Protein AF-A0A7Y0Q4L1-F1 (afdb_monomer)

Structure (mmCIF, N/CA/C/O backbone):
data_AF-A0A7Y0Q4L1-F1
#
_entry.id   AF-A0A7Y0Q4L1-F1
#
loop_
_atom_site.group_PDB
_atom_site.id
_atom_site.type_symbol
_atom_site.label_atom_id
_atom_site.label_alt_id
_atom_site.label_comp_id
_atom_site.label_asym_id
_atom_site.label_entity_id
_atom_site.label_seq_id
_atom_site.pdbx_PDB_ins_code
_atom_site.Cartn_x
_atom_site.Cartn_y
_atom_site.Cartn_z
_atom_site.occupancy
_atom_site.B_iso_or_equiv
_atom_site.auth_seq_id
_atom_site.auth_comp_id
_atom_site.auth_asym_id
_atom_site.auth_atom_id
_atom_site.pdbx_PDB_model_num
ATOM 1 N N . MET A 1 1 ? 44.705 92.641 -14.806 1.00 36.97 1 MET A N 1
ATOM 2 C CA . MET A 1 1 ? 43.789 92.708 -13.647 1.00 36.97 1 MET A CA 1
ATOM 3 C C . MET A 1 1 ? 42.376 92.414 -14.126 1.00 36.97 1 MET A C 1
ATOM 5 O O . MET A 1 1 ? 41.941 93.055 -15.068 1.00 36.97 1 MET A O 1
ATOM 9 N N . ASN A 1 2 ? 41.707 91.461 -13.468 1.00 37.91 2 ASN A N 1
ATOM 10 C CA . ASN A 1 2 ? 40.254 91.237 -13.441 1.00 37.91 2 ASN A CA 1
ATOM 11 C C . ASN A 1 2 ? 39.523 90.941 -14.769 1.00 37.91 2 ASN A C 1
ATOM 13 O O . ASN A 1 2 ? 39.005 91.848 -15.406 1.00 37.91 2 ASN A O 1
ATOM 17 N N . LYS A 1 3 ? 39.298 89.658 -15.089 1.00 40.25 3 LYS A N 1
ATOM 18 C CA . LYS A 1 3 ? 38.131 88.863 -14.632 1.00 40.25 3 LYS A CA 1
ATOM 19 C C . LYS A 1 3 ? 38.109 87.495 -15.327 1.00 40.25 3 LYS A C 1
ATOM 21 O O . LYS A 1 3 ? 38.200 87.410 -16.546 1.00 40.25 3 LYS A O 1
ATOM 26 N N . SER A 1 4 ? 37.962 86.444 -14.523 1.00 43.78 4 SER A N 1
ATOM 27 C CA . SER A 1 4 ? 37.653 85.080 -14.951 1.00 43.78 4 SER A CA 1
ATOM 28 C C . SER A 1 4 ? 36.287 85.019 -15.629 1.00 43.78 4 SER A C 1
ATOM 30 O O . SER A 1 4 ? 35.307 85.519 -15.075 1.00 43.78 4 SER A O 1
ATOM 32 N N . LEU A 1 5 ? 36.212 84.345 -16.776 1.00 43.16 5 LEU A N 1
ATOM 33 C CA . LEU A 1 5 ? 34.961 83.858 -17.341 1.00 43.16 5 LEU A CA 1
ATOM 34 C C . LEU A 1 5 ? 35.151 82.391 -17.737 1.00 43.16 5 LEU A C 1
ATOM 36 O O . LEU A 1 5 ? 35.826 82.060 -18.708 1.00 43.16 5 LEU A O 1
ATOM 40 N N . THR A 1 6 ? 34.582 81.521 -16.914 1.00 47.09 6 THR A N 1
ATOM 41 C CA . THR A 1 6 ? 34.448 80.085 -17.134 1.00 47.09 6 THR A CA 1
ATOM 42 C C . THR A 1 6 ? 33.418 79.871 -18.240 1.00 47.09 6 THR A C 1
ATOM 44 O O . THR A 1 6 ? 32.244 80.178 -18.046 1.00 47.09 6 THR A O 1
ATOM 47 N N . VAL A 1 7 ? 33.843 79.369 -19.401 1.00 44.06 7 VAL A N 1
ATOM 48 C CA . VAL A 1 7 ? 32.931 78.967 -20.480 1.00 44.06 7 VAL A CA 1
ATOM 49 C C . VAL A 1 7 ? 32.775 77.453 -20.460 1.00 44.06 7 VAL A C 1
ATOM 51 O O . VAL A 1 7 ? 33.710 76.690 -20.690 1.00 44.06 7 VAL A O 1
ATOM 54 N N . LEU A 1 8 ? 31.544 77.069 -20.142 1.00 41.62 8 LEU A N 1
ATOM 55 C CA . LEU A 1 8 ? 30.945 75.751 -20.226 1.00 41.62 8 LEU A CA 1
ATOM 56 C C . LEU A 1 8 ? 30.846 75.353 -21.712 1.00 41.62 8 LEU A C 1
ATOM 58 O O . LEU A 1 8 ? 30.069 75.951 -22.454 1.00 41.62 8 LEU A O 1
ATOM 62 N N . LEU A 1 9 ? 31.628 74.369 -22.162 1.00 40.09 9 LEU A N 1
ATOM 63 C CA . LEU A 1 9 ? 31.516 73.815 -23.514 1.00 40.09 9 LEU A CA 1
ATOM 64 C C . LEU A 1 9 ? 30.729 72.498 -23.448 1.00 40.09 9 LEU A C 1
ATOM 66 O O . LEU A 1 9 ? 31.280 71.434 -23.176 1.00 40.09 9 LEU A O 1
ATOM 70 N N . ILE A 1 10 ? 29.417 72.592 -23.668 1.00 48.56 10 ILE A N 1
ATOM 71 C CA . ILE A 1 10 ? 28.553 71.449 -23.972 1.00 48.56 10 ILE A CA 1
ATOM 72 C C . ILE A 1 10 ? 28.755 71.135 -25.456 1.00 48.56 10 ILE A C 1
ATOM 74 O O . ILE A 1 10 ? 28.330 71.896 -26.321 1.00 48.56 10 ILE A O 1
ATOM 78 N N . LEU A 1 11 ? 29.418 70.018 -25.742 1.00 40.94 11 LEU A N 1
ATOM 79 C CA . LEU A 1 11 ? 29.540 69.451 -27.083 1.00 40.94 11 LEU A CA 1
ATOM 80 C C . LEU A 1 11 ? 29.090 67.991 -27.015 1.00 40.94 11 LEU A C 1
ATOM 82 O O . LEU A 1 11 ? 29.874 67.058 -26.878 1.00 40.94 11 LEU A O 1
ATOM 86 N N . THR A 1 12 ? 27.771 67.815 -27.061 1.00 47.22 12 THR A N 1
ATOM 87 C CA . THR A 1 12 ? 27.122 66.546 -27.382 1.00 47.22 12 THR A CA 1
ATOM 88 C C . THR A 1 12 ? 27.301 66.281 -28.875 1.00 47.22 12 THR A C 1
ATOM 90 O O . THR A 1 12 ? 26.509 66.747 -29.693 1.00 47.22 12 THR A O 1
ATOM 93 N N . LEU A 1 13 ? 28.354 65.547 -29.232 1.00 39.94 13 LEU A N 1
ATOM 94 C CA . LEU A 1 13 ? 28.479 64.900 -30.534 1.00 39.94 13 LEU A CA 1
ATOM 95 C C . LEU A 1 13 ? 28.088 63.432 -30.381 1.00 39.94 13 LEU A C 1
ATOM 97 O O . LEU A 1 13 ? 28.721 62.664 -29.659 1.00 39.94 13 LEU A O 1
ATOM 101 N N . GLN A 1 14 ? 27.005 63.084 -31.070 1.00 46.66 14 GLN A N 1
ATOM 102 C CA . GLN A 1 14 ? 26.606 61.722 -31.374 1.00 46.66 14 GLN A CA 1
ATOM 103 C C . GLN A 1 14 ? 27.777 60.975 -32.022 1.00 46.66 14 GLN A C 1
ATOM 105 O O . GLN A 1 14 ? 28.236 61.346 -33.100 1.00 46.66 14 GLN A O 1
ATOM 110 N N . ALA A 1 15 ? 28.191 59.873 -31.406 1.00 38.94 15 ALA A N 1
ATOM 111 C CA . ALA A 1 15 ? 28.786 58.755 -32.115 1.00 38.94 15 ALA A CA 1
ATOM 112 C C . ALA A 1 15 ? 27.919 57.526 -31.825 1.00 38.94 15 ALA A C 1
ATOM 114 O O . ALA A 1 15 ? 28.036 56.880 -30.786 1.00 38.94 15 ALA A O 1
ATOM 115 N N . CYS A 1 16 ? 27.005 57.244 -32.754 1.00 45.00 16 CYS A N 1
ATOM 116 C CA . CYS A 1 16 ? 26.361 55.948 -32.891 1.00 45.00 16 CYS A CA 1
ATOM 117 C C . CYS A 1 16 ? 27.431 54.894 -33.191 1.00 45.00 16 CYS A C 1
ATOM 119 O O . CYS A 1 16 ? 27.745 54.661 -34.352 1.00 45.00 16 CYS A O 1
ATOM 121 N N . VAL A 1 17 ? 27.979 54.254 -32.162 1.00 46.66 17 VAL A N 1
ATOM 122 C CA . VAL A 1 17 ? 28.591 52.925 -32.280 1.00 46.66 17 VAL A CA 1
ATOM 123 C C . VAL A 1 17 ? 28.280 52.155 -30.999 1.00 46.66 17 VAL A C 1
ATOM 125 O O . VAL A 1 17 ? 29.132 51.953 -30.142 1.00 46.66 17 VAL A O 1
ATOM 128 N N . SER A 1 18 ? 27.028 51.732 -30.843 1.00 37.84 18 SER A N 1
ATOM 129 C CA . SER A 1 18 ? 26.731 50.553 -30.034 1.00 37.84 18 SER A CA 1
ATOM 130 C C . SER A 1 18 ? 26.679 49.367 -30.986 1.00 37.84 18 SER A C 1
ATOM 132 O O . SER A 1 18 ? 25.632 49.006 -31.518 1.00 37.84 18 SER A O 1
ATOM 134 N N . THR A 1 19 ? 27.846 48.784 -31.241 1.00 43.75 19 THR A N 1
ATOM 135 C CA . THR A 1 19 ? 27.949 47.375 -31.605 1.00 43.75 19 THR A CA 1
ATOM 136 C C . THR A 1 19 ? 27.311 46.569 -30.478 1.00 43.75 19 THR A C 1
ATOM 138 O O . THR A 1 19 ? 27.958 46.268 -29.477 1.00 43.75 19 THR A O 1
ATOM 141 N N . GLU A 1 20 ? 26.033 46.224 -30.636 1.00 42.12 20 GLU A N 1
ATOM 142 C CA . GLU A 1 20 ? 25.437 45.053 -29.997 1.00 42.12 20 GLU A CA 1
ATOM 143 C C . GLU A 1 20 ? 26.143 43.813 -30.561 1.00 42.12 20 GLU A C 1
ATOM 145 O O . GLU A 1 20 ? 25.644 43.084 -31.412 1.00 42.12 20 GLU A O 1
ATOM 150 N N . GLN A 1 21 ? 27.357 43.566 -30.075 1.00 36.56 21 GLN A N 1
ATOM 151 C CA . GLN A 1 21 ? 27.820 42.203 -29.901 1.00 36.56 21 GLN A CA 1
ATOM 152 C C . GLN A 1 21 ? 27.007 41.637 -28.739 1.00 36.56 21 GLN A C 1
ATOM 154 O O . GLN A 1 21 ? 27.440 41.618 -27.588 1.00 36.56 21 GLN A O 1
ATOM 159 N N . GLN A 1 22 ? 25.794 41.178 -29.053 1.00 38.47 22 GLN A N 1
ATOM 160 C CA . GLN A 1 22 ? 25.213 40.065 -28.326 1.00 38.47 22 GLN A CA 1
ATOM 161 C C . GLN A 1 22 ? 26.204 38.917 -28.479 1.00 38.47 22 GLN A C 1
ATOM 163 O O . GLN A 1 22 ? 26.238 38.202 -29.478 1.00 38.47 22 GLN A O 1
ATOM 168 N N . ALA A 1 23 ? 27.063 38.778 -27.472 1.00 36.00 23 ALA A N 1
ATOM 169 C CA . ALA A 1 23 ? 27.551 37.478 -27.089 1.00 36.00 23 ALA A CA 1
ATOM 170 C C . ALA A 1 23 ? 26.296 36.660 -26.769 1.00 36.00 23 ALA A C 1
ATOM 172 O O . ALA A 1 23 ? 25.777 36.684 -25.653 1.00 36.00 23 ALA A O 1
ATOM 173 N N . GLU A 1 24 ? 25.770 35.996 -27.795 1.00 38.25 24 GLU A N 1
ATOM 174 C CA . GLU A 1 24 ? 24.905 34.836 -27.683 1.00 38.25 24 GLU A CA 1
ATOM 175 C C . GLU A 1 24 ? 25.773 33.765 -27.014 1.00 38.25 24 GLU A C 1
ATOM 177 O O . GLU A 1 24 ? 26.384 32.900 -27.637 1.00 38.25 24 GLU A O 1
ATOM 182 N N . ILE A 1 25 ? 25.965 33.949 -25.705 1.00 38.62 25 ILE A N 1
ATOM 183 C CA . ILE A 1 25 ? 26.550 32.964 -24.820 1.00 38.62 25 ILE A CA 1
ATOM 184 C C . ILE A 1 25 ? 25.649 31.755 -24.981 1.00 38.62 25 ILE A C 1
ATOM 186 O O . ILE A 1 25 ? 24.442 31.836 -24.757 1.00 38.62 25 ILE A O 1
ATOM 190 N N . ASP A 1 26 ? 26.278 30.672 -25.413 1.00 38.59 26 ASP A N 1
ATOM 191 C CA . ASP A 1 26 ? 25.764 29.349 -25.739 1.00 38.59 26 ASP A CA 1
ATOM 192 C C . ASP A 1 26 ? 25.120 28.671 -24.500 1.00 38.59 26 ASP A C 1
ATOM 194 O O . ASP A 1 26 ? 25.511 27.599 -24.034 1.00 38.59 26 ASP A O 1
ATOM 198 N N . ASN A 1 27 ? 24.115 29.331 -23.916 1.00 44.09 27 ASN A N 1
ATOM 199 C CA . ASN A 1 27 ? 23.399 28.964 -22.691 1.00 44.09 27 ASN A CA 1
ATOM 200 C C . ASN A 1 27 ? 22.413 27.804 -22.930 1.00 44.09 27 ASN A C 1
ATOM 202 O O . ASN A 1 27 ? 21.720 27.349 -22.021 1.00 44.09 27 ASN A O 1
ATOM 206 N N . HIS A 1 28 ? 22.361 27.283 -24.159 1.00 46.91 28 HIS A N 1
ATOM 207 C CA . HIS A 1 28 ? 21.535 26.144 -24.552 1.00 46.91 28 HIS A CA 1
ATOM 208 C C . HIS A 1 28 ? 22.057 24.790 -24.044 1.00 46.91 28 HIS A C 1
ATOM 210 O O . HIS A 1 28 ? 21.410 23.761 -24.257 1.00 46.91 28 HIS A O 1
ATOM 216 N N . THR A 1 29 ? 23.193 24.754 -23.343 1.00 55.38 29 THR A N 1
ATOM 217 C CA . THR A 1 29 ? 23.815 23.502 -22.890 1.00 55.38 29 THR A CA 1
ATOM 218 C C . THR A 1 29 ? 23.334 22.987 -21.533 1.00 55.38 29 THR A C 1
ATOM 220 O O . THR A 1 29 ? 23.589 21.821 -21.230 1.00 55.38 29 THR A O 1
ATOM 223 N N . ASN A 1 30 ? 22.576 23.761 -20.744 1.00 80.81 30 ASN A N 1
ATOM 224 C CA . ASN A 1 30 ? 22.293 23.383 -19.351 1.00 80.81 30 ASN A CA 1
ATOM 225 C C . ASN A 1 30 ? 20.914 22.749 -19.083 1.00 80.81 30 ASN A C 1
ATOM 227 O O . ASN A 1 30 ? 20.484 22.671 -17.935 1.00 80.81 30 ASN A O 1
ATOM 231 N N . ILE A 1 31 ? 20.213 22.256 -20.113 1.00 93.19 31 ILE A N 1
ATOM 232 C CA . ILE A 1 31 ? 18.973 21.495 -19.888 1.00 93.19 31 ILE A CA 1
ATOM 233 C C . ILE A 1 31 ? 19.301 20.106 -19.350 1.00 93.19 31 ILE A C 1
ATOM 235 O O . ILE A 1 31 ? 19.918 19.274 -20.032 1.00 93.19 31 ILE A O 1
ATOM 239 N N . VAL A 1 32 ? 18.834 19.825 -18.138 1.00 94.00 32 VAL A N 1
ATOM 240 C CA . VAL A 1 32 ? 19.073 18.550 -17.454 1.00 94.00 32 VAL A CA 1
ATOM 241 C C . VAL A 1 32 ? 18.087 17.486 -17.945 1.00 94.00 32 VAL A C 1
ATOM 243 O O . VAL A 1 32 ? 16.893 17.745 -18.080 1.00 94.00 32 VAL A O 1
ATOM 246 N N . VAL A 1 33 ? 18.563 16.262 -18.202 1.00 94.88 33 VAL A N 1
ATOM 247 C CA . VAL A 1 33 ? 17.661 15.112 -18.397 1.00 94.88 33 VAL A CA 1
ATOM 248 C C . VAL A 1 33 ? 17.288 14.563 -17.029 1.00 94.88 33 VAL A C 1
ATOM 250 O O . VAL A 1 33 ? 18.158 14.198 -16.232 1.00 94.88 33 VAL A O 1
ATOM 253 N N . LEU A 1 34 ? 15.993 14.508 -16.749 1.00 93.88 34 LEU A N 1
ATOM 254 C CA . LEU A 1 34 ? 15.500 14.018 -15.476 1.00 93.88 34 LEU A CA 1
ATOM 255 C C . LEU A 1 34 ? 15.525 12.484 -15.423 1.00 93.88 34 LEU A C 1
ATOM 257 O O . LEU A 1 34 ? 15.024 11.801 -16.315 1.00 93.88 34 LEU A O 1
ATOM 261 N N . LYS A 1 35 ? 16.082 11.953 -14.336 1.00 89.56 35 LYS A N 1
ATOM 262 C CA . LYS A 1 35 ? 15.961 10.562 -13.879 1.00 89.56 35 LYS A CA 1
ATOM 263 C C . LYS A 1 35 ? 14.737 10.398 -12.972 1.00 89.56 35 LYS A C 1
ATOM 265 O O . LYS A 1 35 ? 14.057 9.378 -13.043 1.00 89.56 35 LYS A O 1
ATOM 270 N N . TYR A 1 36 ? 14.437 11.424 -12.177 1.00 88.75 36 TYR A N 1
ATOM 271 C CA . TYR A 1 36 ? 13.286 11.515 -11.278 1.00 88.75 36 TYR A CA 1
ATOM 272 C C . TYR A 1 36 ? 12.638 12.892 -11.428 1.00 88.75 36 TYR A C 1
ATOM 274 O O . TYR A 1 36 ? 13.340 13.882 -11.646 1.00 88.75 36 TYR A O 1
ATOM 282 N N . TYR A 1 37 ? 11.313 12.962 -11.325 1.00 91.94 37 TYR A N 1
ATOM 283 C CA . TYR A 1 37 ? 10.618 14.245 -11.231 1.00 91.94 37 TYR A CA 1
ATOM 284 C C . TYR A 1 37 ? 10.949 14.903 -9.884 1.00 91.94 37 TYR A C 1
ATOM 286 O O . TYR A 1 37 ? 11.002 14.193 -8.883 1.00 91.94 37 TYR A O 1
ATOM 294 N N . PRO A 1 38 ? 11.174 16.225 -9.818 1.00 89.56 38 PRO A N 1
ATOM 295 C CA . PRO A 1 38 ? 11.522 16.885 -8.562 1.00 89.56 38 PRO A CA 1
ATOM 296 C C . PRO A 1 38 ? 10.352 16.861 -7.562 1.00 89.56 38 PRO A C 1
ATOM 298 O O . PRO A 1 38 ? 9.184 16.867 -7.953 1.00 89.56 38 PRO A O 1
ATOM 301 N N . GLU A 1 39 ? 10.663 16.867 -6.264 1.00 85.69 39 GLU A N 1
ATOM 302 C CA . GLU A 1 39 ? 9.681 16.926 -5.164 1.00 85.69 39 GLU A CA 1
ATOM 303 C C . GLU A 1 39 ? 9.203 18.362 -4.880 1.00 85.69 39 GLU A C 1
ATOM 305 O O . GLU A 1 39 ? 9.039 18.766 -3.735 1.00 85.69 39 GLU A O 1
ATOM 310 N N . CYS A 1 40 ? 8.991 19.149 -5.930 1.00 87.62 40 CYS A N 1
ATOM 311 C CA . CYS A 1 40 ? 8.482 20.515 -5.842 1.00 87.62 40 CYS A CA 1
ATOM 312 C C . CYS A 1 40 ? 7.378 20.747 -6.880 1.00 87.62 40 CYS A C 1
ATOM 314 O O . CYS A 1 40 ? 7.127 19.901 -7.744 1.00 87.62 40 CYS A O 1
ATOM 316 N N . GLU A 1 41 ? 6.721 21.904 -6.818 1.00 88.75 41 GLU A N 1
ATOM 317 C CA . GLU A 1 41 ? 5.759 22.326 -7.838 1.00 88.75 41 GLU A CA 1
ATOM 318 C C . GLU A 1 41 ? 6.492 22.809 -9.098 1.00 88.75 41 GLU A C 1
ATOM 320 O O . GLU A 1 41 ? 6.834 23.979 -9.244 1.00 88.75 41 GLU A O 1
ATOM 325 N N . TYR A 1 42 ? 6.769 21.884 -10.017 1.00 93.75 42 TYR A N 1
ATOM 326 C CA . TYR A 1 42 ? 7.329 22.186 -11.336 1.00 93.75 42 TYR A CA 1
ATOM 327 C C . TYR A 1 42 ? 6.222 22.428 -12.372 1.00 93.75 42 TYR A C 1
ATOM 329 O O . TYR A 1 42 ? 5.102 21.925 -12.244 1.00 93.75 42 TYR A O 1
ATOM 337 N N . LYS A 1 43 ? 6.546 23.143 -13.456 1.00 96.00 43 LYS A N 1
ATOM 338 C CA . LYS A 1 43 ? 5.598 23.423 -14.548 1.00 96.00 43 LYS A CA 1
ATOM 339 C C . LYS A 1 43 ? 5.991 22.684 -15.824 1.00 96.00 43 LYS A C 1
ATOM 341 O O . LYS A 1 43 ? 7.127 22.772 -16.282 1.00 96.00 43 LYS A O 1
ATOM 346 N N . ILE A 1 44 ? 5.035 21.991 -16.440 1.00 97.00 44 ILE A N 1
ATOM 347 C CA 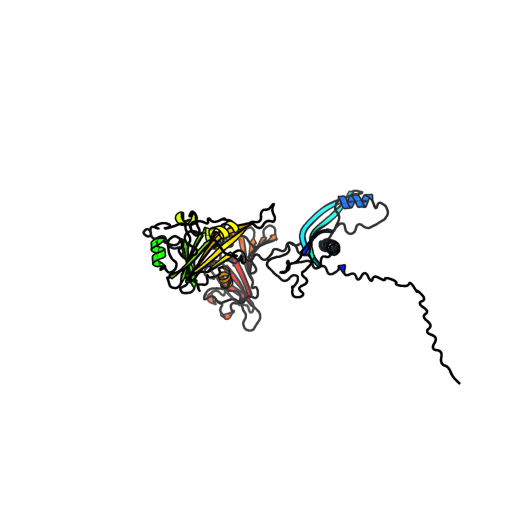. ILE A 1 44 ? 5.207 21.404 -17.774 1.00 97.00 44 ILE A CA 1
ATOM 348 C C . ILE A 1 44 ? 4.867 22.479 -18.810 1.00 97.00 44 ILE A C 1
ATOM 350 O O . ILE A 1 44 ? 3.734 22.948 -18.873 1.00 97.00 44 ILE A O 1
ATOM 354 N N . LEU A 1 45 ? 5.851 22.867 -19.617 1.00 95.88 45 LEU A N 1
ATOM 355 C CA . LEU A 1 45 ? 5.726 23.912 -20.641 1.00 95.88 45 LEU A CA 1
ATOM 356 C C . LEU A 1 45 ? 5.204 23.370 -21.978 1.00 95.88 45 LEU A C 1
ATOM 358 O O . LEU A 1 45 ? 4.782 24.128 -22.844 1.00 95.88 45 LEU A O 1
ATOM 362 N N . GLY A 1 46 ? 5.232 22.049 -22.153 1.00 96.88 46 GLY A N 1
ATOM 363 C CA . GLY A 1 46 ? 4.740 21.373 -23.344 1.00 96.88 46 GLY A CA 1
ATOM 364 C C . GLY A 1 46 ? 5.441 20.043 -23.576 1.00 96.88 46 GLY A C 1
ATOM 365 O O . GLY A 1 46 ? 6.176 19.537 -22.723 1.00 96.88 46 GLY A O 1
ATOM 366 N N . THR A 1 47 ? 5.223 19.474 -24.760 1.00 97.75 47 THR A N 1
ATOM 367 C CA . THR A 1 47 ? 5.943 18.278 -25.210 1.00 97.75 47 THR A CA 1
ATOM 368 C C . THR A 1 47 ? 6.700 18.574 -26.492 1.00 97.75 47 THR A C 1
ATOM 370 O O . THR A 1 47 ? 6.171 19.217 -27.395 1.00 97.75 47 THR A O 1
ATOM 373 N N . VAL A 1 48 ? 7.938 18.094 -26.580 1.00 97.69 48 VAL A N 1
ATOM 374 C CA . VAL A 1 48 ? 8.770 18.219 -27.780 1.00 97.69 48 VAL A CA 1
ATOM 375 C C . VAL A 1 48 ? 9.297 16.855 -28.193 1.00 97.69 48 VAL A C 1
ATOM 377 O O . VAL A 1 48 ? 9.313 15.901 -27.414 1.00 97.69 48 VAL A O 1
ATOM 380 N N . THR A 1 49 ? 9.694 16.742 -29.456 1.00 97.12 49 THR A N 1
ATOM 381 C CA . THR A 1 49 ? 10.223 15.495 -30.015 1.00 97.12 49 THR A CA 1
ATOM 382 C C . THR A 1 49 ? 11.645 15.712 -30.497 1.00 97.12 49 THR A C 1
ATOM 384 O O . THR A 1 49 ? 11.878 16.665 -31.232 1.00 97.12 49 THR A O 1
ATOM 387 N N . GLY A 1 50 ? 12.570 14.825 -30.147 1.00 95.88 50 GLY A N 1
ATOM 388 C CA . GLY A 1 50 ? 13.903 14.740 -30.742 1.00 95.88 50 GLY A CA 1
ATOM 389 C C . GLY A 1 50 ? 14.012 13.530 -31.664 1.00 95.88 50 GLY A C 1
ATOM 390 O O . GLY A 1 50 ? 13.378 12.500 -31.411 1.00 95.88 50 GLY A O 1
ATOM 391 N N . ARG A 1 51 ? 14.762 13.650 -32.765 1.00 94.19 51 ARG A N 1
ATOM 392 C CA . ARG A 1 51 ? 14.919 12.575 -33.755 1.00 94.19 51 ARG A CA 1
ATOM 393 C C . ARG A 1 51 ? 16.382 12.431 -34.159 1.00 94.19 51 ARG A C 1
ATOM 395 O O . ARG A 1 51 ? 17.075 13.415 -34.349 1.00 94.19 51 ARG A O 1
ATOM 402 N N . SER A 1 52 ? 16.863 11.212 -34.333 1.00 91.94 52 SER A N 1
AT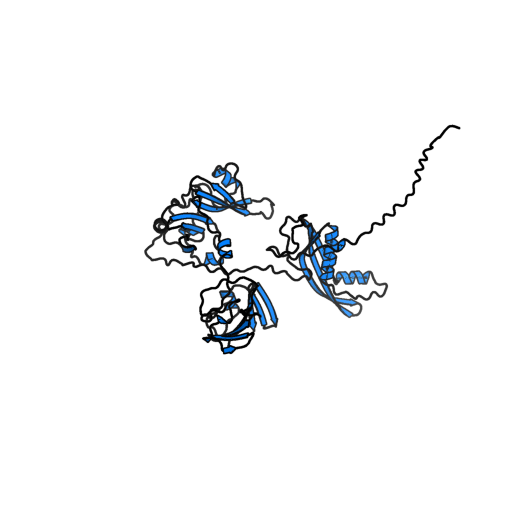OM 403 C CA . SER A 1 52 ? 18.202 10.971 -34.871 1.00 91.94 52 SER A CA 1
ATOM 404 C C . SER A 1 52 ? 18.177 9.805 -35.844 1.00 91.94 52 SER A C 1
ATOM 406 O O . SER A 1 52 ? 17.441 8.845 -35.622 1.00 91.94 52 SER A O 1
ATOM 408 N N . GLY A 1 53 ? 18.972 9.891 -36.910 1.00 87.19 53 GLY A N 1
ATOM 409 C CA . GLY A 1 53 ? 18.967 8.941 -38.024 1.00 87.19 53 GLY A CA 1
ATOM 410 C C . GLY A 1 53 ? 17.918 9.264 -39.088 1.00 87.19 53 GLY A C 1
ATOM 411 O O . GLY A 1 53 ? 17.188 10.251 -38.986 1.00 87.19 53 GLY A O 1
ATOM 412 N N . ALA A 1 54 ? 17.848 8.428 -40.123 1.00 77.00 54 ALA A N 1
ATOM 413 C CA . ALA A 1 54 ? 16.982 8.641 -41.282 1.00 77.00 54 ALA A CA 1
ATOM 414 C C . ALA A 1 54 ? 15.897 7.559 -41.388 1.00 77.00 54 ALA A C 1
ATOM 416 O O . ALA A 1 54 ? 16.141 6.386 -41.100 1.00 77.00 54 ALA A O 1
ATOM 417 N N . SER A 1 55 ? 14.694 7.955 -41.812 1.00 70.31 55 SER A N 1
ATOM 418 C CA . SER A 1 55 ? 13.695 7.033 -42.366 1.00 70.31 55 SER A CA 1
ATOM 419 C C . SER A 1 55 ? 13.806 6.897 -43.877 1.00 70.31 55 SER A C 1
ATOM 421 O O . SER A 1 55 ? 14.451 7.718 -44.518 1.00 70.31 55 SER A O 1
ATOM 423 N N . GLU A 1 56 ? 13.161 5.881 -44.449 1.00 67.06 56 GLU A N 1
ATOM 424 C CA . GLU A 1 56 ? 13.068 5.718 -45.905 1.00 67.06 56 GLU A CA 1
ATOM 425 C C . GLU A 1 56 ? 12.483 6.961 -46.592 1.00 67.06 56 GLU A C 1
ATOM 427 O O . GLU A 1 56 ? 13.005 7.412 -47.607 1.00 67.06 56 GLU A O 1
ATOM 432 N N . ALA A 1 57 ? 11.486 7.604 -45.979 1.00 64.94 57 ALA A N 1
ATOM 433 C CA . ALA A 1 57 ? 10.954 8.878 -46.458 1.00 64.94 57 ALA A CA 1
ATOM 434 C C . ALA A 1 57 ? 11.980 10.027 -46.363 1.00 64.94 57 ALA A C 1
ATOM 436 O O . ALA A 1 57 ? 12.122 10.796 -47.311 1.00 64.94 57 ALA A O 1
ATOM 437 N N . ASP A 1 58 ? 12.733 10.115 -45.255 1.00 66.56 58 ASP A N 1
ATOM 438 C CA . ASP A 1 58 ? 13.795 11.126 -45.078 1.00 66.56 58 ASP A CA 1
ATOM 439 C C . ASP A 1 58 ? 14.940 10.911 -46.088 1.00 66.56 58 ASP A C 1
ATOM 441 O O . ASP A 1 58 ? 15.576 11.861 -46.540 1.00 66.56 58 ASP A O 1
ATOM 445 N N . HIS A 1 59 ? 15.201 9.655 -46.452 1.00 63.31 59 HIS A N 1
ATOM 446 C CA . HIS A 1 59 ? 16.179 9.278 -47.462 1.00 63.31 59 HIS A CA 1
ATOM 447 C C . HIS A 1 59 ? 15.717 9.677 -48.867 1.00 63.31 59 HIS A C 1
ATOM 449 O O . HIS A 1 59 ? 16.429 10.398 -49.559 1.00 63.31 59 HIS A O 1
ATOM 455 N N . ASN A 1 60 ? 14.507 9.277 -49.260 1.00 63.66 60 ASN A N 1
ATOM 456 C CA . ASN A 1 60 ? 13.968 9.544 -50.595 1.00 63.66 60 ASN A CA 1
ATOM 457 C C . ASN A 1 60 ? 13.771 11.047 -50.850 1.00 63.66 60 ASN A C 1
ATOM 459 O O . ASN A 1 60 ? 14.009 11.523 -51.958 1.00 63.66 60 ASN A O 1
ATOM 463 N N . TYR A 1 61 ? 13.400 11.819 -49.823 1.00 64.31 61 TYR A N 1
ATOM 464 C CA . TYR A 1 61 ? 13.340 13.281 -49.911 1.00 64.31 61 TYR A CA 1
ATOM 465 C C . TYR A 1 61 ? 14.723 13.904 -50.166 1.00 64.31 61 TYR A C 1
ATOM 467 O O . TYR A 1 61 ? 14.865 14.778 -51.021 1.00 64.31 61 TYR A O 1
ATOM 475 N N . ASN A 1 62 ? 15.760 13.430 -49.467 1.00 61.59 62 ASN A N 1
ATOM 476 C CA . ASN A 1 62 ? 17.118 13.954 -49.607 1.00 61.59 62 ASN A CA 1
ATOM 477 C C . ASN A 1 62 ? 17.809 13.502 -50.902 1.00 61.59 62 ASN A C 1
ATOM 479 O O . ASN A 1 62 ? 18.507 14.314 -51.502 1.00 61.59 62 ASN A O 1
ATOM 483 N N . GLU A 1 63 ? 17.606 12.266 -51.374 1.00 61.16 63 GLU A N 1
ATOM 484 C CA . GLU A 1 63 ? 18.116 11.842 -52.690 1.00 61.16 63 GLU A CA 1
ATOM 485 C C . GLU A 1 63 ? 17.513 12.685 -53.820 1.00 61.16 63 GLU A C 1
ATOM 487 O O . GLU A 1 63 ? 18.248 13.134 -54.697 1.00 61.16 63 GLU A O 1
ATOM 492 N N . ASN A 1 64 ? 16.214 12.995 -53.759 1.00 60.84 64 ASN A N 1
ATOM 493 C CA . ASN A 1 64 ? 15.559 13.831 -54.769 1.00 60.84 64 ASN A CA 1
ATOM 494 C C . ASN A 1 64 ? 16.000 15.309 -54.718 1.00 60.84 64 ASN A C 1
ATOM 496 O O . ASN A 1 64 ? 15.994 15.978 -55.749 1.00 60.84 64 ASN A O 1
ATOM 500 N N . MET A 1 65 ? 16.422 15.816 -53.553 1.00 53.69 65 MET A N 1
ATOM 501 C CA . MET A 1 65 ? 16.897 17.199 -53.380 1.00 53.69 65 MET A CA 1
ATOM 502 C C . MET A 1 65 ? 18.412 17.385 -53.607 1.00 53.69 65 MET A C 1
ATOM 504 O O . MET A 1 65 ? 18.842 18.489 -53.937 1.00 53.69 65 MET A O 1
ATOM 508 N N . LEU A 1 66 ? 19.243 16.343 -53.447 1.00 50.09 66 LEU A N 1
ATOM 509 C CA . LEU A 1 66 ? 20.715 16.455 -53.391 1.00 50.09 66 LEU A CA 1
ATOM 510 C C . LEU A 1 66 ? 21.465 15.769 -54.546 1.00 50.09 66 LEU A C 1
ATOM 512 O O . LEU A 1 66 ? 22.638 15.423 -54.405 1.00 50.09 66 LEU A O 1
ATOM 516 N N . PHE A 1 67 ? 20.872 15.668 -55.740 1.00 47.53 67 PHE A N 1
ATOM 517 C CA . PHE A 1 67 ? 21.558 15.200 -56.963 1.00 47.53 67 PHE A CA 1
ATOM 518 C C . PHE A 1 67 ? 22.777 16.047 -57.414 1.00 47.53 67 PHE A C 1
ATOM 520 O O . PHE A 1 67 ? 23.322 15.836 -58.498 1.00 47.53 67 PHE A O 1
ATOM 527 N N . LYS A 1 68 ? 23.273 16.985 -56.597 1.00 44.69 68 LYS A N 1
ATOM 528 C CA . LYS A 1 68 ? 24.505 17.739 -56.844 1.00 44.69 68 LYS A CA 1
ATOM 529 C C . LYS A 1 68 ? 25.477 17.586 -55.665 1.00 44.69 68 LYS A C 1
ATOM 531 O O . LYS A 1 68 ? 25.411 18.340 -54.706 1.00 44.69 68 LYS A O 1
ATOM 536 N N . ARG A 1 69 ? 26.454 16.687 -55.851 1.00 43.62 69 ARG A N 1
ATOM 537 C CA . ARG A 1 69 ? 27.761 16.567 -55.156 1.00 43.62 69 ARG A CA 1
ATOM 538 C C . ARG A 1 69 ? 27.820 15.755 -53.851 1.00 43.62 69 ARG A C 1
ATOM 540 O O . ARG A 1 69 ? 27.470 16.234 -52.786 1.00 43.62 69 ARG A O 1
ATOM 547 N N . THR A 1 70 ? 28.407 14.557 -53.973 1.00 45.78 70 THR A N 1
ATOM 548 C CA . THR A 1 70 ? 29.467 13.961 -53.116 1.00 45.78 70 THR A CA 1
ATOM 549 C C . THR A 1 70 ? 29.417 14.145 -51.591 1.00 45.78 70 THR A C 1
ATOM 551 O O . THR A 1 70 ? 30.456 14.082 -50.937 1.00 45.78 70 THR A O 1
ATOM 554 N N . THR A 1 71 ? 28.257 14.313 -50.970 1.00 47.62 71 THR A N 1
ATOM 555 C CA . THR A 1 71 ? 28.137 14.186 -49.517 1.00 47.62 71 THR A CA 1
ATOM 556 C C . THR A 1 71 ? 28.105 12.705 -49.169 1.00 47.62 71 THR A C 1
ATOM 558 O O . THR A 1 71 ? 27.145 11.988 -49.441 1.00 47.62 71 THR A O 1
ATOM 561 N N . SER A 1 72 ? 29.204 12.202 -48.600 1.00 46.97 72 SER A N 1
ATOM 562 C CA . SER A 1 72 ? 29.239 10.841 -48.072 1.00 46.97 72 SER A CA 1
ATOM 563 C C . SER A 1 72 ? 28.142 10.710 -47.012 1.00 46.97 72 SER A C 1
ATOM 565 O O . SER A 1 72 ? 28.222 11.356 -45.965 1.00 46.97 72 SER A O 1
ATOM 567 N N . PHE A 1 73 ? 27.120 9.897 -47.280 1.00 52.22 73 PHE A N 1
ATOM 568 C CA . PHE A 1 73 ? 26.039 9.567 -46.350 1.00 52.22 73 PHE A CA 1
ATOM 569 C C . PHE A 1 73 ? 26.593 8.749 -45.174 1.00 52.22 73 PHE A C 1
ATOM 571 O O . PHE A 1 73 ? 26.433 7.533 -45.108 1.00 52.22 73 PHE A O 1
ATOM 578 N N . ARG A 1 74 ? 27.320 9.399 -44.258 1.00 50.78 74 ARG A N 1
ATOM 579 C CA . ARG A 1 74 ? 27.998 8.718 -43.146 1.00 50.78 74 ARG A CA 1
ATOM 580 C C . ARG A 1 74 ? 27.074 8.368 -41.978 1.00 50.78 74 ARG A C 1
ATOM 582 O O . ARG A 1 74 ? 27.406 7.449 -41.244 1.00 50.78 74 ARG A O 1
ATOM 589 N N . ASN A 1 75 ? 25.895 8.984 -41.842 1.00 54.19 75 ASN A N 1
ATOM 590 C CA . ASN A 1 75 ? 25.084 8.836 -40.623 1.00 54.19 75 ASN A CA 1
ATOM 591 C C . ASN A 1 75 ? 23.625 8.415 -40.890 1.00 54.19 75 ASN A C 1
ATOM 593 O O . ASN A 1 75 ? 22.691 9.016 -40.367 1.00 54.19 75 ASN A O 1
ATOM 597 N N . ALA A 1 76 ? 23.401 7.357 -41.682 1.00 66.44 76 ALA A N 1
ATOM 598 C CA . ALA A 1 76 ? 22.083 6.697 -41.734 1.00 66.44 76 ALA A CA 1
ATOM 599 C C . ALA A 1 76 ? 21.706 6.030 -40.388 1.00 66.44 76 ALA A C 1
ATOM 601 O O . ALA A 1 76 ? 20.541 5.710 -40.146 1.00 66.44 76 ALA A O 1
ATOM 602 N N . LYS A 1 77 ? 22.693 5.841 -39.504 1.00 80.62 77 LYS A N 1
ATOM 603 C CA . LYS A 1 77 ? 22.514 5.414 -38.117 1.00 80.62 77 LYS A CA 1
ATOM 604 C C . LYS A 1 77 ? 22.441 6.639 -37.213 1.00 80.62 77 LYS A C 1
ATOM 606 O O . LYS A 1 77 ? 23.421 7.368 -37.076 1.00 80.62 77 LYS A O 1
ATOM 611 N N . GLY A 1 78 ? 21.270 6.871 -36.637 1.00 85.94 78 GLY A N 1
ATOM 612 C CA . GLY A 1 78 ? 21.108 7.809 -35.538 1.00 85.94 78 GLY A CA 1
ATOM 613 C C . GLY A 1 78 ? 21.688 7.264 -34.240 1.00 85.94 78 GLY A C 1
ATOM 614 O O . GLY A 1 78 ? 22.095 6.110 -34.167 1.00 85.94 78 GLY A O 1
ATOM 615 N N . THR A 1 79 ? 21.672 8.096 -33.203 1.00 90.69 79 THR A N 1
ATOM 616 C CA . THR A 1 79 ? 21.959 7.670 -31.830 1.00 90.69 79 THR A CA 1
ATOM 617 C C . THR A 1 79 ? 20.946 8.271 -30.850 1.00 90.69 79 THR A C 1
ATOM 619 O O . THR A 1 79 ? 20.376 9.339 -31.134 1.00 90.69 79 THR A O 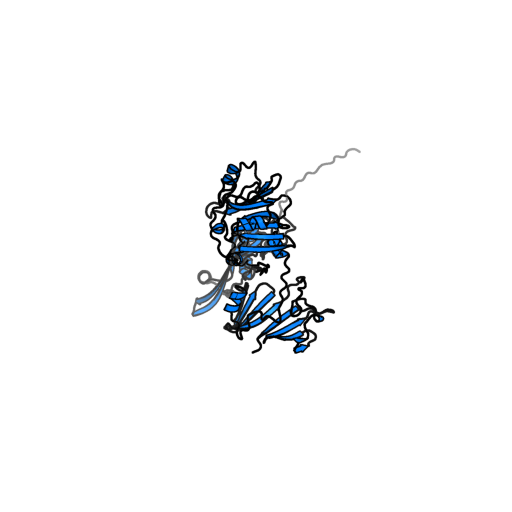1
ATOM 622 N N . PRO A 1 80 ? 20.708 7.627 -29.694 1.00 90.44 80 PRO A N 1
ATOM 623 C CA . PRO A 1 80 ? 19.884 8.181 -28.622 1.00 90.44 80 PRO A CA 1
ATOM 624 C C . PRO A 1 80 ? 20.366 9.560 -28.157 1.00 90.44 80 PRO A C 1
ATOM 626 O O . PRO A 1 80 ? 19.551 10.462 -27.984 1.00 90.44 80 PRO A O 1
ATOM 629 N N . GLU A 1 81 ? 21.680 9.764 -28.044 1.00 92.44 81 GLU A N 1
ATOM 630 C CA . GLU A 1 81 ? 22.295 11.002 -27.548 1.00 92.44 81 GLU A CA 1
ATOM 631 C C . GLU A 1 81 ? 21.969 12.189 -28.458 1.00 92.44 81 GLU A C 1
ATOM 633 O O . GLU A 1 81 ? 21.622 13.272 -27.986 1.00 92.44 81 GLU A O 1
ATOM 638 N N . LEU A 1 82 ? 22.008 11.979 -29.778 1.00 91.56 82 LEU A N 1
ATOM 639 C CA . LEU A 1 82 ? 21.625 12.996 -30.756 1.00 91.56 82 LEU A CA 1
ATOM 640 C C . LEU A 1 82 ? 20.119 13.291 -30.717 1.00 91.56 82 LEU A C 1
ATOM 642 O O . LEU A 1 82 ? 19.717 14.444 -30.872 1.00 91.56 82 LEU A O 1
ATOM 646 N N . ALA A 1 83 ? 19.281 12.275 -30.482 1.00 94.50 83 ALA A N 1
ATOM 647 C CA . ALA A 1 83 ? 17.844 12.480 -30.320 1.00 94.50 83 ALA A CA 1
ATOM 648 C C . ALA A 1 83 ? 17.539 13.278 -29.039 1.00 94.50 83 ALA A C 1
ATOM 650 O O . ALA A 1 83 ? 16.755 14.226 -29.096 1.00 94.50 83 ALA A O 1
ATOM 651 N N . VAL A 1 84 ? 18.200 12.972 -27.914 1.00 95.19 84 VAL A N 1
ATOM 652 C CA . VAL A 1 84 ? 18.115 13.770 -26.678 1.00 95.19 84 VAL A CA 1
ATOM 653 C C . VAL A 1 84 ? 18.590 15.194 -26.924 1.00 95.19 84 VAL A C 1
ATOM 655 O O . VAL A 1 84 ? 17.906 16.128 -26.513 1.00 95.19 84 VAL A O 1
ATOM 658 N N . LYS A 1 85 ? 19.723 15.382 -27.612 1.00 95.06 85 LYS A N 1
ATOM 659 C CA . LYS A 1 85 ? 20.266 16.711 -27.917 1.00 95.06 85 LYS A CA 1
ATOM 660 C C . LYS A 1 85 ? 19.240 17.572 -28.657 1.00 95.06 85 LYS A C 1
ATOM 662 O O . LYS A 1 85 ? 18.907 18.655 -28.185 1.00 95.06 85 LYS A O 1
ATOM 667 N N . GLN A 1 86 ? 18.643 17.053 -29.733 1.00 95.19 86 GLN A N 1
ATOM 668 C CA . GLN A 1 86 ? 17.581 17.767 -30.453 1.00 95.19 86 GLN A CA 1
ATOM 669 C C . GLN A 1 86 ? 16.339 18.031 -29.592 1.00 95.19 86 GLN A C 1
ATOM 671 O O . GLN A 1 86 ? 15.675 19.056 -29.748 1.00 95.19 86 GLN A O 1
ATOM 676 N N . ALA A 1 87 ? 15.986 17.102 -28.698 1.00 95.75 87 ALA A N 1
ATOM 677 C CA . ALA A 1 87 ? 14.874 17.299 -27.777 1.00 95.75 87 ALA A CA 1
ATOM 678 C C . ALA A 1 87 ? 15.167 18.431 -26.777 1.00 95.75 87 ALA A C 1
ATOM 680 O O . ALA A 1 87 ? 14.290 19.263 -26.552 1.00 95.75 87 ALA A O 1
ATOM 681 N N . LYS A 1 88 ? 16.392 18.508 -26.234 1.00 96.56 88 LYS A N 1
ATOM 682 C CA . LYS A 1 88 ? 16.847 19.605 -25.365 1.00 96.56 88 LYS A CA 1
ATOM 683 C C . LYS A 1 88 ? 16.802 20.942 -26.097 1.00 96.56 88 LYS A C 1
ATOM 685 O O . LYS A 1 88 ? 16.175 21.864 -25.601 1.00 96.56 88 LYS A O 1
ATOM 690 N N . GLU A 1 89 ? 17.358 21.029 -27.304 1.00 95.69 89 GLU A N 1
ATOM 691 C CA . GLU A 1 89 ? 17.334 22.258 -28.116 1.00 95.69 89 GLU A CA 1
ATOM 692 C C . GLU A 1 89 ? 15.902 22.770 -28.343 1.00 95.69 89 GLU A C 1
ATOM 694 O O . GLU A 1 89 ? 15.625 23.962 -28.233 1.00 95.69 89 GLU A O 1
ATOM 699 N N . ARG A 1 90 ? 14.953 21.867 -28.617 1.00 96.62 90 ARG A N 1
ATOM 700 C CA . ARG A 1 90 ? 13.536 22.229 -28.786 1.00 96.62 90 ARG A CA 1
ATOM 701 C C . ARG A 1 90 ? 12.861 22.603 -27.469 1.00 96.62 90 ARG A C 1
ATOM 703 O O . ARG A 1 90 ? 12.031 23.503 -27.464 1.00 96.62 90 ARG A O 1
ATOM 710 N N . ALA A 1 91 ? 13.202 21.936 -26.369 1.00 97.00 91 ALA A N 1
ATOM 711 C CA . ALA A 1 91 ? 12.692 22.275 -25.043 1.00 97.00 91 ALA A CA 1
ATOM 712 C C . ALA A 1 91 ? 13.222 23.638 -24.564 1.00 97.00 91 ALA A C 1
ATOM 714 O O . ALA A 1 91 ? 12.469 24.399 -23.961 1.00 97.00 91 ALA A O 1
ATOM 715 N N . ALA A 1 92 ? 14.467 23.987 -24.905 1.00 96.06 92 ALA A N 1
ATOM 716 C CA . ALA A 1 92 ? 15.064 25.289 -24.609 1.00 96.06 92 ALA A CA 1
ATOM 717 C C . ALA A 1 92 ? 14.270 26.434 -25.236 1.00 96.06 92 ALA A C 1
ATOM 719 O O . ALA A 1 92 ? 14.025 27.442 -24.583 1.00 96.06 92 ALA A O 1
ATOM 720 N N . LYS A 1 93 ? 13.780 26.246 -26.469 1.00 96.12 93 LYS A N 1
ATOM 721 C CA . LYS A 1 93 ? 12.910 27.221 -27.150 1.00 96.12 93 LYS A CA 1
ATOM 722 C C . LYS A 1 93 ? 11.571 27.442 -26.441 1.00 96.12 93 LYS A C 1
ATOM 724 O O . LYS A 1 93 ? 10.933 28.460 -26.675 1.00 96.12 93 LYS A O 1
ATOM 729 N N . LEU A 1 94 ? 11.147 26.509 -25.585 1.00 96.75 94 LEU A N 1
ATOM 730 C CA . LEU A 1 94 ? 9.969 26.661 -24.727 1.00 96.75 94 LEU A CA 1
ATOM 731 C C . LEU A 1 94 ? 10.301 27.274 -23.357 1.00 96.75 94 LEU A C 1
ATOM 733 O O . LEU A 1 94 ? 9.393 27.436 -22.551 1.00 96.75 94 LEU A O 1
ATOM 737 N N . GLY A 1 95 ? 11.568 27.592 -23.072 1.00 95.50 95 GLY A N 1
ATOM 738 C CA . GLY A 1 95 ? 12.015 28.127 -21.781 1.00 95.50 95 GLY A CA 1
ATOM 739 C C . GLY A 1 95 ? 12.181 27.073 -20.682 1.00 95.50 95 GLY A C 1
ATOM 740 O O . GLY A 1 95 ? 12.100 27.411 -19.500 1.00 95.50 95 GLY A O 1
ATOM 741 N N . ALA A 1 96 ? 12.359 25.800 -21.049 1.00 96.56 96 ALA A N 1
ATOM 742 C CA . ALA A 1 96 ? 12.542 24.716 -20.088 1.00 96.56 96 ALA A CA 1
ATOM 743 C C . ALA A 1 96 ? 13.958 24.670 -19.503 1.00 96.56 96 ALA A C 1
ATOM 745 O O . ALA A 1 96 ? 14.935 24.897 -20.211 1.00 96.56 96 ALA A O 1
ATOM 746 N N . ASP A 1 97 ? 14.045 24.261 -18.239 1.00 95.50 97 ASP A N 1
ATOM 747 C CA . ASP A 1 97 ? 15.304 24.020 -17.521 1.00 95.50 97 ASP A CA 1
ATOM 748 C C . ASP A 1 97 ? 15.667 22.525 -17.515 1.00 95.50 97 ASP A C 1
ATOM 750 O O . ASP A 1 97 ? 16.822 22.136 -17.345 1.00 95.50 97 ASP A O 1
ATOM 754 N N . ALA A 1 98 ? 14.671 21.657 -17.711 1.00 96.25 98 ALA A N 1
ATOM 755 C CA . ALA A 1 98 ? 14.846 20.214 -17.711 1.00 96.25 98 ALA A CA 1
ATOM 756 C C . ALA A 1 98 ? 13.932 19.513 -18.726 1.00 96.25 98 ALA A C 1
ATOM 758 O O . ALA A 1 98 ? 12.923 20.056 -19.184 1.00 96.25 98 ALA A O 1
ATOM 759 N N . VAL A 1 99 ? 14.274 18.270 -19.067 1.00 97.31 99 VAL A N 1
ATOM 760 C CA . VAL A 1 99 ? 13.447 17.392 -19.903 1.00 97.31 99 VAL A CA 1
ATOM 761 C C . VAL A 1 99 ? 13.208 16.047 -19.231 1.00 97.31 99 VAL A C 1
ATOM 763 O O . VAL A 1 99 ? 14.136 15.422 -18.721 1.00 97.31 99 VAL A O 1
ATOM 766 N N . ALA A 1 100 ? 11.965 15.567 -19.281 1.00 96.81 100 ALA A N 1
ATOM 767 C CA . ALA A 1 100 ? 11.600 14.212 -18.869 1.00 96.81 100 ALA A CA 1
ATOM 768 C C . ALA A 1 100 ? 11.202 13.381 -20.094 1.00 96.81 100 ALA A C 1
ATOM 770 O O . ALA A 1 100 ? 10.260 13.733 -20.807 1.00 96.81 100 ALA A O 1
ATOM 771 N N . ILE A 1 101 ? 11.907 12.278 -20.360 1.00 96.31 101 ILE A N 1
ATOM 772 C CA . ILE A 1 101 ? 11.637 11.422 -21.522 1.00 96.31 101 ILE A CA 1
ATOM 773 C C . ILE A 1 101 ? 10.447 10.510 -21.206 1.00 96.31 101 ILE A C 1
ATOM 775 O O . ILE A 1 101 ? 10.529 9.606 -20.372 1.00 96.31 101 ILE A O 1
ATOM 779 N N . ILE A 1 102 ? 9.328 10.754 -21.888 1.00 94.38 102 ILE A N 1
ATOM 780 C CA . ILE A 1 102 ? 8.052 10.051 -21.678 1.00 94.38 102 ILE A CA 1
ATOM 781 C C . ILE A 1 102 ? 7.795 8.958 -22.720 1.00 94.38 102 ILE A C 1
ATOM 783 O O . ILE A 1 102 ? 6.981 8.059 -22.493 1.00 94.38 102 ILE A O 1
ATOM 787 N N . ASP A 1 103 ? 8.477 9.020 -23.863 1.00 93.56 103 ASP A N 1
ATOM 788 C CA . ASP A 1 103 ? 8.441 7.973 -24.879 1.00 93.56 103 ASP A CA 1
ATOM 789 C C . ASP A 1 103 ? 9.765 7.880 -25.639 1.00 93.56 103 ASP A C 1
ATOM 791 O O . ASP A 1 103 ? 10.392 8.901 -25.934 1.00 93.56 103 ASP A O 1
ATOM 795 N N . TYR A 1 104 ? 10.162 6.658 -25.978 1.00 93.19 104 TYR A N 1
ATOM 796 C CA . TYR A 1 104 ? 11.358 6.370 -26.756 1.00 93.19 104 TYR A CA 1
ATOM 797 C C . TYR A 1 104 ? 11.092 5.208 -27.707 1.00 93.19 104 TYR A C 1
ATOM 799 O O . TYR A 1 104 ? 10.593 4.156 -27.306 1.00 93.19 104 TYR A O 1
ATOM 807 N N . ARG A 1 105 ? 11.454 5.401 -28.975 1.00 94.00 105 ARG A N 1
ATOM 808 C CA . ARG A 1 105 ? 11.340 4.392 -30.023 1.00 94.00 105 ARG A CA 1
ATOM 809 C C . ARG A 1 105 ? 12.630 4.343 -30.829 1.00 94.00 105 ARG A C 1
ATOM 811 O O . ARG A 1 105 ? 13.043 5.361 -31.382 1.00 94.00 105 ARG A O 1
ATOM 818 N N . ALA A 1 106 ? 13.216 3.156 -30.932 1.00 91.62 106 ALA A N 1
ATOM 819 C CA . ALA A 1 106 ? 14.283 2.851 -31.876 1.00 91.62 106 ALA A CA 1
ATOM 820 C C . ALA A 1 106 ? 13.719 1.943 -32.974 1.00 91.62 106 ALA A C 1
ATOM 822 O O . ALA A 1 106 ? 13.081 0.933 -32.681 1.00 91.62 106 ALA A O 1
ATOM 823 N N . THR A 1 107 ? 13.918 2.316 -34.233 1.00 90.12 107 THR A N 1
ATOM 824 C CA . THR A 1 107 ? 13.507 1.517 -35.392 1.00 90.12 107 THR A CA 1
ATOM 825 C C . THR A 1 107 ? 14.715 1.245 -36.267 1.00 90.12 107 THR A C 1
ATOM 827 O O . THR A 1 107 ? 15.376 2.186 -36.708 1.00 90.12 107 THR A O 1
ATOM 830 N N . GLN A 1 108 ? 14.970 -0.029 -36.547 1.00 87.88 108 GLN A N 1
ATOM 831 C CA . GLN A 1 108 ? 15.973 -0.461 -37.511 1.00 87.88 108 GLN A CA 1
ATOM 832 C C . GLN A 1 108 ? 15.278 -0.811 -38.822 1.00 87.88 108 GLN A C 1
ATOM 834 O O . GLN A 1 108 ? 14.268 -1.511 -38.828 1.00 87.88 108 GLN A O 1
ATOM 839 N N . GLN A 1 109 ? 15.806 -0.310 -39.931 1.00 83.62 109 GLN A N 1
ATOM 840 C CA . GLN A 1 109 ? 15.266 -0.575 -41.260 1.00 83.62 109 GLN A CA 1
ATOM 841 C C . GLN A 1 109 ? 16.401 -0.712 -42.266 1.00 83.62 109 GLN A C 1
ATOM 843 O O . GLN A 1 109 ? 17.449 -0.079 -42.139 1.00 83.62 109 GLN A O 1
ATOM 848 N N . ARG A 1 110 ? 16.188 -1.528 -43.293 1.00 83.44 110 ARG A N 1
ATOM 849 C CA . ARG A 1 110 ? 17.128 -1.661 -44.402 1.00 83.44 110 ARG A CA 1
ATOM 850 C C . ARG A 1 110 ? 16.686 -0.729 -45.523 1.00 83.44 110 ARG A C 1
ATOM 852 O O . ARG A 1 110 ? 15.710 -1.014 -46.205 1.00 83.44 110 ARG A O 1
ATOM 859 N N . LEU A 1 111 ? 17.404 0.372 -45.706 1.00 80.50 111 LEU A N 1
ATOM 860 C CA . LEU A 1 111 ? 17.142 1.327 -46.776 1.00 80.50 111 LEU A CA 1
ATOM 861 C C . LEU A 1 111 ? 17.738 0.805 -48.078 1.00 80.50 111 LEU A C 1
ATOM 863 O O . LEU A 1 111 ? 18.926 0.476 -48.127 1.00 80.50 111 LEU A O 1
ATOM 867 N N . LYS A 1 112 ? 16.922 0.730 -49.131 1.00 76.38 112 LYS A N 1
ATOM 868 C CA . LYS A 1 112 ? 17.411 0.487 -50.489 1.00 76.38 112 LYS A CA 1
ATOM 869 C C . LYS A 1 112 ? 17.933 1.809 -51.045 1.00 76.38 112 LYS A C 1
ATOM 871 O O . LYS A 1 112 ? 17.194 2.779 -51.137 1.00 76.38 112 LYS A O 1
ATOM 876 N N . LEU A 1 113 ? 19.210 1.830 -51.392 1.00 71.31 113 LEU A N 1
ATOM 877 C CA . LEU A 1 113 ? 19.840 2.912 -52.133 1.00 71.31 113 LEU A CA 1
ATOM 878 C C . LEU A 1 113 ? 19.680 2.643 -53.636 1.00 71.31 113 LEU A C 1
ATOM 880 O O . LEU A 1 113 ? 19.553 1.487 -54.063 1.00 71.31 113 LEU A O 1
ATOM 884 N N . GLY A 1 114 ? 19.758 3.691 -54.458 1.00 72.44 114 GLY A N 1
ATOM 885 C CA . GLY A 1 114 ? 19.843 3.531 -55.910 1.00 72.44 114 GLY A CA 1
ATOM 886 C C . GLY A 1 114 ? 20.953 2.549 -56.335 1.00 72.44 114 GLY A C 1
ATOM 887 O O . GLY A 1 114 ? 21.974 2.393 -55.658 1.00 72.44 114 GLY A O 1
ATOM 888 N N . LYS A 1 115 ? 20.765 1.881 -57.485 1.00 76.12 115 LYS A N 1
ATOM 889 C CA . LYS A 1 115 ? 21.708 0.893 -58.065 1.00 76.12 115 LYS A CA 1
ATOM 890 C C . LYS A 1 115 ? 21.911 -0.383 -57.225 1.00 76.12 115 LYS A C 1
ATOM 892 O O . LYS A 1 115 ? 23.005 -0.941 -57.197 1.00 76.12 115 LYS A O 1
ATOM 897 N N . GLY A 1 116 ? 20.868 -0.847 -56.531 1.00 72.81 116 GLY A N 1
ATOM 898 C CA . GLY A 1 116 ? 20.857 -2.152 -55.848 1.00 72.81 116 GLY A CA 1
ATOM 899 C C . GLY A 1 116 ? 21.673 -2.223 -54.551 1.00 72.81 116 GLY A C 1
ATOM 900 O O . GLY A 1 116 ? 21.829 -3.302 -53.982 1.00 72.81 116 GLY A O 1
ATOM 901 N N . ARG A 1 117 ? 22.191 -1.093 -54.056 1.00 76.62 117 ARG A N 1
ATOM 902 C CA . ARG A 1 117 ? 22.872 -1.025 -52.757 1.00 76.62 117 ARG A CA 1
ATOM 903 C C . ARG A 1 117 ? 21.834 -0.934 -51.640 1.00 76.62 117 ARG A C 1
ATOM 905 O O . ARG A 1 117 ? 20.742 -0.422 -51.843 1.00 76.62 117 ARG A O 1
ATOM 912 N N . ALA A 1 118 ? 22.156 -1.421 -50.449 1.00 78.81 118 ALA A N 1
ATOM 913 C CA . ALA A 1 118 ? 21.292 -1.261 -49.286 1.00 78.81 118 ALA A CA 1
ATOM 914 C C . ALA A 1 118 ? 22.124 -0.956 -48.044 1.00 78.81 118 ALA A C 1
ATOM 916 O O . ALA A 1 118 ? 23.201 -1.525 -47.872 1.00 78.81 118 ALA A O 1
ATOM 917 N N . VAL A 1 119 ? 21.611 -0.087 -47.178 1.00 82.06 119 VAL A N 1
ATOM 918 C CA . VAL A 1 119 ? 22.244 0.267 -45.904 1.00 82.06 119 VAL A CA 1
ATOM 919 C C . VAL A 1 119 ? 21.265 0.061 -44.761 1.00 82.06 119 VAL A C 1
ATOM 921 O O . VAL A 1 119 ? 20.081 0.369 -44.871 1.00 82.06 119 VAL A O 1
ATOM 924 N N . ASN A 1 120 ? 21.759 -0.468 -43.646 1.00 81.56 120 ASN A N 1
ATOM 925 C CA . ASN A 1 120 ? 20.971 -0.541 -42.423 1.00 81.56 120 ASN A CA 1
ATOM 926 C C . ASN A 1 120 ? 20.952 0.848 -41.784 1.00 81.56 120 ASN A C 1
ATOM 928 O O . ASN A 1 120 ? 22.001 1.372 -41.403 1.00 81.56 120 ASN A O 1
ATOM 932 N N . ALA A 1 121 ? 19.762 1.424 -41.685 1.00 84.31 121 ALA A N 1
ATOM 933 C CA . ALA A 1 121 ? 19.506 2.667 -40.988 1.00 84.31 121 ALA A CA 1
ATOM 934 C C . ALA A 1 121 ? 18.872 2.388 -39.632 1.00 84.31 121 ALA A C 1
ATOM 936 O O . ALA A 1 121 ? 18.104 1.439 -39.453 1.00 84.31 121 ALA A O 1
ATOM 937 N N . GLU A 1 122 ? 19.179 3.259 -38.686 1.00 88.00 122 GLU A N 1
ATOM 938 C CA . GLU A 1 122 ? 18.626 3.213 -37.344 1.00 88.00 122 GLU A CA 1
ATOM 939 C C . GLU A 1 122 ? 18.089 4.595 -37.011 1.00 88.00 122 GLU A C 1
ATOM 941 O O . GLU A 1 122 ? 18.805 5.589 -37.127 1.00 88.00 122 GLU A O 1
ATOM 946 N N . LYS A 1 123 ? 16.807 4.663 -36.654 1.00 89.81 123 LYS A N 1
ATOM 947 C CA . LYS A 1 123 ? 16.124 5.908 -36.318 1.00 89.81 123 LYS A CA 1
ATOM 948 C C . LYS A 1 123 ? 15.676 5.867 -34.869 1.00 89.81 123 LYS A C 1
ATOM 950 O O . LYS A 1 123 ? 14.918 4.986 -34.470 1.00 89.81 123 LYS A O 1
ATOM 955 N N . HIS A 1 124 ? 16.106 6.862 -34.109 1.00 93.44 124 HIS A N 1
ATOM 956 C CA . HIS A 1 124 ? 15.715 7.081 -32.725 1.00 93.44 124 HIS A CA 1
ATOM 957 C C . HIS A 1 124 ? 14.743 8.251 -32.671 1.00 93.44 124 HIS A C 1
ATOM 959 O O . HIS A 1 124 ? 15.014 9.320 -33.215 1.00 93.44 124 HIS A O 1
ATOM 965 N N . THR A 1 125 ? 13.599 8.057 -32.027 1.00 95.06 125 THR A N 1
ATOM 966 C CA . THR A 1 125 ? 12.613 9.110 -31.775 1.00 95.06 125 THR A CA 1
ATOM 967 C C . THR A 1 125 ? 12.329 9.163 -30.284 1.00 95.06 125 THR A C 1
ATOM 969 O O . THR A 1 125 ? 11.983 8.149 -29.682 1.00 95.06 125 THR A O 1
ATOM 972 N N . MET A 1 126 ? 12.465 10.347 -29.695 1.00 95.94 126 MET A N 1
ATOM 973 C CA . MET A 1 126 ? 12.185 10.601 -28.284 1.00 95.94 126 MET A CA 1
ATOM 974 C C . MET A 1 126 ? 11.119 11.667 -28.154 1.00 95.94 126 MET A C 1
ATOM 976 O O . MET A 1 126 ? 11.242 12.730 -28.759 1.00 95.94 126 MET A O 1
ATOM 980 N N . ARG A 1 127 ? 10.106 11.409 -27.330 1.00 97.38 127 ARG A N 1
ATOM 981 C CA . ARG A 1 127 ? 9.144 12.423 -26.905 1.00 97.38 127 ARG A CA 1
ATOM 982 C C . ARG A 1 127 ? 9.435 12.784 -25.459 1.00 97.38 127 ARG A C 1
ATOM 984 O O . ARG A 1 127 ? 9.499 11.903 -24.600 1.00 97.38 127 ARG A O 1
ATOM 991 N N . VAL A 1 128 ? 9.601 14.074 -25.197 1.00 97.44 128 VAL A N 1
ATOM 992 C CA . VAL A 1 128 ? 9.960 14.585 -23.874 1.00 97.44 128 VAL A CA 1
ATOM 993 C C . VAL A 1 128 ? 8.979 15.661 -23.428 1.00 97.44 128 VAL A C 1
ATOM 995 O O . VAL A 1 128 ? 8.437 16.398 -24.253 1.00 97.44 128 VAL A O 1
ATOM 998 N N . GLN A 1 129 ? 8.754 15.751 -22.123 1.00 97.81 129 GLN A N 1
ATOM 999 C CA . GLN A 1 129 ? 8.119 16.904 -21.494 1.00 97.81 129 GLN A CA 1
ATOM 1000 C C . GLN A 1 129 ? 9.181 17.969 -21.242 1.00 97.81 129 GLN A C 1
ATOM 1002 O O . GLN A 1 129 ? 10.225 17.666 -20.664 1.00 97.81 129 GLN A O 1
ATOM 1007 N N . ALA A 1 130 ? 8.906 19.194 -21.677 1.00 97.88 130 ALA A N 1
ATOM 1008 C CA . ALA A 1 130 ? 9.719 20.366 -21.391 1.00 97.88 130 ALA A CA 1
ATOM 1009 C C . ALA A 1 130 ? 9.294 20.916 -20.020 1.00 97.88 130 ALA A C 1
ATOM 1011 O O . ALA A 1 130 ? 8.118 21.229 -19.829 1.00 97.88 130 ALA A O 1
ATOM 1012 N N . ILE A 1 131 ? 10.212 20.965 -19.055 1.00 96.56 131 ILE A N 1
ATOM 1013 C CA . ILE A 1 131 ? 9.913 21.256 -17.648 1.00 96.56 131 ILE A CA 1
ATOM 1014 C C . ILE A 1 131 ? 10.634 22.531 -17.216 1.00 96.56 131 ILE A C 1
ATOM 1016 O O . ILE A 1 131 ? 11.850 22.638 -17.366 1.00 96.56 131 ILE A O 1
ATOM 1020 N N . LYS A 1 132 ? 9.876 23.471 -16.645 1.00 95.94 132 LYS A N 1
ATOM 1021 C CA . LYS A 1 132 ? 10.410 24.568 -15.834 1.00 95.94 132 LYS A CA 1
ATOM 1022 C C . LYS A 1 132 ? 10.575 24.060 -14.407 1.00 95.94 132 LYS A C 1
ATOM 1024 O O . LYS A 1 132 ? 9.598 23.577 -13.823 1.00 95.94 132 LYS A O 1
ATOM 1029 N N . LEU A 1 133 ? 11.796 24.106 -13.888 1.00 92.50 133 LEU A N 1
ATOM 1030 C CA . LEU A 1 133 ? 12.059 23.726 -12.503 1.00 92.50 133 LEU A CA 1
ATOM 1031 C C . LEU A 1 133 ? 11.536 24.822 -11.564 1.00 92.50 133 LEU A C 1
ATOM 1033 O O . LEU A 1 133 ? 11.316 25.957 -11.976 1.00 92.50 133 LEU A O 1
ATOM 1037 N N . CYS A 1 134 ? 11.273 24.452 -10.317 1.00 87.69 134 CYS A N 1
ATOM 1038 C CA . CYS A 1 134 ? 10.910 25.398 -9.268 1.00 87.69 134 CYS A CA 1
ATOM 1039 C C . CYS A 1 134 ? 12.113 26.292 -8.907 1.00 87.69 134 CYS A C 1
ATOM 1041 O O . CYS A 1 134 ? 13.255 25.843 -8.985 1.00 87.69 134 CYS A O 1
ATOM 1043 N N . ASP A 1 135 ? 11.853 27.522 -8.454 1.00 82.69 135 ASP A N 1
ATOM 1044 C CA . ASP A 1 135 ? 12.892 28.504 -8.083 1.00 82.69 135 ASP A CA 1
ATOM 1045 C C . ASP A 1 135 ? 13.599 28.187 -6.745 1.00 82.69 135 ASP A C 1
ATOM 1047 O O . ASP A 1 135 ? 14.439 28.950 -6.267 1.00 82.69 135 ASP A O 1
ATOM 1051 N N . ASP A 1 136 ? 13.264 27.061 -6.113 1.00 77.94 136 ASP A N 1
ATOM 1052 C CA . ASP A 1 136 ? 13.827 26.657 -4.829 1.00 77.94 136 ASP A CA 1
ATOM 1053 C C . ASP A 1 136 ? 15.229 26.050 -5.007 1.00 77.94 136 ASP A C 1
ATOM 1055 O O . ASP A 1 136 ? 15.398 24.904 -5.437 1.00 77.94 136 ASP A O 1
ATOM 1059 N N . ALA A 1 137 ? 16.246 26.822 -4.618 1.00 62.91 137 ALA A N 1
ATOM 1060 C CA . ALA A 1 137 ? 17.657 26.440 -4.668 1.00 62.91 137 ALA A CA 1
ATOM 1061 C C . ALA A 1 137 ? 18.003 25.186 -3.837 1.00 62.91 137 ALA A C 1
ATOM 1063 O O . ALA A 1 137 ? 19.094 24.631 -3.989 1.00 62.91 137 ALA A O 1
ATOM 1064 N N . THR A 1 138 ? 17.109 24.722 -2.958 1.00 68.62 138 THR A N 1
ATOM 1065 C CA . THR A 1 138 ? 17.331 23.531 -2.125 1.00 68.62 138 THR A CA 1
ATOM 1066 C C . THR A 1 138 ? 16.939 22.219 -2.813 1.00 68.62 138 THR A C 1
ATOM 1068 O O . THR A 1 138 ? 17.308 21.136 -2.341 1.00 68.62 138 THR A O 1
ATOM 1071 N N . VAL A 1 139 ? 16.241 22.282 -3.953 1.00 72.50 139 VAL A N 1
ATOM 1072 C CA . VAL A 1 139 ? 15.748 21.092 -4.652 1.00 72.50 139 VAL A CA 1
ATOM 1073 C C . VAL A 1 139 ? 16.889 20.372 -5.363 1.00 72.50 139 VAL A C 1
ATOM 1075 O O . VAL A 1 139 ? 17.440 20.813 -6.372 1.00 72.50 139 VAL A O 1
ATOM 1078 N N . LYS A 1 140 ? 17.225 19.186 -4.850 1.00 82.00 140 LYS A N 1
ATOM 1079 C CA . LYS A 1 140 ? 18.209 18.291 -5.463 1.00 82.00 140 LYS A CA 1
ATOM 1080 C C . LYS A 1 140 ? 17.631 17.674 -6.739 1.00 82.00 140 LYS A C 1
ATOM 1082 O O . LYS A 1 140 ? 16.908 16.679 -6.693 1.00 82.00 140 LYS A O 1
ATOM 1087 N N . ILE A 1 141 ? 17.972 18.250 -7.889 1.00 84.12 141 ILE A N 1
ATOM 1088 C CA . ILE A 1 141 ? 17.611 17.705 -9.204 1.00 84.12 141 ILE A CA 1
ATOM 1089 C C . ILE A 1 141 ? 18.125 16.263 -9.311 1.00 84.12 141 ILE A C 1
ATOM 1091 O O . ILE A 1 141 ? 19.267 15.972 -8.956 1.00 84.12 141 ILE A O 1
ATOM 1095 N N . ASN A 1 142 ? 17.284 15.351 -9.807 1.00 83.19 142 ASN A N 1
ATOM 1096 C CA . ASN A 1 142 ? 17.584 13.918 -9.919 1.00 83.19 142 ASN A CA 1
ATOM 1097 C C . ASN A 1 142 ? 17.857 13.188 -8.594 1.00 83.19 142 ASN A C 1
ATOM 1099 O O . ASN A 1 142 ? 18.359 12.059 -8.626 1.00 83.19 142 ASN A O 1
ATOM 1103 N N . ALA A 1 143 ? 17.493 13.769 -7.445 1.00 83.00 143 ALA A N 1
ATOM 1104 C CA . ALA A 1 143 ? 17.409 13.004 -6.210 1.00 83.00 143 ALA A CA 1
ATOM 1105 C C . ALA A 1 143 ? 16.429 11.835 -6.377 1.00 83.00 143 ALA A C 1
ATOM 1107 O O . ALA A 1 143 ? 15.368 11.963 -6.987 1.00 83.00 143 ALA A O 1
ATOM 1108 N N . LYS A 1 144 ? 16.821 10.674 -5.855 1.00 75.75 144 LYS A N 1
ATOM 1109 C CA . LYS A 1 144 ? 16.021 9.451 -5.916 1.00 75.75 144 LYS A CA 1
ATOM 1110 C C . LYS A 1 144 ? 14.730 9.641 -5.110 1.00 75.75 144 LYS A C 1
ATOM 1112 O O . LYS A 1 144 ? 14.817 9.932 -3.922 1.00 75.75 144 LYS A O 1
ATOM 1117 N N . ASN A 1 145 ? 13.577 9.415 -5.738 1.00 74.62 145 ASN A N 1
ATOM 1118 C CA . ASN A 1 145 ? 12.256 9.445 -5.100 1.00 74.62 145 ASN A CA 1
ATOM 1119 C C . ASN A 1 145 ? 11.283 8.434 -5.741 1.00 74.62 145 ASN A C 1
ATOM 1121 O O . ASN A 1 145 ? 11.684 7.580 -6.537 1.00 74.62 145 ASN A O 1
ATOM 1125 N N . ASP A 1 146 ? 10.006 8.520 -5.375 1.00 69.38 146 ASP A N 1
ATOM 1126 C CA . ASP A 1 146 ? 8.919 7.644 -5.822 1.00 69.38 146 ASP A CA 1
ATOM 1127 C C . ASP A 1 146 ? 8.363 7.979 -7.223 1.00 69.38 146 ASP A C 1
ATOM 1129 O O . ASP A 1 146 ? 7.491 7.270 -7.729 1.00 69.38 146 ASP A O 1
ATOM 1133 N N . LYS A 1 147 ? 8.887 9.016 -7.893 1.00 79.50 147 LYS A N 1
ATOM 1134 C CA . LYS A 1 147 ? 8.436 9.506 -9.209 1.00 79.50 147 LYS A CA 1
ATOM 1135 C C . LYS A 1 147 ? 9.554 9.427 -10.261 1.00 79.50 147 LYS A C 1
ATOM 1137 O O . LYS A 1 147 ? 10.042 10.456 -10.736 1.00 79.50 147 LYS A O 1
ATOM 1142 N N . PRO A 1 148 ? 9.979 8.224 -10.678 1.00 82.62 148 PRO A N 1
ATOM 1143 C CA . PRO A 1 148 ? 10.971 8.065 -11.738 1.00 82.62 148 PRO A CA 1
ATOM 1144 C C . PRO A 1 148 ? 10.424 8.542 -13.090 1.00 82.62 148 PRO A C 1
ATOM 1146 O O . PRO A 1 148 ? 9.273 8.288 -13.451 1.00 82.62 148 PRO A O 1
ATOM 1149 N N . VAL A 1 149 ? 11.276 9.185 -13.884 1.00 87.81 149 VAL A N 1
ATOM 1150 C CA . VAL A 1 149 ? 10.977 9.498 -15.288 1.00 87.81 149 VAL A CA 1
ATOM 1151 C C . VAL A 1 149 ? 11.070 8.224 -16.107 1.00 87.81 149 VAL A C 1
ATOM 1153 O O . VAL A 1 149 ? 12.007 7.464 -15.923 1.00 87.81 149 VAL A O 1
ATOM 1156 N N . LYS A 1 150 ? 10.142 7.989 -17.039 1.00 82.00 150 LYS A N 1
ATOM 1157 C CA . LYS A 1 150 ? 9.976 6.692 -17.716 1.00 82.00 150 LYS A CA 1
ATOM 1158 C C . LYS A 1 150 ? 11.214 6.185 -18.469 1.00 82.00 150 LYS A C 1
ATOM 1160 O O . LYS A 1 150 ? 11.431 4.975 -18.484 1.00 82.00 150 LYS A O 1
ATOM 1165 N N . TYR A 1 151 ? 12.014 7.063 -19.075 1.00 86.56 151 TYR A N 1
ATOM 1166 C CA . TYR A 1 151 ? 13.255 6.694 -19.767 1.00 86.56 151 TYR A CA 1
ATOM 1167 C C . TYR A 1 151 ? 14.424 7.599 -19.359 1.00 86.56 151 TYR A C 1
ATOM 1169 O O . TYR A 1 151 ? 14.224 8.774 -19.055 1.00 86.56 151 TYR A O 1
ATOM 1177 N N . ASN A 1 152 ? 15.643 7.058 -19.376 1.00 87.81 152 ASN A N 1
ATOM 1178 C CA . ASN A 1 152 ? 16.879 7.818 -19.182 1.00 87.81 152 ASN A CA 1
ATOM 1179 C C . ASN A 1 152 ? 17.421 8.395 -20.505 1.00 87.81 152 ASN A C 1
ATOM 1181 O O . ASN A 1 152 ? 16.861 8.168 -21.578 1.00 87.81 152 ASN A O 1
ATOM 1185 N N . GLU A 1 153 ? 18.534 9.129 -20.434 1.00 89.25 153 GLU A N 1
ATOM 1186 C CA . GLU A 1 153 ? 19.166 9.794 -21.586 1.00 89.25 153 GLU A CA 1
ATOM 1187 C C . GLU A 1 153 ? 19.653 8.846 -22.697 1.00 89.25 153 GLU A C 1
ATOM 1189 O O . GLU A 1 153 ? 19.794 9.263 -23.842 1.00 89.25 153 GLU A O 1
ATOM 1194 N N . HIS A 1 154 ? 19.820 7.557 -22.401 1.00 88.38 154 HIS A N 1
ATOM 1195 C CA . HIS A 1 154 ? 20.166 6.534 -23.392 1.00 88.38 154 HIS A CA 1
ATOM 1196 C C . HIS A 1 154 ? 18.930 5.822 -23.971 1.00 88.38 154 HIS A C 1
ATOM 1198 O O . HIS A 1 154 ? 19.057 4.852 -24.717 1.00 88.38 154 HIS A O 1
ATOM 1204 N N . GLY A 1 155 ? 17.715 6.264 -23.621 1.00 81.38 155 GLY A N 1
ATOM 1205 C CA . GLY A 1 155 ? 16.464 5.627 -24.039 1.00 81.38 155 GLY A CA 1
ATOM 1206 C C . GLY A 1 155 ? 16.161 4.311 -23.313 1.00 81.38 155 GLY A C 1
ATOM 1207 O O . GLY A 1 155 ? 15.259 3.576 -23.710 1.00 81.38 155 GLY A O 1
ATOM 1208 N N . GLN A 1 156 ? 16.881 3.989 -22.237 1.00 80.75 156 GLN A N 1
ATOM 1209 C CA . GLN A 1 156 ? 16.577 2.819 -21.416 1.00 80.75 156 GLN A CA 1
ATOM 1210 C C . GLN A 1 156 ? 15.422 3.155 -20.477 1.00 80.75 156 GLN A C 1
ATOM 1212 O O . GLN A 1 156 ? 15.358 4.251 -19.918 1.00 80.75 156 GLN A O 1
ATOM 1217 N N . ARG A 1 157 ? 14.493 2.215 -20.299 1.00 73.19 157 ARG A N 1
ATOM 1218 C CA . ARG A 1 157 ? 13.356 2.401 -19.399 1.00 73.19 157 ARG A CA 1
ATOM 1219 C C . ARG A 1 157 ? 13.862 2.456 -17.957 1.00 73.19 157 ARG A C 1
ATOM 1221 O O . ARG A 1 157 ? 14.490 1.508 -17.493 1.00 73.19 157 ARG A O 1
ATOM 1228 N N . ASN A 1 158 ? 13.560 3.532 -17.235 1.00 65.25 158 ASN A N 1
ATOM 1229 C CA . ASN A 1 158 ? 13.748 3.536 -15.790 1.00 65.25 158 ASN A CA 1
ATOM 1230 C C . ASN A 1 158 ? 12.609 2.718 -15.190 1.00 65.25 158 ASN A C 1
ATOM 1232 O O . ASN A 1 158 ? 11.454 3.146 -15.122 1.00 65.25 158 ASN A O 1
ATOM 1236 N N . HIS A 1 159 ? 12.940 1.509 -14.769 1.00 47.47 159 HIS A N 1
ATOM 1237 C CA . HIS A 1 159 ? 12.091 0.746 -13.880 1.00 47.47 159 HIS A CA 1
ATOM 1238 C C . HIS A 1 159 ? 12.258 1.380 -12.502 1.00 47.47 159 HIS A C 1
ATOM 1240 O O . HIS A 1 159 ? 13.265 1.163 -11.833 1.00 47.47 159 HIS A O 1
ATOM 1246 N N . GLY A 1 160 ? 11.319 2.245 -12.115 1.00 40.38 160 GLY A N 1
ATOM 1247 C CA . GLY A 1 160 ? 11.212 2.681 -10.728 1.00 40.38 160 GLY A CA 1
ATOM 1248 C C . GLY A 1 160 ? 11.359 1.493 -9.797 1.00 40.38 160 GLY A C 1
ATOM 1249 O O . GLY A 1 160 ? 10.782 0.440 -10.073 1.00 40.38 160 GLY A O 1
ATOM 1250 N N . LYS A 1 161 ? 12.132 1.636 -8.720 1.00 36.09 161 LYS A N 1
ATOM 1251 C CA . LYS A 1 161 ? 12.181 0.596 -7.696 1.00 36.09 161 LYS A CA 1
ATOM 1252 C C . LYS A 1 161 ? 10.788 0.493 -7.073 1.00 36.09 161 LYS A C 1
ATOM 1254 O O . LYS A 1 161 ? 10.419 1.319 -6.247 1.00 36.09 161 LYS A O 1
ATOM 1259 N N . VAL A 1 162 ? 10.006 -0.496 -7.497 1.00 30.47 162 VAL A N 1
ATOM 1260 C CA . VAL A 1 162 ? 8.814 -0.929 -6.770 1.00 30.47 162 VAL A CA 1
ATOM 1261 C C . VAL A 1 162 ? 9.331 -1.858 -5.684 1.00 30.47 162 VAL A C 1
ATOM 1263 O O . VAL A 1 162 ? 9.583 -3.038 -5.924 1.00 30.47 162 VAL A O 1
ATOM 1266 N N . PHE A 1 163 ? 9.587 -1.303 -4.502 1.00 27.66 163 PHE A N 1
ATOM 1267 C CA . PHE A 1 163 ? 9.874 -2.117 -3.330 1.00 27.66 163 PHE A CA 1
ATOM 1268 C C . PHE A 1 163 ? 8.646 -2.981 -3.060 1.00 27.66 163 PHE A C 1
ATOM 1270 O O . PHE A 1 163 ? 7.576 -2.475 -2.729 1.00 27.66 163 PHE A O 1
ATOM 1277 N N . THR A 1 164 ? 8.792 -4.288 -3.253 1.00 28.16 164 THR A N 1
ATOM 1278 C CA . THR A 1 164 ? 7.772 -5.253 -2.850 1.00 28.16 164 THR A CA 1
ATOM 1279 C C . THR A 1 164 ? 8.184 -5.737 -1.470 1.00 28.16 164 THR A C 1
ATOM 1281 O O . THR A 1 164 ? 8.944 -6.690 -1.330 1.00 28.16 164 THR A O 1
ATOM 1284 N N . SER A 1 165 ? 7.774 -5.003 -0.440 1.00 27.67 165 SER A N 1
ATOM 1285 C CA . SER A 1 165 ? 8.013 -5.408 0.942 1.00 27.67 165 SER A CA 1
ATOM 1286 C C . SER A 1 165 ? 7.080 -6.570 1.269 1.00 27.67 165 SER A C 1
ATOM 1288 O O . SER A 1 165 ? 5.861 -6.399 1.297 1.00 27.67 165 SER A O 1
ATOM 1290 N N . THR A 1 166 ? 7.638 -7.758 1.504 1.00 31.33 166 THR A N 1
ATOM 1291 C CA . THR A 1 166 ? 6.862 -8.879 2.044 1.00 31.33 166 THR A CA 1
ATOM 1292 C C . THR A 1 166 ? 6.752 -8.680 3.545 1.00 31.33 166 THR A C 1
ATOM 1294 O O . THR A 1 166 ? 7.745 -8.732 4.266 1.00 31.33 166 THR A O 1
ATOM 1297 N N . VAL A 1 167 ? 5.540 -8.391 4.006 1.00 31.27 167 VAL A N 1
ATOM 1298 C CA . VAL A 1 167 ? 5.256 -8.123 5.413 1.00 31.27 167 VAL A CA 1
ATOM 1299 C C . VAL A 1 167 ? 4.734 -9.400 6.053 1.00 31.27 167 VAL A C 1
ATOM 1301 O O . VAL A 1 167 ? 3.685 -9.911 5.662 1.00 31.27 167 VAL A O 1
ATOM 1304 N N . SER A 1 168 ? 5.430 -9.870 7.082 1.00 34.91 168 SER A N 1
ATOM 1305 C CA . SER A 1 168 ? 4.955 -10.938 7.957 1.00 34.91 168 SER A CA 1
ATOM 1306 C C . SER A 1 168 ? 4.421 -10.319 9.245 1.00 34.91 168 SER A C 1
ATOM 1308 O O . SER A 1 168 ? 5.173 -9.727 10.012 1.00 34.91 168 SER A O 1
ATOM 1310 N N . PHE A 1 169 ? 3.122 -10.442 9.489 1.00 41.59 169 PHE A N 1
ATOM 1311 C CA . PHE A 1 169 ? 2.495 -10.133 10.774 1.00 41.59 169 PHE A CA 1
ATOM 1312 C C . PHE A 1 169 ? 1.943 -11.435 11.351 1.00 41.59 169 PHE A C 1
ATOM 1314 O O . PHE A 1 169 ? 1.471 -12.301 10.611 1.00 41.59 169 PHE A O 1
ATOM 1321 N N . ASN A 1 170 ? 2.001 -11.576 12.676 1.00 44.03 170 ASN A N 1
ATOM 1322 C CA . ASN A 1 170 ? 1.371 -12.692 13.375 1.00 44.03 170 ASN A CA 1
ATOM 1323 C C . ASN A 1 170 ? -0.147 -12.485 13.354 1.00 44.03 170 ASN A C 1
ATOM 1325 O O . ASN A 1 170 ? -0.740 -11.963 14.298 1.00 44.03 170 ASN A O 1
ATOM 1329 N N . MET A 1 171 ? -0.761 -12.839 12.227 1.00 41.72 171 MET A N 1
ATOM 1330 C CA . MET A 1 171 ? -2.201 -12.993 12.110 1.00 41.72 171 MET A CA 1
ATOM 1331 C C . MET A 1 171 ? -2.540 -14.425 12.471 1.00 41.72 171 MET A C 1
ATOM 1333 O O . MET A 1 171 ? -2.245 -15.357 11.722 1.00 41.72 171 MET A O 1
ATOM 1337 N N . HIS A 1 172 ? -3.171 -14.597 13.620 1.00 56.00 172 HIS A N 1
ATOM 1338 C CA . HIS A 1 172 ? -3.737 -15.884 13.972 1.00 56.00 172 HIS A CA 1
ATOM 1339 C C . HIS A 1 172 ? -5.170 -15.906 13.455 1.00 56.00 172 HIS A C 1
ATOM 1341 O O . HIS A 1 172 ? -6.003 -15.093 13.869 1.00 56.00 172 HIS A O 1
ATOM 1347 N N . LYS A 1 173 ? -5.445 -16.815 12.514 1.00 53.44 173 LYS A N 1
ATOM 1348 C CA . LYS A 1 173 ? -6.821 -17.169 12.178 1.00 53.44 173 LYS A CA 1
ATOM 1349 C C . LYS A 1 173 ? -7.424 -17.800 13.427 1.00 53.44 173 LYS A C 1
ATOM 1351 O O . LYS A 1 173 ? -6.806 -18.679 14.025 1.00 53.44 173 LYS A O 1
ATOM 1356 N N . VAL A 1 174 ? -8.585 -17.318 13.849 1.00 61.03 174 VAL A N 1
ATOM 1357 C CA . VAL A 1 174 ? -9.279 -17.925 14.980 1.00 61.03 174 VAL A CA 1
ATOM 1358 C C . VAL A 1 174 ? -10.130 -19.053 14.423 1.00 61.03 174 VAL A C 1
ATOM 1360 O O . VAL A 1 174 ? -11.034 -18.813 13.621 1.00 61.03 174 VAL A O 1
ATOM 1363 N N . ASP A 1 175 ? -9.818 -20.290 14.803 1.00 59.66 175 ASP A N 1
ATOM 1364 C CA . ASP A 1 175 ? -10.657 -21.427 14.442 1.00 59.66 175 ASP A CA 1
ATOM 1365 C C . ASP A 1 175 ? -12.052 -21.206 15.029 1.00 59.66 175 ASP A C 1
ATOM 1367 O O . ASP A 1 175 ? -12.212 -21.018 16.240 1.00 59.66 175 ASP A O 1
ATOM 1371 N N . LYS A 1 176 ? -13.070 -21.198 14.159 1.00 56.38 176 LYS A N 1
ATOM 1372 C CA . LYS A 1 176 ? -14.471 -21.121 14.577 1.00 56.38 176 LYS A CA 1
ATOM 1373 C C . LYS A 1 176 ? -14.767 -22.364 15.420 1.00 56.38 176 LYS A C 1
ATOM 1375 O O . LYS A 1 176 ? -15.028 -23.437 14.879 1.00 56.38 176 LYS A O 1
ATOM 1380 N N . LYS A 1 177 ? -14.712 -22.249 16.751 1.00 56.84 177 LYS A N 1
ATOM 1381 C CA . LYS A 1 177 ? -15.302 -23.268 17.627 1.00 56.84 177 LYS A CA 1
ATOM 1382 C C . LYS A 1 177 ? -16.786 -23.355 17.273 1.00 56.84 177 LYS A C 1
ATOM 1384 O O . LYS A 1 177 ? -17.441 -22.320 17.176 1.00 56.84 177 LYS A O 1
ATOM 1389 N N . LYS A 1 178 ? -17.293 -24.578 17.083 1.00 50.97 178 LYS A N 1
ATOM 1390 C CA . LYS A 1 178 ? -18.674 -24.872 16.648 1.00 50.97 178 LYS A CA 1
ATOM 1391 C C . LYS A 1 178 ? -19.768 -24.176 17.475 1.00 50.97 178 LYS A C 1
ATOM 1393 O O . LYS A 1 178 ? -20.865 -24.006 16.960 1.00 50.97 178 LYS A O 1
ATOM 1398 N N . ASP A 1 179 ? -19.457 -23.727 18.690 1.00 48.34 179 ASP A N 1
ATOM 1399 C CA . ASP A 1 179 ? -20.449 -23.241 19.656 1.00 48.34 179 ASP A CA 1
ATOM 1400 C C . ASP A 1 179 ? -20.533 -21.710 19.786 1.00 48.34 179 ASP A C 1
ATOM 1402 O O . ASP A 1 179 ? -21.393 -21.204 20.502 1.00 48.34 179 ASP A O 1
ATOM 1406 N N . ALA A 1 180 ? -19.676 -20.939 19.109 1.00 56.50 180 ALA A N 1
ATOM 1407 C CA . ALA A 1 180 ? -19.788 -19.479 19.102 1.00 56.50 180 ALA A CA 1
ATOM 1408 C C . ALA A 1 180 ? -20.629 -19.021 17.900 1.00 56.50 180 ALA A C 1
ATOM 1410 O O . ALA A 1 180 ? -20.091 -18.519 16.912 1.00 56.50 180 ALA A O 1
ATOM 1411 N N . GLN A 1 181 ? -21.948 -19.231 17.962 1.00 59.84 181 GLN A N 1
ATOM 1412 C CA . GLN A 1 181 ? -22.870 -18.613 17.005 1.00 59.84 181 GLN A CA 1
ATOM 1413 C C . GLN A 1 181 ? -22.763 -17.086 17.121 1.00 59.84 181 GLN A C 1
ATOM 1415 O O . GLN A 1 181 ? -22.991 -16.519 18.190 1.00 59.84 181 GLN A O 1
ATOM 1420 N N . SER A 1 182 ? -22.390 -16.433 16.017 1.00 65.50 182 SER A N 1
ATOM 1421 C CA . SER A 1 182 ? -22.556 -14.986 15.860 1.00 65.50 182 SER A CA 1
ATOM 1422 C C . SER A 1 182 ? -24.033 -14.648 16.055 1.00 65.50 182 SER A C 1
ATOM 1424 O O . SER A 1 182 ? -24.894 -15.356 15.532 1.00 65.50 182 SER A O 1
ATOM 1426 N N . LYS A 1 183 ? -24.332 -13.574 16.791 1.00 77.19 183 LYS A N 1
ATOM 1427 C CA . LYS A 1 183 ? -25.695 -13.025 16.857 1.00 77.19 183 LYS A CA 1
ATOM 1428 C C . LYS A 1 183 ? -26.009 -12.099 15.674 1.00 77.19 183 LYS A C 1
ATOM 1430 O O . LYS A 1 183 ? -27.098 -11.538 15.639 1.00 77.19 183 LYS A O 1
ATOM 1435 N N . GLY A 1 184 ? -25.070 -11.946 14.738 1.00 76.81 184 GLY A N 1
ATOM 1436 C CA . GLY A 1 184 ? -25.130 -10.959 13.667 1.00 76.81 184 GLY A CA 1
ATOM 1437 C C . GLY A 1 184 ? -24.808 -9.545 14.157 1.00 76.81 184 GLY A C 1
ATOM 1438 O O . GLY A 1 184 ? -24.508 -9.316 15.336 1.00 76.81 184 GLY A O 1
ATOM 1439 N N . LEU A 1 185 ? -24.859 -8.585 13.234 1.00 85.88 185 LEU A N 1
ATOM 1440 C CA . LEU A 1 185 ? -24.791 -7.165 13.564 1.00 85.88 185 LEU A CA 1
ATOM 1441 C C . LEU A 1 185 ? -26.041 -6.744 14.347 1.00 85.88 185 LEU A C 1
ATOM 1443 O O . LEU A 1 185 ? -27.161 -7.042 13.944 1.00 85.88 185 LEU A O 1
ATOM 1447 N N . ILE A 1 186 ? -25.861 -6.014 15.455 1.00 88.06 186 ILE A N 1
ATOM 1448 C CA . ILE A 1 186 ? -26.993 -5.388 16.167 1.00 88.06 186 ILE A CA 1
ATOM 1449 C C . ILE A 1 186 ? -27.565 -4.240 15.331 1.00 88.06 186 ILE A C 1
ATOM 1451 O O . ILE A 1 186 ? -28.766 -3.982 15.343 1.00 88.06 186 ILE A O 1
ATOM 1455 N N . SER A 1 187 ? -26.676 -3.518 14.653 1.00 93.25 187 SER A N 1
ATOM 1456 C CA . SER A 1 187 ? -26.983 -2.353 13.842 1.00 93.25 187 SER A CA 1
ATOM 1457 C C . SER A 1 187 ? -25.937 -2.212 12.741 1.00 93.25 187 SER A C 1
ATOM 1459 O O . SER A 1 187 ? -24.770 -2.547 12.942 1.00 93.25 187 SER A O 1
ATOM 1461 N N . GLU A 1 188 ? -26.348 -1.667 11.602 1.00 94.88 188 GLU A N 1
ATOM 1462 C CA . GLU A 1 188 ? -25.467 -1.277 10.496 1.00 94.88 188 GLU A CA 1
ATOM 1463 C C . GLU A 1 188 ? -25.072 0.207 10.585 1.00 94.88 188 GLU A C 1
ATOM 1465 O O . GLU A 1 188 ? -24.497 0.768 9.657 1.00 94.88 188 GLU A O 1
ATOM 1470 N N . ASN A 1 189 ? -25.369 0.873 11.704 1.00 97.25 189 ASN A N 1
ATOM 1471 C CA . ASN A 1 189 ? -25.041 2.277 11.917 1.00 97.25 189 ASN A CA 1
ATOM 1472 C C . ASN A 1 189 ? -23.751 2.467 12.727 1.00 97.25 189 ASN A C 1
ATOM 1474 O O . ASN A 1 189 ? -23.481 1.767 13.706 1.00 97.25 189 ASN A O 1
ATOM 1478 N N . ILE A 1 190 ? -22.992 3.497 12.363 1.00 96.44 190 ILE A N 1
ATOM 1479 C CA . ILE A 1 190 ? -21.862 4.017 13.127 1.00 96.44 190 ILE A CA 1
ATOM 1480 C C . ILE A 1 190 ? -22.178 5.455 13.535 1.00 96.44 190 ILE A C 1
ATOM 1482 O O . ILE A 1 190 ? -22.255 6.360 12.703 1.00 96.44 190 ILE A O 1
ATOM 1486 N N . ASP A 1 191 ? -22.337 5.686 14.831 1.00 95.00 191 ASP A N 1
ATOM 1487 C CA . ASP A 1 191 ? -22.483 7.019 15.395 1.00 95.00 191 ASP A CA 1
ATOM 1488 C C . ASP A 1 191 ? -21.110 7.698 15.514 1.00 95.00 191 ASP A C 1
ATOM 1490 O O . ASP A 1 191 ? -20.129 7.146 16.021 1.00 95.00 191 ASP A O 1
ATOM 1494 N N . ILE A 1 192 ? -21.055 8.962 15.100 1.00 92.88 192 ILE A N 1
ATOM 1495 C CA . ILE A 1 192 ? -19.885 9.829 15.261 1.00 92.88 192 ILE A CA 1
ATOM 1496 C C . ILE A 1 192 ? -19.533 10.097 16.739 1.00 92.88 192 ILE A C 1
ATOM 1498 O O . ILE A 1 192 ? -18.464 10.644 17.022 1.00 92.88 192 ILE A O 1
ATOM 1502 N N . ASN A 1 193 ? -20.413 9.726 17.672 1.00 90.94 193 ASN A N 1
ATOM 1503 C CA . ASN A 1 193 ? -20.280 9.892 19.116 1.00 90.94 193 ASN A CA 1
ATOM 1504 C C . ASN A 1 193 ? -19.760 8.657 19.859 1.00 90.94 193 ASN A C 1
ATOM 1506 O O . ASN A 1 193 ? -19.662 8.708 21.085 1.00 90.94 193 ASN A O 1
ATOM 1510 N N . GLY A 1 194 ? -19.366 7.595 19.150 1.00 89.31 194 GLY A N 1
ATOM 1511 C CA . GLY A 1 194 ? -18.704 6.436 19.758 1.00 89.31 194 GLY A CA 1
ATOM 1512 C C . GLY A 1 194 ? -19.582 5.205 19.955 1.00 89.31 194 GLY A C 1
ATOM 1513 O O . GLY A 1 194 ? -19.099 4.243 20.544 1.00 89.31 194 GLY A O 1
ATOM 1514 N N . ASP A 1 195 ? -20.823 5.205 19.465 1.00 95.06 195 ASP A N 1
ATOM 1515 C CA . ASP A 1 195 ? -21.609 3.979 19.297 1.00 95.06 195 ASP A CA 1
ATOM 1516 C C . ASP A 1 195 ? -21.329 3.391 17.909 1.00 95.06 195 ASP A C 1
ATOM 1518 O O . ASP A 1 195 ? -21.481 4.055 16.887 1.00 95.06 195 ASP A O 1
ATOM 1522 N N . VAL A 1 196 ? -20.851 2.156 17.869 1.00 96.25 196 VAL A N 1
ATOM 1523 C CA . VAL A 1 196 ? -20.395 1.474 16.666 1.00 96.25 196 VAL A CA 1
ATOM 1524 C C . VAL A 1 196 ? -21.149 0.161 16.548 1.00 96.25 196 VAL A C 1
ATOM 1526 O O . VAL A 1 196 ? -20.925 -0.756 17.339 1.00 96.25 196 VAL A O 1
ATOM 1529 N N . LEU A 1 197 ? -22.004 0.049 15.529 1.00 95.19 197 LEU A N 1
ATOM 1530 C CA . LEU A 1 197 ? -22.796 -1.153 15.251 1.00 95.19 197 LEU A CA 1
ATOM 1531 C C . LEU A 1 197 ? -23.663 -1.570 16.455 1.00 95.19 197 LEU A C 1
ATOM 1533 O O . LEU A 1 197 ? -23.834 -2.758 16.727 1.00 95.19 197 LEU A O 1
ATOM 1537 N N . GLY A 1 198 ? -24.188 -0.583 17.193 1.00 93.81 198 GLY A N 1
ATOM 1538 C CA . GLY A 1 198 ? -25.023 -0.776 18.383 1.00 93.81 198 GLY A CA 1
ATOM 1539 C C . GLY A 1 198 ? -24.240 -1.087 19.662 1.00 93.81 198 GLY A C 1
ATOM 1540 O O . GLY A 1 198 ? -24.809 -1.630 20.611 1.00 93.81 198 GLY A O 1
ATOM 1541 N N . MET A 1 199 ? -22.935 -0.807 19.692 1.00 95.19 199 MET A N 1
ATOM 1542 C CA . MET A 1 199 ? -22.094 -0.965 20.873 1.00 95.19 199 MET A CA 1
ATOM 1543 C C . MET A 1 199 ? -21.258 0.288 21.148 1.00 95.19 199 MET A C 1
ATOM 1545 O O . MET A 1 199 ? -20.515 0.741 20.274 1.00 95.19 199 MET A O 1
ATOM 1549 N N . PRO A 1 200 ? -21.252 0.796 22.390 1.00 96.31 200 PRO A N 1
ATOM 1550 C CA . PRO A 1 200 ? -20.389 1.909 22.747 1.00 96.31 200 PRO A CA 1
ATOM 1551 C C . PRO A 1 200 ? -18.918 1.478 22.803 1.00 96.31 200 PRO A C 1
ATOM 1553 O O . PRO A 1 200 ? -18.578 0.386 23.270 1.00 96.31 200 PRO A O 1
ATOM 1556 N N . LEU A 1 201 ? -18.013 2.374 22.410 1.00 96.81 201 LEU A N 1
ATOM 1557 C CA . LEU A 1 201 ? -16.601 2.258 22.771 1.00 96.81 201 LEU A CA 1
ATOM 1558 C C . LEU A 1 201 ? -16.450 2.237 24.304 1.00 96.81 201 LEU A C 1
ATOM 1560 O O . LEU A 1 201 ? -17.210 2.862 25.039 1.00 96.81 201 LEU A O 1
ATOM 1564 N N . GLY A 1 202 ? -15.440 1.525 24.801 1.00 96.94 202 GLY A N 1
ATOM 1565 C CA . GLY A 1 202 ? -15.190 1.319 26.230 1.00 96.94 202 GLY A CA 1
ATOM 1566 C C . GLY A 1 202 ? -15.690 -0.021 26.775 1.00 96.94 202 GLY A C 1
ATOM 1567 O O . GLY A 1 202 ? -15.358 -0.375 27.906 1.00 96.94 202 GLY A O 1
ATOM 1568 N N . ILE A 1 203 ? -16.431 -0.807 25.986 1.00 97.56 203 ILE A N 1
ATOM 1569 C CA . ILE A 1 203 ? -16.792 -2.175 26.376 1.00 97.56 203 ILE A CA 1
ATOM 1570 C C . ILE A 1 203 ? -15.565 -3.089 26.425 1.00 97.56 203 ILE A C 1
ATOM 1572 O O . ILE A 1 203 ? -14.546 -2.853 25.772 1.00 97.56 203 ILE A O 1
ATOM 1576 N N . SER A 1 204 ? -15.675 -4.184 27.177 1.00 97.88 204 SER A N 1
ATOM 1577 C CA . SER A 1 204 ? -14.627 -5.204 27.186 1.00 97.88 204 SER A CA 1
ATOM 1578 C C . SER A 1 204 ? -14.565 -5.965 25.858 1.00 97.88 204 SER A C 1
ATOM 1580 O O . SER A 1 204 ? -15.584 -6.228 25.216 1.00 97.88 204 SER A O 1
ATOM 1582 N N . LYS A 1 205 ? -13.371 -6.436 25.493 1.00 96.19 205 LYS A N 1
ATOM 1583 C CA . LYS A 1 205 ? -13.146 -7.365 24.378 1.00 96.19 205 LYS A CA 1
ATOM 1584 C C . LYS A 1 205 ? -14.043 -8.602 24.467 1.00 96.19 205 LYS A C 1
ATOM 1586 O O . LYS A 1 205 ? -14.534 -9.081 23.450 1.00 96.19 205 LYS A O 1
ATOM 1591 N N . LYS A 1 206 ? -14.269 -9.121 25.679 1.00 94.69 206 LYS A N 1
ATOM 1592 C CA . LYS A 1 206 ? -15.165 -10.264 25.907 1.00 94.69 206 LYS A CA 1
ATOM 1593 C C . LYS A 1 206 ? -16.610 -9.918 25.549 1.00 94.69 206 LYS A C 1
ATOM 1595 O O . LYS A 1 206 ? -17.263 -10.720 24.896 1.00 94.69 206 LYS A O 1
ATOM 1600 N N . ALA A 1 207 ? -17.095 -8.741 25.946 1.00 94.88 207 ALA A N 1
ATOM 1601 C CA . ALA A 1 207 ? -18.435 -8.283 25.587 1.00 94.88 207 ALA A CA 1
ATOM 1602 C C . ALA A 1 207 ? -18.584 -8.122 24.067 1.00 94.88 207 ALA A C 1
ATOM 1604 O O . ALA A 1 207 ? -19.557 -8.618 23.509 1.00 94.88 207 ALA A O 1
ATOM 1605 N N . LEU A 1 208 ? -17.579 -7.538 23.401 1.00 94.69 208 LEU A N 1
ATOM 1606 C CA . LEU A 1 208 ? -17.546 -7.417 21.941 1.00 94.69 208 LEU A CA 1
ATOM 1607 C C . LEU A 1 208 ? -17.656 -8.788 21.253 1.00 94.69 208 LEU A C 1
ATOM 1609 O O . LEU A 1 208 ? -18.515 -8.974 20.401 1.00 94.69 208 LEU A O 1
ATOM 1613 N N . ILE A 1 209 ? -16.824 -9.759 21.647 1.00 91.06 209 ILE A N 1
ATOM 1614 C CA . ILE A 1 209 ? -16.819 -11.113 21.058 1.00 91.06 209 ILE A CA 1
ATOM 1615 C C . ILE A 1 209 ? -18.119 -11.868 21.368 1.00 91.06 209 ILE A C 1
ATOM 1617 O O . ILE A 1 209 ? -18.644 -12.579 20.518 1.00 91.06 209 ILE A O 1
ATOM 1621 N N . ASN A 1 210 ? -18.671 -11.715 22.572 1.00 89.44 210 ASN A N 1
ATOM 1622 C CA . ASN A 1 210 ? -19.955 -12.327 22.923 1.00 89.44 210 ASN A CA 1
ATOM 1623 C C . ASN A 1 210 ? -21.114 -11.790 22.073 1.00 89.44 210 ASN A C 1
ATOM 1625 O O . ASN A 1 210 ? -22.136 -12.464 21.940 1.00 89.44 210 ASN A O 1
ATOM 1629 N N . GLN A 1 211 ? -20.971 -10.572 21.554 1.00 90.50 211 GLN A N 1
ATOM 1630 C CA . GLN A 1 211 ? -22.000 -9.903 20.781 1.00 90.50 211 GLN A CA 1
ATOM 1631 C C . GLN A 1 211 ? -21.837 -10.141 19.278 1.00 90.50 211 GLN A C 1
ATOM 1633 O O . GLN A 1 211 ? -22.771 -10.605 18.635 1.00 90.50 211 GLN A O 1
ATOM 1638 N N . LEU A 1 212 ? -20.649 -9.870 18.737 1.00 90.62 212 LEU A N 1
ATOM 1639 C CA . LEU A 1 212 ? -20.340 -9.982 17.308 1.00 90.62 212 LEU A CA 1
ATOM 1640 C C . LEU A 1 212 ? -19.862 -11.373 16.877 1.00 90.62 212 LEU A C 1
ATOM 1642 O O . LEU A 1 212 ? -19.639 -11.622 15.695 1.00 90.62 212 LEU A O 1
ATOM 1646 N N . GLY A 1 213 ? -19.656 -12.281 17.827 1.00 88.44 213 GLY A N 1
ATOM 1647 C CA . GLY A 1 213 ? -19.042 -13.573 17.571 1.00 88.44 213 GLY A CA 1
ATOM 1648 C C . GLY A 1 213 ? -17.519 -13.495 17.462 1.00 88.44 213 GLY A C 1
ATOM 1649 O O . GLY A 1 213 ? -16.854 -12.580 17.947 1.00 88.44 213 GLY A O 1
ATOM 1650 N N . VAL A 1 214 ? -16.939 -14.528 16.857 1.00 86.50 214 VAL A N 1
ATOM 1651 C CA . VAL A 1 214 ? -15.485 -14.664 16.733 1.00 86.50 214 VAL A CA 1
ATOM 1652 C C . VAL A 1 214 ? -14.973 -13.788 15.580 1.00 86.50 214 VAL A C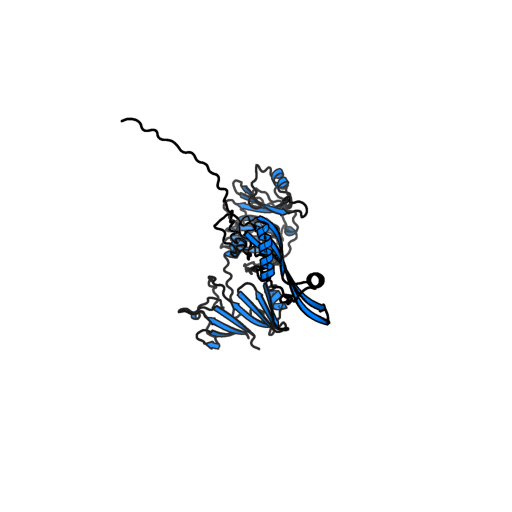 1
ATOM 1654 O O . VAL A 1 214 ? -15.480 -13.927 14.467 1.00 86.50 214 VAL A O 1
ATOM 1657 N N . PRO A 1 215 ? -13.945 -12.942 15.790 1.00 90.94 215 PRO A N 1
ATOM 1658 C CA . PRO A 1 215 ? -13.369 -12.138 14.716 1.00 90.94 215 PRO A CA 1
ATOM 1659 C C . PRO A 1 215 ? -12.720 -13.019 13.645 1.00 90.94 215 PRO A C 1
ATOM 1661 O O . PRO A 1 215 ? -12.103 -14.044 13.946 1.00 90.94 215 PRO A O 1
ATOM 1664 N N . SER A 1 216 ? -12.785 -12.573 12.392 1.00 86.94 216 SER A N 1
ATOM 1665 C CA . SER A 1 216 ? -12.130 -13.216 11.251 1.00 86.94 216 SER A CA 1
ATOM 1666 C C . SER A 1 216 ? -10.608 -13.283 11.410 1.00 86.94 216 SER A C 1
ATOM 1668 O O . SER A 1 216 ? -9.980 -14.254 10.979 1.00 86.94 216 SER A O 1
ATOM 1670 N N . ALA A 1 217 ? -10.004 -12.268 12.035 1.00 83.81 217 ALA A N 1
ATOM 1671 C CA . ALA A 1 217 ? -8.584 -12.254 12.364 1.00 83.81 217 ALA A CA 1
ATOM 1672 C C . ALA A 1 217 ? -8.281 -11.409 13.608 1.00 83.81 217 ALA A C 1
ATOM 1674 O O . ALA A 1 217 ? -8.967 -10.431 13.903 1.00 83.81 217 ALA A O 1
ATOM 1675 N N . ILE A 1 218 ? -7.206 -11.763 14.317 1.00 85.81 218 ILE A N 1
ATOM 1676 C CA . ILE A 1 218 ? -6.655 -10.961 15.415 1.00 85.81 218 ILE A CA 1
ATOM 1677 C C . ILE A 1 218 ? -5.243 -10.527 15.042 1.00 85.81 218 ILE A C 1
ATOM 1679 O O . ILE A 1 218 ? -4.396 -11.355 14.702 1.00 85.81 218 ILE A O 1
ATOM 1683 N N . ILE A 1 219 ? -4.992 -9.226 15.143 1.00 85.00 219 ILE A N 1
ATOM 1684 C CA . ILE A 1 219 ? -3.717 -8.599 14.812 1.00 85.00 219 ILE A CA 1
ATOM 1685 C C . ILE A 1 219 ? -3.132 -8.035 16.101 1.00 85.00 219 ILE A C 1
ATOM 1687 O O . ILE A 1 219 ? -3.707 -7.138 16.713 1.00 85.00 219 ILE A O 1
ATOM 1691 N N . THR A 1 220 ? -1.995 -8.570 16.541 1.00 83.56 220 THR A N 1
ATOM 1692 C CA . THR A 1 220 ? -1.311 -8.075 17.744 1.00 83.56 220 THR A CA 1
ATOM 1693 C C . THR A 1 220 ? -0.298 -7.011 17.346 1.00 83.56 220 THR A C 1
ATOM 1695 O O . THR A 1 220 ? 0.631 -7.289 16.593 1.00 83.56 220 THR A O 1
ATOM 1698 N N . VAL A 1 221 ? -0.491 -5.790 17.843 1.00 79.88 221 VAL A N 1
ATOM 1699 C CA . VAL A 1 221 ? 0.293 -4.607 17.456 1.00 79.88 221 VAL A CA 1
ATOM 1700 C C . VAL A 1 221 ? 1.438 -4.385 18.439 1.00 79.88 221 VAL A C 1
ATOM 1702 O O . VAL A 1 221 ? 2.581 -4.178 18.042 1.00 79.88 221 VAL A O 1
ATOM 1705 N N . LYS A 1 222 ? 1.121 -4.431 19.736 1.00 80.56 222 LYS A N 1
ATOM 1706 C CA . LYS A 1 222 ? 2.046 -4.287 20.868 1.00 80.56 222 LYS A CA 1
ATOM 1707 C C . LYS A 1 222 ? 1.555 -5.143 22.028 1.00 80.56 222 LYS A C 1
ATOM 1709 O O . LYS A 1 222 ? 0.424 -5.632 22.010 1.00 80.56 222 LYS A O 1
ATOM 1714 N N . THR A 1 223 ? 2.372 -5.273 23.069 1.00 78.50 223 THR A N 1
ATOM 1715 C CA . THR A 1 223 ? 1.943 -5.838 24.352 1.00 78.50 223 THR A CA 1
ATOM 1716 C C . THR A 1 223 ? 0.697 -5.080 24.830 1.00 78.50 223 THR A C 1
ATOM 1718 O O . THR A 1 223 ? 0.763 -3.876 25.056 1.00 78.50 223 THR A O 1
ATOM 1721 N N . HIS A 1 224 ? -0.440 -5.780 24.918 1.00 85.81 224 HIS A N 1
ATOM 1722 C CA . HIS A 1 224 ? -1.778 -5.264 25.269 1.00 85.81 224 HIS A CA 1
ATOM 1723 C C . HIS A 1 224 ? -2.537 -4.441 24.218 1.00 85.81 224 HIS A C 1
ATOM 1725 O O . HIS A 1 224 ? -3.648 -4.008 24.517 1.00 85.81 224 HIS A O 1
ATOM 1731 N N . GLN A 1 225 ? -2.014 -4.275 22.999 1.00 90.62 225 GLN A N 1
ATOM 1732 C CA . GLN A 1 225 ? -2.738 -3.614 21.909 1.00 90.62 225 GLN A CA 1
ATOM 1733 C C . GLN A 1 225 ? -3.026 -4.599 20.777 1.00 90.62 225 GLN A C 1
ATOM 1735 O O . GLN A 1 225 ? -2.110 -5.167 20.175 1.00 90.62 225 GLN A O 1
ATOM 1740 N N . GLN A 1 226 ? -4.307 -4.775 20.469 1.00 91.69 226 GLN A N 1
ATOM 1741 C CA . GLN A 1 226 ? -4.785 -5.672 19.423 1.00 91.69 226 GLN A CA 1
ATOM 1742 C C . GLN A 1 226 ? -5.755 -4.951 18.490 1.00 91.69 226 GLN A C 1
ATOM 1744 O O . GLN A 1 226 ? -6.401 -3.982 18.878 1.00 91.69 226 GLN A O 1
ATOM 1749 N N . ALA A 1 227 ? -5.878 -5.456 17.270 1.00 93.12 227 ALA A N 1
ATOM 1750 C CA . ALA A 1 227 ? -6.966 -5.128 16.369 1.00 93.12 227 ALA A CA 1
ATOM 1751 C C . ALA A 1 227 ? -7.720 -6.414 16.006 1.00 93.12 227 ALA A C 1
ATOM 1753 O O . ALA A 1 227 ? -7.107 -7.415 15.632 1.00 93.12 227 ALA A O 1
ATOM 1754 N N . LEU A 1 228 ? -9.037 -6.401 16.173 1.00 93.44 228 LEU A N 1
ATOM 1755 C CA . LEU A 1 228 ? -9.940 -7.506 15.871 1.00 93.44 228 LEU A CA 1
ATOM 1756 C C . LEU A 1 228 ? -10.642 -7.180 14.557 1.00 93.44 228 LEU A C 1
ATOM 1758 O O . LEU A 1 228 ? -11.384 -6.202 14.479 1.00 93.44 228 LEU A O 1
ATOM 1762 N N . LEU A 1 229 ? -10.376 -7.974 13.528 1.00 92.31 229 LEU A N 1
ATOM 1763 C CA . LEU A 1 229 ? -10.958 -7.809 12.203 1.00 92.31 229 LEU A CA 1
ATOM 1764 C C . LEU A 1 229 ? -12.205 -8.689 12.083 1.00 92.31 229 LEU A C 1
ATOM 1766 O O . LEU A 1 229 ? -12.104 -9.903 12.258 1.00 92.31 229 LEU A O 1
ATOM 1770 N N . TYR A 1 230 ? -13.344 -8.091 11.744 1.00 92.38 230 TYR A N 1
ATOM 1771 C CA . TYR A 1 230 ? -14.583 -8.780 11.381 1.00 92.38 230 TYR A CA 1
ATOM 1772 C C . TYR A 1 230 ? -14.868 -8.556 9.891 1.00 92.38 230 TYR A C 1
ATOM 1774 O O . TYR A 1 230 ? -14.777 -7.434 9.385 1.00 92.38 230 TYR A O 1
ATOM 1782 N N . GLY A 1 231 ? -15.134 -9.646 9.167 1.00 90.31 231 GLY A N 1
ATOM 1783 C CA . GLY A 1 231 ? -15.122 -9.628 7.702 1.00 90.31 231 GLY A CA 1
ATOM 1784 C C . GLY A 1 231 ? -13.790 -9.096 7.166 1.00 90.31 231 GLY A C 1
ATOM 1785 O O . GLY A 1 231 ? -12.719 -9.447 7.666 1.00 90.31 231 GLY A O 1
ATOM 1786 N N . ARG A 1 232 ? -13.858 -8.231 6.157 1.00 89.94 232 ARG A N 1
ATOM 1787 C CA . ARG A 1 232 ? -12.705 -7.568 5.526 1.00 89.94 232 ARG A CA 1
ATOM 1788 C C . ARG A 1 232 ? -12.721 -6.049 5.704 1.00 89.94 232 ARG A C 1
ATOM 1790 O O . ARG A 1 232 ? -11.738 -5.391 5.362 1.00 89.94 232 ARG A O 1
ATOM 1797 N N . LYS A 1 233 ? -13.821 -5.514 6.247 1.00 92.81 233 LYS A N 1
ATOM 1798 C CA . LYS A 1 233 ? -14.138 -4.079 6.299 1.00 92.81 233 LYS A CA 1
ATOM 1799 C C . LYS A 1 233 ? -14.322 -3.503 7.712 1.00 92.81 233 LYS A C 1
ATOM 1801 O O . LYS A 1 233 ? -14.423 -2.287 7.821 1.00 92.81 233 LYS A O 1
ATOM 1806 N N . HIS A 1 234 ? -14.254 -4.305 8.779 1.00 94.88 234 HIS A N 1
ATOM 1807 C CA . HIS A 1 234 ? -14.494 -3.827 10.150 1.00 94.88 234 HIS A CA 1
ATOM 1808 C C . HIS A 1 234 ? -13.326 -4.126 11.082 1.00 94.88 234 HIS A C 1
ATOM 1810 O O . HIS A 1 234 ? -13.024 -5.289 11.349 1.00 94.88 234 HIS A O 1
ATOM 1816 N N . LEU A 1 235 ? -12.694 -3.087 11.624 1.00 95.12 235 LEU A N 1
ATOM 1817 C CA . LEU A 1 235 ? -11.538 -3.228 12.503 1.00 95.12 235 LEU A CA 1
ATOM 1818 C C . LEU A 1 235 ? -11.808 -2.597 13.870 1.00 95.12 235 LEU A C 1
ATOM 1820 O O . LEU A 1 235 ? -11.941 -1.384 13.975 1.00 95.12 235 LEU A O 1
ATOM 1824 N N . PHE A 1 236 ? -11.834 -3.405 14.929 1.00 96.75 236 PHE A N 1
ATOM 1825 C CA . PHE A 1 236 ? -11.965 -2.932 16.311 1.00 96.75 236 PHE A CA 1
ATOM 1826 C C . PHE A 1 236 ? -10.610 -2.900 17.006 1.00 96.75 236 PHE A C 1
ATOM 1828 O O . PHE A 1 236 ? -9.906 -3.907 17.058 1.00 96.75 236 PHE A O 1
ATOM 1835 N N . PHE A 1 237 ? -10.258 -1.767 17.599 1.00 96.56 237 PHE A N 1
ATOM 1836 C CA . PHE A 1 237 ? -9.020 -1.587 18.346 1.00 96.56 237 PHE A CA 1
ATOM 1837 C C . PHE A 1 237 ? -9.258 -1.885 19.817 1.00 96.56 237 PHE A C 1
ATOM 1839 O O . PHE A 1 237 ? -10.139 -1.302 20.446 1.00 96.56 237 PHE A O 1
ATOM 1846 N N . VAL A 1 238 ? -8.431 -2.764 20.373 1.00 96.75 238 VAL A N 1
ATOM 1847 C CA . VAL A 1 238 ? -8.461 -3.156 21.777 1.00 96.75 238 VAL A CA 1
ATOM 1848 C C . VAL A 1 238 ? -7.157 -2.746 22.445 1.00 96.75 238 VAL A C 1
ATOM 1850 O O . VAL A 1 238 ? -6.077 -3.085 21.961 1.00 96.75 238 VAL A O 1
ATOM 1853 N N . ASN A 1 239 ? -7.257 -2.050 23.573 1.00 96.38 239 ASN A N 1
ATOM 1854 C CA . ASN A 1 239 ? -6.135 -1.732 24.446 1.00 96.38 239 ASN A CA 1
ATOM 1855 C C . ASN A 1 239 ? -6.466 -2.191 25.868 1.00 96.38 239 ASN A C 1
ATOM 1857 O O . ASN A 1 239 ? -7.503 -1.804 26.397 1.00 96.38 239 ASN A O 1
ATOM 1861 N N . GLN A 1 240 ? -5.610 -3.022 26.469 1.00 94.81 240 GLN A N 1
ATOM 1862 C CA . GLN A 1 240 ? -5.833 -3.584 27.813 1.00 94.81 240 GLN A CA 1
ATOM 1863 C C . GLN A 1 240 ? -7.233 -4.220 27.971 1.00 94.81 240 GLN A C 1
ATOM 1865 O O . GLN A 1 240 ? -7.939 -3.962 28.938 1.00 94.81 240 GLN A O 1
ATOM 1870 N N . ASP A 1 241 ? -7.651 -5.023 26.986 1.00 95.88 241 ASP A N 1
ATOM 1871 C CA . ASP A 1 241 ? -8.974 -5.671 26.917 1.00 95.88 241 ASP A CA 1
ATOM 1872 C C . ASP A 1 241 ? -10.192 -4.734 26.839 1.00 95.88 241 ASP A C 1
ATOM 1874 O O . ASP A 1 241 ? -11.327 -5.206 26.911 1.00 95.88 241 ASP A O 1
ATOM 1878 N N . ILE A 1 242 ? -9.990 -3.438 26.596 1.00 98.00 242 ILE A N 1
ATOM 1879 C CA . ILE A 1 242 ? -11.055 -2.462 26.347 1.00 98.00 242 ILE A CA 1
ATOM 1880 C C . ILE A 1 242 ? -11.076 -2.066 24.873 1.00 98.00 242 ILE A C 1
ATOM 1882 O O . ILE A 1 242 ? -10.030 -1.818 24.274 1.00 98.00 242 ILE A O 1
ATOM 1886 N N . VAL A 1 243 ? -12.267 -1.995 24.277 1.00 97.88 243 VAL A N 1
ATOM 1887 C CA . VAL A 1 243 ? -12.462 -1.504 22.909 1.00 97.88 243 VAL A CA 1
ATOM 1888 C C . VAL A 1 243 ? -12.317 0.016 22.909 1.00 97.88 243 VAL A C 1
ATOM 1890 O O . VAL A 1 243 ? -13.163 0.727 23.439 1.00 97.88 243 VAL A O 1
ATOM 1893 N N . VAL A 1 244 ? -11.237 0.520 22.322 1.00 97.62 244 VAL A N 1
ATOM 1894 C CA . VAL A 1 244 ? -10.860 1.946 22.351 1.00 97.62 244 VAL A CA 1
ATOM 1895 C C . VAL A 1 244 ? -11.030 2.643 21.005 1.00 97.62 244 VAL A C 1
ATOM 1897 O O . VAL A 1 244 ? -10.870 3.859 20.909 1.00 97.62 244 VAL A O 1
ATOM 1900 N N . GLY A 1 245 ? -11.356 1.896 19.954 1.00 97.56 245 GLY A N 1
ATOM 1901 C CA . GLY A 1 245 ? -11.645 2.480 18.658 1.00 97.56 245 GLY A CA 1
ATOM 1902 C C . GLY A 1 245 ? -12.156 1.486 17.636 1.00 97.56 245 GLY A C 1
ATOM 1903 O O . GLY A 1 245 ? -12.163 0.275 17.862 1.00 97.56 245 GLY A O 1
ATOM 1904 N N . TYR A 1 246 ? -12.554 2.025 16.498 1.00 97.75 246 TYR A N 1
ATOM 1905 C CA . TYR A 1 246 ? -13.118 1.297 15.383 1.00 97.75 246 TYR A CA 1
ATOM 1906 C C . TYR A 1 246 ? -12.774 1.985 14.065 1.00 97.75 246 TYR A C 1
ATOM 1908 O O . TYR A 1 246 ? -12.726 3.213 13.991 1.00 97.75 246 TYR A O 1
ATOM 1916 N N . GLU A 1 247 ? -12.592 1.200 13.012 1.00 96.19 247 GLU A N 1
ATOM 1917 C CA . GLU A 1 247 ? -12.513 1.698 11.650 1.00 96.19 247 GLU A CA 1
ATOM 1918 C C . GLU A 1 247 ? -13.350 0.848 10.689 1.00 96.19 247 GLU A C 1
ATOM 1920 O O . GLU A 1 247 ? -13.368 -0.382 10.773 1.00 96.19 247 GLU A O 1
ATOM 1925 N N . HIS A 1 248 ? -13.977 1.531 9.730 1.00 95.94 248 HIS A N 1
ATOM 1926 C CA . HIS A 1 248 ? -14.602 0.960 8.546 1.00 95.94 248 HIS A CA 1
ATOM 1927 C C . HIS A 1 248 ? -13.997 1.580 7.284 1.00 95.94 248 HIS A C 1
ATOM 1929 O O . HIS A 1 248 ? -14.106 2.790 7.071 1.00 95.94 248 HIS A O 1
ATOM 1935 N N . THR A 1 249 ? -13.379 0.768 6.429 1.00 90.25 249 THR A N 1
ATOM 1936 C CA . THR A 1 249 ? -12.891 1.182 5.109 1.00 90.25 249 THR A CA 1
ATOM 1937 C C . THR A 1 249 ? -12.786 -0.017 4.180 1.00 90.25 249 THR A C 1
ATOM 1939 O O . THR A 1 249 ? -12.624 -1.158 4.608 1.00 90.25 249 THR A O 1
ATOM 1942 N N . SER A 1 250 ? -12.814 0.254 2.882 1.00 79.06 250 SER A N 1
ATOM 1943 C CA . SER A 1 250 ? -12.680 -0.764 1.840 1.00 79.06 250 SER A CA 1
ATOM 1944 C C . SER A 1 250 ? -11.292 -1.430 1.808 1.00 79.06 250 SER A C 1
ATOM 1946 O O . SER A 1 250 ? -11.152 -2.504 1.227 1.00 79.06 250 SER A O 1
ATOM 1948 N N . TRP A 1 251 ? -10.257 -0.812 2.403 1.00 71.38 251 TRP A N 1
ATOM 1949 C CA . TRP A 1 251 ? -8.860 -1.244 2.239 1.00 71.38 251 TRP A CA 1
ATOM 1950 C C . TRP A 1 251 ? -7.972 -0.984 3.475 1.00 71.38 251 TRP A C 1
ATOM 1952 O O . TRP A 1 251 ? -7.126 -0.091 3.447 1.00 71.38 251 TRP A O 1
ATOM 1962 N N . PHE A 1 252 ? -8.104 -1.762 4.558 1.00 75.88 252 PHE A N 1
ATOM 1963 C CA . PHE A 1 252 ? -7.082 -1.745 5.637 1.00 75.88 252 PHE A CA 1
ATOM 1964 C C . PHE A 1 252 ? -5.866 -2.589 5.293 1.00 75.88 252 PHE A C 1
ATOM 1966 O O . PHE A 1 252 ? -4.733 -2.263 5.640 1.00 75.88 252 PHE A O 1
ATOM 1973 N N . LEU A 1 253 ? -6.134 -3.724 4.651 1.00 73.19 253 LEU A N 1
ATOM 1974 C CA . LEU A 1 253 ? -5.143 -4.712 4.286 1.00 73.19 253 LEU A CA 1
ATOM 1975 C C . LEU A 1 253 ? -4.946 -4.661 2.773 1.00 73.19 253 LEU A C 1
ATOM 1977 O O . LEU A 1 253 ? -5.923 -4.509 2.031 1.00 73.19 253 LEU A O 1
ATOM 1981 N N . PRO A 1 254 ? -3.706 -4.833 2.290 1.00 67.56 254 PRO A N 1
ATOM 1982 C CA . PRO A 1 254 ? -3.461 -5.050 0.876 1.00 67.56 254 PRO A CA 1
ATOM 1983 C C . PRO A 1 254 ? -4.368 -6.165 0.325 1.00 67.56 254 PRO A C 1
ATOM 1985 O O . PRO A 1 254 ? -4.581 -7.163 1.022 1.00 67.56 254 PRO A O 1
ATOM 1988 N N . PRO A 1 255 ? -4.858 -6.059 -0.925 1.00 67.31 255 PRO A N 1
ATOM 1989 C CA . PRO A 1 255 ? -5.837 -6.999 -1.481 1.00 67.31 255 PRO A CA 1
ATOM 1990 C C . PRO A 1 255 ? -5.440 -8.476 -1.325 1.00 67.31 255 PRO A C 1
ATOM 1992 O O . PRO A 1 255 ? -6.257 -9.313 -0.954 1.00 67.31 255 PRO A O 1
ATOM 1995 N N . HIS A 1 256 ? -4.159 -8.798 -1.530 1.00 64.56 256 HIS A N 1
ATOM 1996 C CA . HIS A 1 256 ? -3.639 -10.165 -1.424 1.00 64.56 256 HIS A CA 1
ATOM 1997 C C . HIS A 1 256 ? -3.680 -10.737 0.005 1.00 64.56 256 HIS A C 1
ATOM 1999 O O . HIS A 1 256 ? -3.770 -11.951 0.170 1.00 64.56 256 HIS A O 1
ATOM 2005 N N . ILE A 1 257 ? -3.619 -9.885 1.034 1.00 68.19 257 ILE A N 1
ATOM 2006 C CA . ILE A 1 257 ? -3.805 -10.275 2.436 1.00 68.19 257 ILE A CA 1
ATOM 2007 C C . ILE A 1 257 ? -5.294 -10.361 2.756 1.00 68.19 257 ILE A C 1
ATOM 2009 O O . ILE A 1 257 ? -5.725 -11.347 3.347 1.00 68.19 257 ILE A O 1
ATOM 2013 N N . SER A 1 258 ? -6.072 -9.353 2.352 1.00 76.31 258 SER A N 1
ATOM 2014 C CA . SER A 1 258 ? -7.520 -9.309 2.587 1.00 76.31 258 SER A CA 1
ATOM 2015 C C . SER A 1 258 ? -8.214 -10.561 2.035 1.00 76.31 258 SER A C 1
ATOM 2017 O O . SER A 1 258 ? -9.023 -11.175 2.719 1.00 76.31 258 SER A O 1
ATOM 2019 N N . ASN A 1 259 ? -7.787 -11.043 0.863 1.00 75.44 259 ASN A N 1
ATOM 2020 C CA . ASN A 1 259 ? -8.298 -12.273 0.246 1.00 75.44 259 ASN A CA 1
ATOM 2021 C C . ASN A 1 259 ? -7.980 -13.567 1.021 1.00 75.44 259 ASN A C 1
ATOM 2023 O O . ASN A 1 259 ? -8.551 -14.610 0.713 1.00 75.44 259 ASN A O 1
ATOM 2027 N N . ARG A 1 260 ? -7.070 -13.540 2.006 1.00 74.69 260 ARG A N 1
ATOM 2028 C CA . ARG A 1 260 ? -6.827 -14.682 2.910 1.00 74.69 260 ARG A CA 1
ATOM 2029 C C . ARG A 1 260 ? -7.801 -14.711 4.084 1.00 74.69 260 ARG A C 1
ATOM 2031 O O . ARG A 1 260 ? -7.909 -15.735 4.760 1.00 74.69 260 ARG A O 1
ATOM 2038 N N . VAL A 1 261 ? -8.478 -13.598 4.345 1.00 77.12 261 VAL A N 1
ATOM 2039 C CA . VAL A 1 261 ? -9.539 -13.509 5.340 1.00 77.12 261 VAL A CA 1
ATOM 2040 C C . VAL A 1 261 ? -10.810 -14.047 4.696 1.00 77.12 261 VAL A C 1
ATOM 2042 O O . VAL A 1 261 ? -11.201 -13.621 3.611 1.00 77.12 261 VAL A O 1
ATOM 2045 N N . SER A 1 262 ? -11.420 -15.042 5.336 1.00 76.44 262 SER A N 1
ATOM 2046 C CA . SER A 1 262 ? -12.654 -15.641 4.834 1.00 76.44 262 SER A CA 1
ATOM 2047 C C . SER A 1 262 ? -13.767 -14.597 4.777 1.00 76.44 262 SER A C 1
ATOM 2049 O O . SER A 1 262 ? -13.888 -13.775 5.685 1.00 76.44 262 SER A O 1
ATOM 2051 N N . TYR A 1 263 ? -14.566 -14.679 3.714 1.00 79.88 263 TYR A N 1
ATOM 2052 C CA . TYR A 1 263 ? -15.784 -13.895 3.560 1.00 79.88 263 TYR A CA 1
ATOM 2053 C C . TYR A 1 263 ? -16.698 -14.073 4.772 1.00 79.88 263 TYR A C 1
ATOM 2055 O O . TYR A 1 263 ? -16.798 -15.185 5.307 1.00 79.88 263 TYR A O 1
ATOM 2063 N N . HIS A 1 264 ? -17.331 -12.990 5.210 1.00 82.62 264 HIS A N 1
ATOM 2064 C CA . HIS A 1 264 ? -18.311 -13.035 6.287 1.00 82.62 264 HIS A CA 1
ATOM 2065 C C . HIS A 1 264 ? -19.550 -12.237 5.900 1.00 82.62 264 HIS A C 1
ATOM 2067 O O . HIS A 1 264 ? -19.510 -11.017 5.995 1.00 82.62 264 HIS A O 1
ATOM 2073 N N . ASP A 1 265 ? -20.634 -12.924 5.543 1.00 85.19 265 ASP A N 1
ATOM 2074 C CA . ASP A 1 265 ? -21.873 -12.339 5.008 1.00 85.19 265 ASP A CA 1
ATOM 2075 C C . ASP A 1 265 ? -22.350 -11.139 5.849 1.00 85.19 265 ASP A C 1
ATOM 2077 O O . ASP A 1 265 ? -22.349 -10.018 5.350 1.00 85.19 265 ASP A O 1
ATOM 2081 N N . ASP A 1 266 ? -22.565 -11.332 7.161 1.00 88.44 266 ASP A N 1
ATOM 2082 C CA . ASP A 1 266 ? -23.043 -10.270 8.070 1.00 88.44 266 ASP A CA 1
ATOM 2083 C C . ASP A 1 266 ? -22.186 -8.992 8.108 1.00 88.44 266 ASP A C 1
ATOM 2085 O O . ASP A 1 266 ? -22.681 -7.953 8.518 1.00 88.44 266 ASP A O 1
ATOM 2089 N N . PHE A 1 267 ? -20.894 -9.053 7.771 1.00 91.06 267 PHE A N 1
ATOM 2090 C CA . PHE A 1 267 ? -19.983 -7.902 7.859 1.00 91.06 267 PHE A CA 1
ATOM 2091 C C . PHE A 1 267 ? -19.556 -7.398 6.479 1.00 91.06 267 PHE A C 1
ATOM 2093 O O . PHE A 1 267 ? -19.378 -6.205 6.273 1.00 91.06 267 PHE A O 1
ATOM 2100 N N . ASP A 1 268 ? -19.342 -8.289 5.515 1.00 89.19 268 ASP A N 1
ATOM 2101 C CA . ASP A 1 268 ? -18.864 -7.901 4.191 1.00 89.19 268 ASP A CA 1
ATOM 2102 C C . ASP A 1 268 ? -19.982 -7.316 3.312 1.00 89.19 268 ASP A C 1
ATOM 2104 O O . ASP A 1 268 ? -19.668 -6.484 2.445 1.00 89.19 268 ASP A O 1
ATOM 2108 N N . GLU A 1 269 ? -21.237 -7.720 3.561 1.00 90.25 269 GLU A N 1
ATOM 2109 C CA . GLU A 1 269 ? -22.459 -7.268 2.869 1.00 90.25 269 GLU A CA 1
ATOM 2110 C C . GLU A 1 269 ? -23.238 -6.190 3.627 1.00 90.25 269 GLU A C 1
ATOM 2112 O O . GLU A 1 269 ? -24.196 -5.661 3.079 1.00 90.25 269 GLU A O 1
ATOM 2117 N N . ALA A 1 270 ? -22.831 -5.839 4.851 1.00 91.94 270 ALA A N 1
ATOM 2118 C CA . ALA A 1 270 ? -23.537 -4.847 5.657 1.00 91.94 270 ALA A CA 1
ATOM 2119 C C . ALA A 1 270 ? -23.571 -3.471 4.974 1.00 91.94 270 ALA A C 1
ATOM 2121 O O . ALA A 1 270 ? -22.521 -2.903 4.638 1.00 91.94 270 ALA A O 1
ATOM 2122 N N . ASP A 1 271 ? -24.768 -2.899 4.842 1.00 93.69 271 ASP A N 1
ATOM 2123 C CA . ASP A 1 271 ? -24.990 -1.580 4.251 1.00 93.69 271 ASP A CA 1
ATOM 2124 C C . ASP A 1 271 ? -24.754 -0.482 5.291 1.00 93.69 271 ASP A C 1
ATOM 2126 O O . ASP A 1 271 ? -25.655 0.174 5.815 1.00 93.69 271 ASP A O 1
ATOM 2130 N N . ILE A 1 272 ? -23.475 -0.280 5.606 1.00 95.50 272 ILE A N 1
ATOM 2131 C CA . ILE A 1 272 ? -23.073 0.605 6.691 1.00 95.50 272 ILE A CA 1
ATOM 2132 C C . ILE A 1 272 ? -23.516 2.051 6.464 1.00 95.50 272 ILE A C 1
ATOM 2134 O O . ILE A 1 272 ? -23.125 2.713 5.494 1.00 95.50 272 ILE A O 1
ATOM 2138 N N . THR A 1 273 ? -24.245 2.569 7.450 1.00 97.31 273 THR A N 1
ATOM 2139 C CA . THR A 1 273 ? -24.638 3.973 7.553 1.00 97.31 273 THR A CA 1
ATOM 2140 C C . THR A 1 273 ? -23.865 4.690 8.660 1.00 97.31 273 THR A C 1
ATOM 2142 O O . THR A 1 273 ? -23.361 4.084 9.605 1.00 97.31 273 THR A O 1
ATOM 2145 N N . ILE A 1 274 ? -23.729 6.008 8.535 1.00 96.75 274 ILE A N 1
ATOM 2146 C CA . ILE A 1 274 ? -23.126 6.880 9.543 1.00 96.75 274 ILE A CA 1
ATOM 2147 C C . ILE A 1 274 ? -24.196 7.845 10.040 1.00 96.75 274 ILE A C 1
ATOM 2149 O O . ILE A 1 274 ? -24.845 8.527 9.241 1.00 96.75 274 ILE A O 1
ATOM 2153 N N . ALA A 1 275 ? -24.357 7.906 11.362 1.00 94.88 275 ALA A N 1
ATOM 2154 C CA . ALA A 1 275 ? -25.390 8.688 12.038 1.00 94.88 275 ALA A CA 1
ATOM 2155 C C . ALA A 1 275 ? -26.811 8.461 11.467 1.00 94.88 275 ALA A C 1
ATOM 2157 O O . ALA A 1 275 ? -27.612 9.386 11.425 1.00 94.88 275 ALA A O 1
ATOM 2158 N N . ASN A 1 276 ? -27.109 7.241 11.003 1.00 95.12 276 ASN A N 1
ATOM 2159 C CA . ASN A 1 276 ? -28.356 6.797 10.364 1.00 95.12 276 ASN A CA 1
ATOM 2160 C C . ASN A 1 276 ? -28.758 7.556 9.086 1.00 95.12 276 ASN A C 1
ATOM 2162 O O . ASN A 1 276 ? -29.845 7.336 8.557 1.00 95.12 276 ASN A O 1
ATOM 2166 N N . GLU A 1 277 ? -27.909 8.445 8.573 1.00 94.50 277 GLU A N 1
ATOM 2167 C CA . GLU A 1 277 ? -28.263 9.328 7.458 1.00 94.50 277 GLU A CA 1
ATOM 2168 C C . GLU A 1 277 ? -27.314 9.197 6.271 1.00 94.50 277 GLU A C 1
ATOM 2170 O O . GLU A 1 277 ? -27.717 9.397 5.121 1.00 94.50 277 GLU A O 1
ATOM 2175 N N . LEU A 1 278 ? -26.040 8.915 6.530 1.00 96.88 278 LEU A N 1
ATOM 2176 C CA . LEU A 1 278 ? -25.000 8.910 5.512 1.00 96.88 278 LEU A CA 1
ATOM 2177 C C . LEU A 1 278 ? -24.665 7.491 5.091 1.00 96.88 278 LEU A C 1
ATOM 2179 O O . LEU A 1 278 ? -24.179 6.708 5.897 1.00 96.88 278 LEU A O 1
ATOM 2183 N N . ALA A 1 279 ? -24.851 7.194 3.812 1.00 96.62 279 ALA A N 1
ATOM 2184 C CA . ALA A 1 279 ? -24.302 5.986 3.217 1.00 96.62 279 ALA A CA 1
ATOM 2185 C C . ALA A 1 279 ? -22.851 6.230 2.785 1.00 96.62 279 ALA A C 1
ATOM 2187 O O . ALA A 1 279 ? -22.433 7.370 2.536 1.00 96.62 279 ALA A O 1
ATOM 2188 N N . MET A 1 280 ? -22.095 5.146 2.626 1.00 94.94 280 MET A N 1
ATOM 2189 C CA . MET A 1 280 ? -20.838 5.201 1.881 1.00 94.94 280 MET A CA 1
ATOM 2190 C C . MET A 1 280 ? -21.077 5.801 0.481 1.00 94.94 280 MET A C 1
ATOM 2192 O O . MET A 1 280 ? -22.191 5.826 -0.037 1.00 94.94 280 MET A O 1
ATOM 2196 N N . GLU A 1 281 ? -20.028 6.362 -0.113 1.00 95.38 281 GLU A N 1
ATOM 2197 C CA . GLU A 1 281 ? -20.039 7.083 -1.393 1.00 95.38 281 GLU A CA 1
ATOM 2198 C C . GLU A 1 281 ? -20.792 8.424 -1.428 1.00 95.38 281 GLU A C 1
ATOM 2200 O O . GLU A 1 281 ? -20.688 9.148 -2.424 1.00 95.38 281 GLU A O 1
ATOM 2205 N N . ASN A 1 282 ? -21.483 8.817 -0.349 1.00 97.19 282 ASN A N 1
ATOM 2206 C CA . ASN A 1 282 ? -22.065 10.158 -0.235 1.00 97.19 282 ASN A CA 1
ATOM 2207 C C . ASN A 1 282 ? -20.995 11.236 -0.476 1.00 97.19 282 ASN A C 1
ATOM 2209 O O . ASN A 1 282 ? -19.839 11.115 -0.054 1.00 97.19 282 ASN A O 1
ATOM 2213 N N . SER A 1 283 ? -21.373 12.295 -1.192 1.00 96.94 283 SER A N 1
ATOM 2214 C CA . SER A 1 283 ? -20.453 13.371 -1.544 1.00 96.94 283 SER A CA 1
ATOM 2215 C C . SER A 1 283 ? -20.027 14.155 -0.305 1.00 96.94 283 SER A C 1
ATOM 2217 O O . SER A 1 283 ? -20.747 14.225 0.692 1.00 96.94 283 SER A O 1
ATOM 2219 N N . LEU A 1 284 ? -18.867 14.808 -0.378 1.00 96.75 284 LEU A N 1
ATOM 2220 C CA . LEU A 1 284 ? -18.408 15.716 0.674 1.00 96.75 284 LEU A CA 1
ATOM 2221 C C . LEU A 1 284 ? -19.489 16.734 1.064 1.00 96.75 284 LEU A C 1
ATOM 2223 O O . LEU A 1 284 ? -19.716 16.943 2.248 1.00 96.75 284 LEU A O 1
ATOM 2227 N N . GLN A 1 285 ? -20.191 17.315 0.090 1.00 96.25 285 GLN A N 1
ATOM 2228 C CA . GLN A 1 285 ? -21.266 18.273 0.351 1.00 96.25 285 GLN A CA 1
ATOM 2229 C C . GLN A 1 285 ? -22.420 17.642 1.142 1.00 96.25 285 GLN A C 1
ATOM 2231 O O . GLN A 1 285 ? -22.837 18.212 2.146 1.00 96.25 285 GLN A O 1
ATOM 2236 N N . GLN A 1 286 ? -22.875 16.448 0.746 1.00 97.62 286 GLN A N 1
ATOM 2237 C CA . GLN A 1 286 ? -23.930 15.719 1.459 1.00 97.62 286 GLN A CA 1
ATOM 2238 C C . GLN A 1 286 ? -23.521 15.396 2.900 1.00 97.62 286 GLN A C 1
ATOM 2240 O O . GLN A 1 286 ? -24.335 15.521 3.810 1.00 97.62 286 GLN A O 1
ATOM 2245 N N . VAL A 1 287 ? -22.256 15.017 3.119 1.00 97.50 287 VAL A N 1
ATOM 2246 C CA . VAL A 1 287 ? -21.713 14.764 4.462 1.00 97.50 287 VAL A CA 1
ATOM 2247 C C . VAL A 1 287 ? -21.737 16.027 5.320 1.00 97.50 287 VAL A C 1
ATOM 2249 O O . VAL A 1 287 ? -22.175 15.976 6.467 1.00 97.50 287 VAL A O 1
ATOM 2252 N N . VAL A 1 288 ? -21.284 17.160 4.775 1.00 96.94 288 VAL A N 1
ATOM 2253 C CA . VAL A 1 288 ? -21.273 18.445 5.492 1.00 96.94 288 VAL A CA 1
ATOM 2254 C C . VAL A 1 288 ? -22.687 18.895 5.857 1.00 96.94 288 VAL A C 1
ATOM 2256 O O . VAL A 1 288 ? -22.899 19.357 6.977 1.00 96.94 288 VAL A O 1
ATOM 2259 N N . GLU A 1 289 ? -23.638 18.733 4.940 1.00 97.12 289 GLU A N 1
ATOM 2260 C CA . GLU A 1 289 ? -25.036 19.122 5.124 1.00 97.12 289 GLU A CA 1
ATOM 2261 C C . GLU A 1 289 ? -25.747 18.256 6.172 1.00 97.12 289 GLU A C 1
ATOM 2263 O O . GLU A 1 289 ? -26.248 18.791 7.162 1.00 97.12 289 GLU A O 1
ATOM 2268 N N . LYS A 1 290 ? -25.731 16.926 6.008 1.00 96.88 290 LYS A N 1
ATOM 2269 C CA . LYS A 1 290 ? -26.423 15.984 6.907 1.00 96.88 290 LYS A CA 1
ATOM 2270 C C . LYS A 1 290 ? -25.879 16.033 8.334 1.00 96.88 290 LYS A C 1
ATOM 2272 O O . LYS A 1 290 ? -26.637 16.125 9.292 1.00 96.88 290 LYS A O 1
ATOM 2277 N N . LEU A 1 291 ? -24.553 16.105 8.491 1.00 95.88 291 LEU A N 1
ATOM 2278 C CA . LEU A 1 291 ? -23.927 16.235 9.814 1.00 95.88 291 LEU A CA 1
ATOM 2279 C C . LEU A 1 291 ? -23.904 17.673 10.350 1.00 95.88 291 LEU A C 1
ATOM 2281 O O . LEU A 1 291 ? -23.375 17.900 11.439 1.00 95.88 291 LEU A O 1
ATOM 2285 N N . LYS A 1 292 ? -24.445 18.648 9.603 1.00 96.25 292 LYS A N 1
ATOM 2286 C CA . LYS A 1 292 ? -24.509 20.069 9.983 1.00 96.25 292 LYS A CA 1
ATOM 2287 C C . LYS A 1 292 ? -23.146 20.623 10.421 1.00 96.25 292 LYS A C 1
ATOM 2289 O O . LYS A 1 292 ? -23.033 21.345 11.413 1.00 96.25 292 LYS A O 1
ATOM 2294 N N . LEU A 1 293 ? -22.087 20.262 9.693 1.00 94.88 293 LEU A N 1
ATOM 2295 C CA . LEU A 1 293 ? -20.719 20.641 10.046 1.00 94.88 293 LEU A CA 1
ATOM 2296 C C . LEU A 1 293 ? -20.471 22.119 9.731 1.00 94.88 293 LEU A C 1
ATOM 2298 O O . LEU A 1 293 ? -20.602 22.560 8.590 1.00 94.88 293 LEU A O 1
ATOM 2302 N N . ILE A 1 294 ? -20.036 22.881 10.733 1.00 93.75 294 ILE A N 1
ATOM 2303 C CA . ILE A 1 294 ? -19.715 24.303 10.576 1.00 93.75 294 ILE A CA 1
ATOM 2304 C C . ILE A 1 294 ? -18.273 24.440 10.074 1.00 93.75 294 ILE A C 1
ATOM 2306 O O . ILE A 1 294 ? -17.326 24.139 10.800 1.00 93.75 294 ILE A O 1
ATOM 2310 N N . ALA A 1 295 ? -18.111 24.906 8.831 1.00 89.62 295 ALA A N 1
ATOM 2311 C CA . ALA A 1 295 ? -16.819 25.172 8.183 1.00 89.62 295 ALA A CA 1
ATOM 2312 C C . ALA A 1 295 ? -15.775 24.031 8.324 1.00 89.62 295 ALA A C 1
ATOM 2314 O O . ALA A 1 295 ? -14.651 24.266 8.790 1.00 89.62 295 ALA A O 1
ATOM 2315 N N . PRO A 1 296 ? -16.110 22.785 7.932 1.00 93.25 296 PRO A N 1
ATOM 2316 C CA . PRO A 1 296 ? -15.208 21.653 8.097 1.00 93.25 296 PRO A CA 1
ATOM 2317 C C . PRO A 1 296 ? -13.952 21.823 7.238 1.00 93.25 296 PRO A C 1
ATOM 2319 O O . PRO A 1 296 ? -14.014 22.176 6.060 1.00 93.25 296 PRO A O 1
ATOM 2322 N N . LYS A 1 297 ? -12.787 21.536 7.825 1.00 92.50 297 LYS A N 1
ATOM 2323 C CA . LYS A 1 297 ? -11.505 21.556 7.111 1.00 92.50 297 LYS A CA 1
ATOM 2324 C C . LYS A 1 297 ? -11.178 20.159 6.602 1.00 92.50 297 LYS A C 1
ATOM 2326 O O . LYS A 1 297 ? -10.922 19.261 7.402 1.00 92.50 297 LYS A O 1
ATOM 2331 N N . LEU A 1 2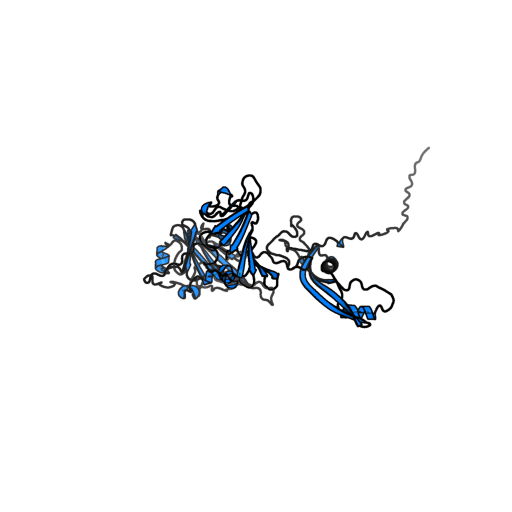98 ? -11.117 20.004 5.282 1.00 92.56 298 LEU A N 1
ATOM 2332 C CA . LEU A 1 298 ? -10.586 18.802 4.647 1.00 92.56 298 LEU A CA 1
ATOM 2333 C C . LEU A 1 298 ? -9.052 18.846 4.705 1.00 92.56 298 LEU A C 1
ATOM 2335 O O . LEU A 1 298 ? -8.427 19.709 4.089 1.00 92.56 298 LEU A O 1
ATOM 2339 N N . ARG A 1 299 ? -8.431 17.944 5.470 1.00 91.31 299 ARG A N 1
ATOM 2340 C CA . ARG A 1 299 ? -6.967 17.813 5.555 1.00 91.31 299 ARG A CA 1
ATOM 2341 C C . ARG A 1 299 ? -6.538 16.507 4.901 1.00 91.31 299 ARG A C 1
ATOM 2343 O O . ARG A 1 299 ? -6.967 15.434 5.320 1.00 91.31 299 ARG A O 1
ATOM 2350 N N . GLY A 1 300 ? -5.715 16.598 3.857 1.00 87.19 300 GLY A N 1
ATOM 2351 C CA . GLY A 1 300 ? -5.496 15.467 2.956 1.00 87.19 300 GLY A CA 1
ATOM 2352 C C . GLY A 1 300 ? -6.815 15.136 2.262 1.00 87.19 300 GLY A C 1
ATOM 2353 O O . GLY A 1 300 ? -7.286 15.928 1.457 1.00 87.19 300 GLY A O 1
ATOM 2354 N N . ASN A 1 301 ? -7.447 14.031 2.653 1.00 93.06 301 ASN A N 1
ATOM 2355 C CA . ASN A 1 301 ? -8.801 13.668 2.230 1.00 93.06 301 ASN A CA 1
ATOM 2356 C C . ASN A 1 301 ? -9.669 13.260 3.429 1.00 93.06 301 ASN A C 1
ATOM 2358 O O . ASN A 1 301 ? -10.461 12.329 3.324 1.00 93.06 301 ASN A O 1
ATOM 2362 N N . ALA A 1 302 ? -9.479 13.883 4.592 1.00 95.31 302 ALA A N 1
ATOM 2363 C CA . ALA A 1 302 ? -10.252 13.555 5.781 1.00 95.31 302 ALA A CA 1
ATOM 2364 C C . ALA A 1 302 ? -10.834 14.796 6.458 1.00 95.31 302 ALA A C 1
ATOM 2366 O O . ALA A 1 302 ? -10.196 15.851 6.503 1.00 95.31 302 ALA A O 1
ATOM 2367 N N . ILE A 1 303 ? -12.040 14.646 7.004 1.00 97.25 303 ILE A N 1
ATOM 2368 C CA . ILE A 1 303 ? -12.632 15.569 7.973 1.00 97.25 303 ILE A CA 1
ATOM 2369 C C . ILE A 1 303 ? -12.466 14.948 9.356 1.00 97.25 303 ILE A C 1
ATOM 2371 O O . ILE A 1 303 ? -12.806 13.785 9.560 1.00 97.25 303 ILE A O 1
ATOM 2375 N N . THR A 1 304 ? -11.973 15.729 10.313 1.00 96.50 304 THR A N 1
ATOM 2376 C CA . THR A 1 304 ? -11.912 15.329 11.722 1.00 96.50 304 THR A CA 1
ATOM 2377 C C . THR A 1 304 ? -13.010 16.036 12.506 1.00 96.50 304 THR A C 1
ATOM 2379 O O . THR A 1 304 ? -13.070 17.264 12.517 1.00 96.50 304 THR A O 1
ATOM 2382 N N . ILE A 1 305 ? -13.839 15.256 13.189 1.00 95.75 305 ILE A N 1
ATOM 2383 C CA . ILE A 1 305 ? -14.866 15.705 14.126 1.00 95.75 305 ILE A CA 1
ATOM 2384 C C . ILE A 1 305 ? -14.377 15.333 15.525 1.00 95.75 305 ILE A C 1
ATOM 2386 O O . ILE A 1 305 ? -13.988 14.193 15.772 1.00 95.75 305 ILE A O 1
ATOM 2390 N N . GLN A 1 306 ? -14.352 16.298 16.438 1.00 93.94 306 GLN A N 1
ATOM 2391 C CA . GLN A 1 306 ? -13.922 16.080 17.818 1.00 93.94 306 GLN A CA 1
ATOM 2392 C C . GLN A 1 306 ? -15.073 16.407 18.756 1.00 93.94 306 GLN A C 1
ATOM 2394 O O . GLN A 1 306 ? -15.640 17.495 18.684 1.00 93.94 306 GLN A O 1
ATOM 2399 N N . ASN A 1 307 ? -15.384 15.480 19.653 1.00 91.50 307 ASN A N 1
ATOM 2400 C CA . ASN A 1 307 ? -16.281 15.711 20.777 1.00 91.50 307 ASN A CA 1
ATOM 2401 C C . ASN A 1 307 ? -15.498 15.501 22.089 1.00 91.50 307 ASN A C 1
ATOM 2403 O O . ASN A 1 307 ? -14.263 15.474 22.102 1.00 91.50 307 ASN A O 1
ATOM 2407 N N . GLN A 1 308 ? -16.192 15.463 23.227 1.00 92.56 308 GLN A N 1
ATOM 2408 C CA . GLN A 1 308 ? -15.525 15.443 24.533 1.00 92.56 308 GLN A CA 1
ATOM 2409 C C . GLN A 1 308 ? -14.727 14.150 24.762 1.00 92.56 308 GLN A C 1
ATOM 2411 O O . GLN A 1 308 ? -13.602 14.215 25.266 1.00 92.56 308 GLN A O 1
ATOM 2416 N N . SER A 1 309 ? -15.283 13.008 24.352 1.00 95.31 309 SER A N 1
ATOM 2417 C CA . SER A 1 309 ? -14.772 11.661 24.633 1.00 95.31 309 SER A CA 1
ATOM 2418 C C . SER A 1 309 ? -14.178 10.939 23.422 1.00 95.31 309 SER A C 1
ATOM 2420 O O . SER A 1 309 ? -13.413 9.995 23.613 1.00 95.31 309 SER A O 1
ATOM 2422 N N . HIS A 1 310 ? -14.458 11.386 22.196 1.00 95.94 310 HIS A N 1
ATOM 2423 C CA . HIS A 1 310 ? -14.080 10.697 20.966 1.00 95.94 310 HIS A CA 1
ATOM 2424 C C . HIS A 1 310 ? -13.520 11.632 19.884 1.00 95.94 310 HIS A C 1
ATOM 2426 O O . HIS A 1 310 ? -13.652 12.860 19.898 1.00 95.94 310 HIS A O 1
ATOM 2432 N N . ILE A 1 311 ? -12.849 11.011 18.921 1.00 96.44 311 ILE A N 1
ATOM 2433 C CA . ILE A 1 311 ? -12.388 11.629 17.687 1.00 96.44 311 ILE A CA 1
ATOM 2434 C C . ILE A 1 311 ? -12.897 10.763 16.542 1.00 96.44 311 ILE A C 1
ATOM 2436 O O . ILE A 1 311 ? -12.575 9.577 16.474 1.00 96.44 311 ILE A O 1
ATOM 2440 N N . THR A 1 312 ? -13.644 11.381 15.635 1.00 96.94 312 THR A N 1
ATOM 2441 C CA . THR A 1 312 ? -14.178 10.738 14.437 1.00 96.94 312 THR A CA 1
ATOM 2442 C C . THR A 1 312 ? -13.485 11.297 13.202 1.00 96.94 312 THR A C 1
ATOM 2444 O O . THR A 1 312 ? -13.374 12.511 13.034 1.00 96.94 312 THR A O 1
ATOM 2447 N N . LEU A 1 313 ? -12.984 10.422 12.334 1.00 96.50 313 LEU A N 1
ATOM 2448 C CA . LEU A 1 313 ? -12.375 10.780 11.060 1.00 96.50 313 LEU A CA 1
ATOM 2449 C C . LEU A 1 313 ? -13.243 10.227 9.939 1.00 96.50 313 LEU A C 1
ATOM 2451 O O . LEU A 1 313 ? -13.416 9.019 9.823 1.00 96.50 313 LEU A O 1
ATOM 2455 N N . LEU A 1 314 ? -13.750 11.115 9.094 1.00 97.19 314 LEU A N 1
ATOM 2456 C CA . LEU A 1 314 ? -14.441 10.757 7.861 1.00 97.19 314 LEU A CA 1
ATOM 2457 C C . LEU A 1 314 ? -13.440 10.861 6.721 1.00 97.19 314 LEU A C 1
ATOM 2459 O O . LEU A 1 314 ? -12.873 11.931 6.498 1.00 97.19 314 LEU A O 1
ATOM 2463 N N . THR A 1 315 ? -13.196 9.756 6.026 1.00 95.94 315 THR A N 1
ATOM 2464 C CA . THR A 1 315 ? -12.207 9.669 4.947 1.00 95.94 315 THR A CA 1
ATOM 2465 C C . THR A 1 315 ? -12.887 9.652 3.589 1.00 95.94 315 THR A C 1
ATOM 2467 O O . THR A 1 315 ? -13.913 9.001 3.392 1.00 95.94 315 THR A O 1
ATOM 2470 N N . PHE A 1 316 ? -12.294 10.364 2.639 1.00 95.88 316 PHE A N 1
ATOM 2471 C CA . PHE A 1 316 ? -12.833 10.564 1.306 1.00 95.88 316 PHE A CA 1
ATOM 2472 C C . PHE A 1 316 ? -11.870 10.028 0.248 1.00 95.88 316 PHE A C 1
ATOM 2474 O O . PHE A 1 316 ? -10.651 10.173 0.355 1.00 95.88 316 PHE A O 1
ATOM 2481 N N . ILE A 1 317 ? -12.419 9.453 -0.818 1.00 94.19 317 ILE A N 1
ATOM 2482 C CA . ILE A 1 317 ? -11.680 9.200 -2.053 1.00 94.19 317 ILE A CA 1
ATOM 2483 C C . ILE A 1 317 ? -11.963 10.342 -3.020 1.00 94.19 317 ILE A C 1
ATOM 2485 O O . ILE A 1 317 ? -13.110 10.723 -3.250 1.00 94.19 317 ILE A O 1
ATOM 2489 N N . ARG A 1 318 ? -10.893 10.865 -3.616 1.00 92.62 318 ARG A N 1
ATOM 2490 C CA . ARG A 1 318 ? -10.974 11.795 -4.740 1.00 92.62 318 ARG A CA 1
ATOM 2491 C C . ARG A 1 318 ? -11.231 11.000 -6.019 1.00 92.62 318 ARG A C 1
ATOM 2493 O O . ARG A 1 318 ? -10.316 10.355 -6.528 1.00 92.62 318 ARG A O 1
ATOM 2500 N N . LYS A 1 319 ? -12.447 11.072 -6.553 1.00 89.00 319 LYS A N 1
ATOM 2501 C CA . LYS A 1 319 ? -12.766 10.627 -7.912 1.00 89.00 319 LYS A CA 1
ATOM 2502 C C . LYS A 1 319 ? -12.553 11.811 -8.859 1.00 89.00 319 LYS A C 1
ATOM 2504 O O . LYS A 1 319 ? -13.118 12.887 -8.664 1.00 89.00 319 LYS A O 1
ATOM 2509 N N . ARG A 1 320 ? -11.680 11.631 -9.851 1.00 84.00 320 ARG A N 1
ATOM 2510 C CA . ARG A 1 320 ? -11.603 12.531 -11.007 1.00 84.00 320 ARG A CA 1
ATOM 2511 C C . ARG A 1 320 ? -12.445 11.919 -12.104 1.00 84.00 320 ARG A C 1
ATOM 2513 O O . ARG A 1 320 ? -12.214 10.760 -12.448 1.00 84.00 320 ARG A O 1
ATOM 2520 N N . ASP A 1 321 ? -13.384 12.691 -12.625 1.00 77.38 321 ASP A N 1
ATOM 2521 C CA . ASP A 1 321 ? -13.997 12.331 -13.890 1.00 77.38 321 ASP A CA 1
ATOM 2522 C C . ASP A 1 321 ? -12.942 12.479 -14.999 1.00 77.38 321 ASP A C 1
ATOM 2524 O O . ASP A 1 321 ? -12.041 13.318 -14.915 1.00 77.38 321 ASP A O 1
ATOM 2528 N N . LEU A 1 322 ? -12.996 11.617 -16.011 1.00 71.50 322 LEU A N 1
ATOM 2529 C CA . LEU A 1 322 ? -12.070 11.680 -17.143 1.00 71.50 322 LEU A CA 1
ATOM 2530 C C . LEU A 1 322 ? -12.361 12.891 -18.037 1.00 71.50 322 LEU A C 1
ATOM 2532 O O . LEU A 1 322 ? -11.471 13.331 -18.766 1.00 71.50 322 LEU A O 1
ATOM 2536 N N . TYR A 1 323 ? -13.587 13.415 -17.972 1.00 75.81 323 TYR A N 1
ATOM 2537 C CA . TYR A 1 323 ? -14.068 14.494 -18.832 1.00 75.81 323 TYR A CA 1
ATOM 2538 C C . TYR A 1 323 ? -14.103 15.851 -18.127 1.00 75.81 323 TYR A C 1
ATOM 2540 O O . TYR A 1 323 ? -13.800 16.863 -18.756 1.00 75.81 323 TYR A O 1
ATOM 2548 N N . ASP A 1 324 ? -14.365 15.862 -16.820 1.00 71.50 324 ASP A N 1
ATOM 2549 C CA . ASP A 1 324 ? -14.409 17.075 -16.012 1.00 71.50 324 ASP A CA 1
ATOM 2550 C C . ASP A 1 324 ? -13.248 17.110 -15.016 1.00 71.50 324 ASP A C 1
ATOM 2552 O O . ASP A 1 324 ? -13.102 16.253 -14.146 1.00 71.50 324 ASP A O 1
ATOM 2556 N N . ASN A 1 325 ? -12.441 18.176 -15.074 1.00 74.06 325 ASN A N 1
ATOM 2557 C CA . ASN A 1 325 ? -11.360 18.447 -14.111 1.00 74.06 325 ASN A CA 1
ATOM 2558 C C . ASN A 1 325 ? -11.868 18.744 -12.677 1.00 74.06 325 ASN A C 1
ATOM 2560 O O . ASN A 1 325 ? -11.102 19.204 -11.821 1.00 74.06 325 ASN A O 1
ATOM 2564 N N . VAL A 1 326 ? -13.152 18.506 -12.403 1.00 82.19 326 VAL A N 1
ATOM 2565 C CA . VAL A 1 326 ? -13.782 18.709 -11.103 1.00 82.19 326 VAL A CA 1
ATOM 2566 C C . VAL A 1 326 ? -13.383 17.571 -10.168 1.00 82.19 326 VAL A C 1
ATOM 2568 O O . VAL A 1 326 ? -13.444 16.386 -10.493 1.00 82.19 326 VAL A O 1
ATOM 2571 N N . ASN A 1 327 ? -12.931 17.943 -8.973 1.00 84.06 327 ASN A N 1
ATOM 2572 C CA . ASN A 1 327 ? -12.556 16.981 -7.947 1.00 84.06 327 ASN A CA 1
ATOM 2573 C C . ASN A 1 327 ? -13.785 16.620 -7.125 1.00 84.06 327 ASN A C 1
ATOM 2575 O O . ASN A 1 327 ? -14.190 17.396 -6.262 1.00 84.06 327 ASN A O 1
ATOM 2579 N N . ASN A 1 328 ? -14.326 15.430 -7.361 1.00 92.31 328 ASN A N 1
ATOM 2580 C CA . ASN A 1 328 ? -15.429 14.904 -6.574 1.00 92.31 328 ASN A CA 1
ATOM 2581 C C . ASN A 1 328 ? -14.867 14.068 -5.422 1.00 92.31 328 ASN A C 1
ATOM 2583 O O . ASN A 1 328 ? -14.095 13.132 -5.628 1.00 92.31 328 ASN A O 1
ATOM 2587 N N . TYR A 1 329 ? -15.234 14.426 -4.195 1.00 95.56 329 TYR A N 1
ATOM 2588 C CA . TYR A 1 329 ? -14.854 13.688 -2.994 1.00 95.56 329 TYR A CA 1
ATOM 2589 C C . TYR A 1 329 ? -16.048 12.878 -2.517 1.00 95.56 329 TYR A C 1
ATOM 2591 O O . TYR A 1 329 ? -17.116 13.440 -2.273 1.00 95.56 329 TYR A O 1
ATOM 2599 N N . GLN A 1 330 ? -15.852 11.572 -2.380 1.00 96.38 330 GLN A N 1
ATOM 2600 C CA . GLN A 1 330 ? -16.869 10.644 -1.902 1.00 96.38 330 GLN A CA 1
ATOM 2601 C C . GLN A 1 330 ? -16.403 9.970 -0.624 1.00 96.38 330 GLN A C 1
ATOM 2603 O O . GLN A 1 330 ? -15.244 9.563 -0.524 1.00 96.38 330 GLN A O 1
ATOM 2608 N N . LEU A 1 331 ? -17.302 9.878 0.348 1.00 96.69 331 LEU A N 1
ATOM 2609 C CA . LEU A 1 331 ? -17.071 9.195 1.609 1.00 96.69 331 LEU A CA 1
ATOM 2610 C C . LEU A 1 331 ? -16.709 7.730 1.335 1.00 96.69 331 LEU A C 1
ATOM 2612 O O . LEU A 1 331 ? -17.430 7.028 0.638 1.00 96.69 331 LEU A O 1
ATOM 2616 N N . ASN A 1 332 ? -15.583 7.271 1.869 1.00 95.88 332 ASN A N 1
ATOM 2617 C CA . ASN A 1 332 ? -15.090 5.905 1.660 1.00 95.88 332 ASN A CA 1
ATOM 2618 C C . ASN A 1 332 ? -14.772 5.176 2.972 1.00 95.88 332 ASN A C 1
ATOM 2620 O O . ASN A 1 332 ? -14.507 3.976 2.975 1.00 95.88 332 ASN A O 1
ATOM 2624 N N . GLY A 1 333 ? -14.772 5.884 4.096 1.00 95.94 333 GLY A N 1
ATOM 2625 C CA . GLY A 1 333 ? -14.549 5.240 5.374 1.00 95.94 333 GLY A CA 1
ATOM 2626 C C . GLY A 1 333 ? -14.737 6.170 6.550 1.00 95.94 333 GLY A C 1
ATOM 2627 O O . GLY A 1 333 ? -14.738 7.396 6.407 1.00 95.94 333 GLY A O 1
ATOM 2628 N N . ILE A 1 334 ? -14.849 5.558 7.717 1.00 97.12 334 ILE A N 1
ATOM 2629 C CA . ILE A 1 334 ? -15.006 6.220 9.003 1.00 97.12 334 ILE A CA 1
ATOM 2630 C C . ILE A 1 334 ? -14.102 5.549 10.026 1.00 97.12 334 ILE A C 1
ATOM 2632 O O . ILE A 1 334 ? -13.969 4.327 10.060 1.00 97.12 334 ILE A O 1
ATOM 2636 N N . SER A 1 335 ? -13.503 6.362 10.878 1.00 96.88 335 SER A N 1
ATOM 2637 C CA . SER A 1 335 ? -12.748 5.918 12.037 1.00 96.88 335 SER A CA 1
ATOM 2638 C C . SER A 1 335 ? -13.285 6.624 13.267 1.00 96.88 335 SER A C 1
ATOM 2640 O O . SER A 1 335 ? -13.459 7.838 13.226 1.00 96.88 335 SER A O 1
ATOM 2642 N N . VAL A 1 336 ? -13.529 5.900 14.353 1.00 97.50 336 VAL A N 1
ATOM 2643 C CA . VAL A 1 336 ? -14.004 6.457 15.625 1.00 97.50 336 VAL A CA 1
ATOM 2644 C C . VAL A 1 336 ? -13.085 5.960 16.728 1.00 97.50 336 VAL A C 1
ATOM 2646 O O . VAL A 1 336 ? -12.921 4.756 16.903 1.00 97.50 336 VAL A O 1
ATOM 2649 N N . TYR A 1 337 ? -12.472 6.867 17.480 1.00 97.56 337 TYR A N 1
ATOM 2650 C CA . TYR A 1 337 ? -11.539 6.519 18.552 1.00 97.56 337 TYR A CA 1
ATOM 2651 C C . TYR A 1 337 ? -11.888 7.244 19.838 1.00 97.56 337 TYR A C 1
ATOM 2653 O O . TYR A 1 337 ? -12.321 8.394 19.806 1.00 97.56 337 TYR A O 1
ATOM 2661 N N . GLN A 1 338 ? -11.605 6.620 20.977 1.00 97.25 338 GLN A N 1
ATOM 2662 C CA . GLN A 1 338 ? -11.550 7.330 22.248 1.00 97.25 338 GLN A CA 1
ATOM 2663 C C . GLN A 1 338 ? -10.453 8.396 22.216 1.00 97.25 338 GLN A C 1
ATOM 2665 O O . GLN A 1 338 ? -9.361 8.200 21.674 1.00 97.25 338 GLN A O 1
ATOM 2670 N N . ARG A 1 339 ? -10.737 9.554 22.805 1.00 95.12 339 ARG A N 1
ATOM 2671 C CA . ARG A 1 339 ? -9.800 10.673 22.842 1.00 95.12 339 ARG A CA 1
ATOM 2672 C C . ARG A 1 339 ? -8.508 10.262 23.551 1.00 95.12 339 ARG A C 1
ATOM 2674 O O . ARG A 1 339 ? -8.530 9.683 24.629 1.00 95.12 339 ARG A O 1
ATOM 2681 N N . GLY A 1 340 ? -7.372 10.589 22.939 1.00 92.88 340 GLY A N 1
ATOM 2682 C CA . GLY A 1 340 ? -6.046 10.220 23.445 1.00 92.88 340 GLY A CA 1
ATOM 2683 C C . GLY A 1 340 ? -5.541 8.865 22.946 1.00 92.88 340 GLY A C 1
ATOM 2684 O O . GLY A 1 340 ? -4.331 8.641 22.962 1.00 92.88 340 GLY A O 1
ATOM 2685 N N . PHE A 1 341 ? -6.412 8.001 22.413 1.00 93.75 341 PHE A N 1
ATOM 2686 C CA . PHE A 1 341 ? -5.960 6.832 21.671 1.00 93.75 341 PHE A CA 1
ATOM 2687 C C . PHE A 1 341 ? -5.373 7.265 20.325 1.00 93.75 341 PHE A C 1
ATOM 2689 O O . PHE A 1 341 ? -5.937 8.095 19.612 1.00 93.75 341 PHE A O 1
ATOM 2696 N N . GLN A 1 342 ? -4.219 6.701 19.982 1.00 88.56 342 GLN A N 1
ATOM 2697 C CA . GLN A 1 342 ? -3.584 6.886 18.684 1.00 88.56 342 GLN A CA 1
ATOM 2698 C C . GLN A 1 342 ? -3.611 5.536 17.967 1.00 88.56 342 GLN A C 1
ATOM 2700 O O . GLN A 1 342 ? -2.930 4.608 18.427 1.00 88.56 342 GLN A O 1
ATOM 2705 N N . PRO A 1 343 ? -4.384 5.388 16.874 1.00 83.56 343 PRO A N 1
ATOM 2706 C CA . PRO A 1 343 ? -4.340 4.170 16.084 1.00 83.56 343 PRO A CA 1
ATOM 2707 C C . PRO A 1 343 ? -2.917 3.964 15.571 1.00 83.56 343 PRO A C 1
ATOM 2709 O O . PRO A 1 343 ? -2.173 4.914 15.298 1.00 83.56 343 PRO A O 1
ATOM 2712 N N . PHE A 1 344 ? -2.509 2.708 15.453 1.00 81.31 344 PHE A N 1
ATOM 2713 C CA . PHE A 1 344 ? -1.229 2.429 14.829 1.00 81.31 344 PHE A CA 1
ATOM 2714 C C . PHE A 1 344 ? -1.346 2.710 13.331 1.00 81.31 344 PHE A C 1
ATOM 2716 O O . PHE A 1 344 ? -2.321 2.353 12.677 1.00 81.31 344 PHE A O 1
ATOM 2723 N N . ASN A 1 345 ? -0.332 3.362 12.774 1.00 75.31 345 ASN A N 1
ATOM 2724 C CA . ASN A 1 345 ? -0.259 3.560 11.339 1.00 75.31 345 ASN A CA 1
ATOM 2725 C C . ASN A 1 345 ? 0.339 2.297 10.722 1.00 75.31 345 ASN A C 1
ATOM 2727 O O . ASN A 1 345 ? 1.496 1.982 11.003 1.00 75.31 345 ASN A O 1
ATOM 2731 N N . TRP A 1 346 ? -0.425 1.605 9.873 1.00 66.69 346 TRP A N 1
ATOM 2732 C CA . TRP A 1 346 ? 0.049 0.430 9.142 1.00 66.69 346 TRP A CA 1
ATOM 2733 C C . TRP A 1 346 ? 1.395 0.694 8.474 1.00 66.69 346 TRP A C 1
ATOM 2735 O O . TRP A 1 346 ? 2.334 -0.037 8.737 1.00 66.69 346 TRP A O 1
ATOM 2745 N N . HIS A 1 347 ? 1.554 1.795 7.737 1.00 61.19 347 HIS A N 1
ATOM 2746 C CA . HIS A 1 347 ? 2.815 2.149 7.076 1.00 61.19 347 HIS A CA 1
ATOM 2747 C C . HIS A 1 347 ? 3.975 2.314 8.058 1.00 61.19 347 HIS A C 1
ATOM 2749 O O . HIS A 1 347 ? 5.094 1.924 7.748 1.00 61.19 347 HIS A O 1
ATOM 2755 N N . LYS A 1 348 ? 3.713 2.865 9.248 1.00 66.62 348 LYS A N 1
ATOM 2756 C CA . LYS A 1 348 ? 4.729 3.003 10.295 1.00 66.62 348 LYS A CA 1
ATOM 2757 C C . LYS A 1 348 ? 5.092 1.644 10.886 1.00 66.62 348 LYS A C 1
ATOM 2759 O O . LYS A 1 348 ? 6.271 1.356 11.008 1.00 66.62 348 LYS A O 1
ATOM 2764 N N . LEU A 1 349 ? 4.102 0.792 11.161 1.00 63.59 349 LEU A N 1
ATOM 2765 C CA . LEU A 1 349 ? 4.335 -0.592 11.572 1.00 63.59 349 LEU A CA 1
ATOM 2766 C C . LEU A 1 349 ? 5.166 -1.332 10.510 1.00 63.59 349 LEU A C 1
ATOM 2768 O O . LEU A 1 349 ? 6.134 -1.993 10.854 1.00 63.59 349 LEU A O 1
ATOM 2772 N N . LEU A 1 350 ? 4.837 -1.165 9.224 1.00 55.59 350 LEU A N 1
ATOM 2773 C CA . LEU A 1 350 ? 5.576 -1.753 8.103 1.00 55.59 350 LEU A CA 1
ATOM 2774 C C . LEU A 1 350 ? 7.011 -1.223 8.000 1.00 55.59 350 LEU A C 1
ATOM 2776 O O . LEU A 1 350 ? 7.917 -1.992 7.704 1.00 55.59 350 LEU A O 1
ATOM 2780 N N . ALA A 1 351 ? 7.217 0.073 8.237 1.00 54.66 351 ALA A N 1
ATOM 2781 C CA . ALA A 1 351 ? 8.532 0.708 8.200 1.00 54.66 351 ALA A CA 1
ATOM 2782 C C . ALA A 1 351 ? 9.400 0.363 9.423 1.00 54.66 351 ALA A C 1
ATOM 2784 O O . ALA A 1 351 ? 10.625 0.387 9.332 1.00 54.66 351 ALA A O 1
ATOM 2785 N N . GLU A 1 352 ? 8.775 0.063 10.564 1.00 58.41 352 GLU A N 1
ATOM 2786 C CA . GLU A 1 352 ? 9.449 -0.282 11.819 1.00 58.41 352 GLU A CA 1
ATOM 2787 C C . GLU A 1 352 ? 9.745 -1.781 11.955 1.00 58.41 352 GLU A C 1
ATOM 2789 O O . GLU A 1 352 ? 10.574 -2.151 12.784 1.00 58.41 352 GLU A O 1
ATOM 2794 N N . GLN A 1 353 ? 9.114 -2.648 11.154 1.00 51.56 353 GLN A N 1
ATOM 2795 C CA . GLN A 1 353 ? 9.491 -4.059 11.077 1.00 51.56 353 GLN A CA 1
ATOM 2796 C C . GLN A 1 353 ? 10.812 -4.178 10.305 1.00 51.56 353 GLN A C 1
ATOM 2798 O O . GLN A 1 353 ? 10.843 -3.895 9.104 1.00 51.56 353 GLN A O 1
ATOM 2803 N N . PRO A 1 354 ? 11.917 -4.594 10.949 1.00 46.62 354 PRO A N 1
ATOM 2804 C CA . PRO A 1 354 ? 13.163 -4.797 10.239 1.00 46.62 354 PRO A CA 1
ATOM 2805 C C . PRO A 1 354 ? 12.992 -5.986 9.298 1.00 46.62 354 PRO A C 1
ATOM 2807 O O . PRO A 1 354 ? 12.936 -7.140 9.725 1.00 46.62 354 PRO A O 1
ATOM 2810 N N . ILE A 1 355 ? 12.899 -5.698 8.002 1.00 48.75 355 ILE A N 1
ATOM 2811 C CA . ILE A 1 355 ? 13.011 -6.711 6.961 1.00 48.75 355 ILE A CA 1
ATOM 2812 C C . ILE A 1 355 ? 14.478 -7.130 6.965 1.00 48.75 355 ILE A C 1
ATOM 2814 O O . ILE A 1 355 ? 15.321 -6.481 6.353 1.00 48.75 355 ILE A O 1
ATOM 2818 N N . VAL A 1 356 ? 14.807 -8.167 7.730 1.00 49.41 356 VAL A N 1
ATOM 2819 C CA . VAL A 1 356 ? 16.109 -8.816 7.611 1.00 49.41 356 VAL A CA 1
ATOM 2820 C C . VAL A 1 356 ? 15.915 -10.024 6.713 1.00 49.41 356 VAL A C 1
ATOM 2822 O O . VAL A 1 356 ? 15.272 -10.982 7.147 1.00 49.41 356 VAL A O 1
ATOM 2825 N N . PRO A 1 357 ? 16.424 -10.003 5.470 1.00 52.50 357 PRO A N 1
ATOM 2826 C CA . PRO A 1 357 ? 16.495 -11.217 4.677 1.00 52.50 357 PRO A CA 1
ATOM 2827 C C . PRO A 1 357 ? 17.392 -12.212 5.425 1.00 52.50 357 PRO A C 1
ATOM 2829 O O . PRO A 1 357 ? 18.579 -11.963 5.651 1.00 52.50 357 PRO A O 1
ATOM 2832 N N . TYR A 1 358 ? 16.814 -13.329 5.854 1.00 52.41 358 TYR A N 1
ATOM 2833 C CA . TYR A 1 358 ? 17.546 -14.431 6.466 1.00 52.41 358 TYR A CA 1
ATOM 2834 C C . TYR A 1 358 ? 17.227 -15.728 5.733 1.00 52.41 358 TYR A C 1
ATOM 2836 O O . TYR A 1 358 ? 16.140 -15.909 5.182 1.00 52.41 358 TYR A O 1
ATOM 2844 N N . LEU A 1 359 ? 18.196 -16.632 5.733 1.00 55.06 359 LEU A N 1
ATOM 2845 C CA . LEU A 1 359 ? 18.075 -17.972 5.197 1.00 55.06 359 LEU A CA 1
ATOM 2846 C C . LEU A 1 359 ? 18.112 -18.954 6.365 1.00 55.06 359 LEU A C 1
ATOM 2848 O O . LEU A 1 359 ? 19.114 -19.035 7.069 1.00 55.06 359 LEU A O 1
ATOM 2852 N N . ASP A 1 360 ? 17.010 -19.664 6.588 1.00 61.69 360 ASP A N 1
ATOM 2853 C CA . ASP A 1 360 ? 16.922 -20.746 7.571 1.00 61.69 360 ASP A CA 1
ATOM 2854 C C . ASP A 1 360 ? 17.577 -21.999 6.978 1.00 61.69 360 ASP A C 1
ATOM 2856 O O . ASP A 1 360 ? 17.133 -22.512 5.956 1.00 61.69 360 ASP A O 1
ATOM 2860 N N . LEU A 1 361 ? 18.654 -22.490 7.591 1.00 56.75 361 LEU A N 1
ATOM 2861 C CA . LEU A 1 361 ? 19.392 -23.649 7.080 1.00 56.75 361 LEU A CA 1
ATOM 2862 C C . LEU A 1 361 ? 18.631 -24.970 7.262 1.00 56.75 361 LEU A C 1
ATOM 2864 O O . LEU A 1 361 ? 18.988 -25.963 6.625 1.00 56.75 361 LEU A O 1
ATOM 2868 N N . ASN A 1 362 ? 17.589 -24.993 8.102 1.00 53.03 362 ASN A N 1
ATOM 2869 C CA . ASN A 1 362 ? 16.737 -26.163 8.319 1.00 53.03 362 ASN A CA 1
ATOM 2870 C C . ASN A 1 362 ? 15.498 -26.174 7.424 1.00 53.03 362 ASN A C 1
ATOM 2872 O O . ASN A 1 362 ? 14.885 -27.225 7.241 1.00 53.03 362 ASN A O 1
ATOM 2876 N N . LYS A 1 363 ? 15.096 -25.013 6.903 1.00 52.62 363 LYS A N 1
ATOM 2877 C CA . LYS A 1 363 ? 13.962 -24.886 5.990 1.00 52.62 363 LYS A CA 1
ATOM 2878 C C . LYS A 1 363 ? 14.494 -24.522 4.621 1.00 52.62 363 LYS A C 1
ATOM 2880 O O . LYS A 1 363 ? 14.911 -23.390 4.398 1.00 52.62 363 LYS A O 1
ATOM 2885 N N . SER A 1 364 ? 14.436 -25.466 3.685 1.00 50.56 364 SER A N 1
ATOM 2886 C CA . SER A 1 364 ? 14.623 -25.111 2.282 1.00 50.56 364 SER A CA 1
ATOM 2887 C C . SER A 1 364 ? 13.671 -23.960 1.934 1.00 50.56 364 SER A C 1
ATOM 2889 O O . SER A 1 364 ? 12.491 -23.993 2.288 1.00 50.56 364 SER A O 1
ATOM 2891 N N . LEU A 1 365 ? 14.188 -22.918 1.276 1.00 49.19 365 LEU A N 1
ATOM 2892 C CA . LEU A 1 365 ? 13.423 -21.723 0.883 1.00 49.19 365 LEU A CA 1
ATOM 2893 C C . LEU A 1 365 ? 12.169 -22.085 0.066 1.00 49.19 365 LEU A C 1
ATOM 2895 O O . LEU A 1 365 ? 11.178 -21.350 0.054 1.00 49.19 365 LEU A O 1
ATOM 2899 N N . LEU A 1 366 ? 12.234 -23.229 -0.609 1.00 53.16 366 LEU A N 1
ATOM 2900 C CA . LEU A 1 366 ? 11.226 -23.826 -1.467 1.00 53.16 366 LEU A CA 1
ATOM 2901 C C . LEU A 1 366 ? 11.243 -25.318 -1.102 1.00 53.16 366 LEU A C 1
ATOM 2903 O O . LEU A 1 366 ? 12.320 -25.910 -1.110 1.00 53.16 366 LEU A O 1
ATOM 2907 N N . ASP A 1 367 ? 10.110 -25.871 -0.658 1.00 52.50 367 ASP A N 1
ATOM 2908 C CA . ASP A 1 367 ? 9.955 -27.239 -0.117 1.00 52.50 367 ASP A CA 1
ATOM 2909 C C . ASP A 1 367 ? 10.831 -28.267 -0.853 1.00 52.50 367 ASP A C 1
ATOM 2911 O O . ASP A 1 367 ? 10.980 -28.096 -2.055 1.00 52.50 367 ASP A O 1
ATOM 2915 N N . ASN A 1 368 ? 11.377 -29.290 -0.161 1.00 53.09 368 ASN A N 1
ATOM 2916 C CA . ASN A 1 368 ? 12.341 -30.329 -0.619 1.00 53.09 368 ASN A CA 1
ATOM 2917 C C . ASN A 1 368 ? 12.027 -30.991 -1.988 1.00 53.09 368 ASN A C 1
ATOM 2919 O O . ASN A 1 368 ? 11.827 -32.201 -2.095 1.00 53.09 368 ASN A O 1
ATOM 2923 N N . LYS A 1 369 ? 11.986 -30.206 -3.054 1.00 57.41 369 LYS A N 1
ATOM 2924 C CA . LYS A 1 369 ? 11.818 -30.610 -4.434 1.00 57.41 369 LYS A CA 1
ATOM 2925 C C . LYS A 1 369 ? 13.207 -30.607 -5.042 1.00 57.41 369 LYS A C 1
ATOM 2927 O O . LYS A 1 369 ? 13.926 -29.614 -4.967 1.00 57.41 369 LYS A O 1
ATOM 2932 N N . SER A 1 370 ? 13.560 -31.718 -5.676 1.00 61.16 370 SER A N 1
ATOM 2933 C CA . SER A 1 370 ? 14.802 -31.856 -6.444 1.00 61.16 370 SER A CA 1
ATOM 2934 C C . SER A 1 370 ? 14.875 -30.882 -7.623 1.00 61.16 370 SER A C 1
ATOM 2936 O O . SER A 1 370 ? 15.961 -30.554 -8.091 1.00 61.16 370 SER A O 1
ATOM 2938 N N . VAL A 1 371 ? 13.724 -30.391 -8.093 1.00 75.31 371 VAL A N 1
ATOM 2939 C CA . VAL A 1 371 ? 13.622 -29.363 -9.126 1.00 75.31 371 VAL A CA 1
ATOM 2940 C C . VAL A 1 371 ? 12.613 -28.321 -8.674 1.00 75.31 371 VAL A C 1
ATOM 2942 O O . VAL A 1 371 ? 11.440 -28.622 -8.474 1.00 75.31 371 VAL A O 1
ATOM 2945 N N . ILE A 1 372 ? 13.091 -27.094 -8.523 1.00 76.38 372 ILE A N 1
ATOM 2946 C CA . ILE A 1 372 ? 12.267 -25.915 -8.284 1.00 76.38 372 ILE A CA 1
ATOM 2947 C C . ILE A 1 372 ? 12.099 -25.230 -9.630 1.00 76.38 372 ILE A C 1
ATOM 2949 O O . ILE A 1 372 ? 13.104 -24.834 -10.228 1.00 76.38 372 ILE A O 1
ATOM 2953 N N . ASP A 1 373 ? 10.865 -25.066 -10.097 1.00 88.44 373 ASP A N 1
ATOM 2954 C CA . ASP A 1 373 ? 10.618 -24.363 -11.350 1.00 88.44 373 ASP A CA 1
ATOM 2955 C C . ASP A 1 373 ? 10.214 -22.888 -11.159 1.00 88.44 373 ASP A C 1
ATOM 2957 O O . ASP A 1 373 ? 10.022 -22.377 -10.052 1.00 88.44 373 ASP A O 1
ATOM 2961 N N . LYS A 1 374 ? 10.109 -22.158 -12.269 1.00 87.38 374 LYS A N 1
ATOM 2962 C CA . LYS A 1 374 ? 9.655 -20.760 -12.286 1.00 87.38 374 LYS A CA 1
ATOM 2963 C C . LYS A 1 374 ? 8.279 -20.556 -11.655 1.00 87.38 374 LYS A C 1
ATOM 2965 O O . LYS A 1 374 ? 8.049 -19.515 -11.040 1.00 87.38 374 LYS A O 1
ATOM 2970 N N . SER A 1 375 ? 7.365 -21.509 -11.824 1.00 82.88 375 SER A N 1
ATOM 2971 C CA . SER A 1 375 ? 6.003 -21.418 -11.298 1.00 82.88 375 SER A CA 1
ATOM 2972 C C . SER A 1 375 ? 5.982 -21.564 -9.778 1.00 82.88 375 SER A C 1
ATOM 2974 O O . SER A 1 375 ? 5.291 -20.789 -9.117 1.00 82.88 375 SER A O 1
ATOM 2976 N N . ASP A 1 376 ? 6.820 -22.444 -9.220 1.00 76.06 376 ASP A N 1
ATOM 2977 C CA . ASP A 1 376 ? 7.021 -22.577 -7.773 1.00 76.06 376 ASP A CA 1
ATOM 2978 C C . ASP A 1 376 ? 7.515 -21.256 -7.166 1.00 76.06 376 ASP A C 1
ATOM 2980 O O . ASP A 1 376 ? 6.995 -20.778 -6.151 1.00 76.06 376 ASP A O 1
ATOM 2984 N N . VAL A 1 377 ? 8.490 -20.619 -7.823 1.00 71.81 377 VAL A N 1
ATOM 2985 C CA . VAL A 1 377 ? 9.026 -19.323 -7.391 1.00 71.81 377 VAL A CA 1
ATOM 2986 C C . VAL A 1 377 ? 7.958 -18.231 -7.462 1.00 71.81 377 VAL A C 1
ATOM 2988 O O . VAL A 1 377 ? 7.827 -17.466 -6.508 1.00 71.81 377 VAL A O 1
ATOM 2991 N N . ILE A 1 378 ? 7.149 -18.181 -8.528 1.00 70.69 378 ILE A N 1
ATOM 2992 C CA . ILE A 1 378 ? 6.048 -17.208 -8.645 1.00 70.69 378 ILE A CA 1
ATOM 2993 C C . ILE A 1 378 ? 4.982 -17.440 -7.573 1.00 70.69 378 ILE A C 1
ATOM 2995 O O . ILE A 1 378 ? 4.509 -16.483 -6.962 1.00 70.69 378 ILE A O 1
ATOM 2999 N N . ALA A 1 379 ? 4.605 -18.692 -7.315 1.00 65.69 379 ALA A N 1
ATOM 3000 C CA . ALA A 1 379 ? 3.605 -19.024 -6.306 1.00 65.69 379 ALA A CA 1
ATOM 3001 C C . ALA A 1 379 ? 4.034 -18.561 -4.904 1.00 65.69 379 ALA A C 1
ATOM 3003 O O . ALA A 1 379 ? 3.194 -18.158 -4.096 1.00 65.69 379 ALA A O 1
ATOM 3004 N N . LYS A 1 380 ? 5.344 -18.592 -4.623 1.00 67.06 380 LYS A N 1
ATOM 3005 C CA . L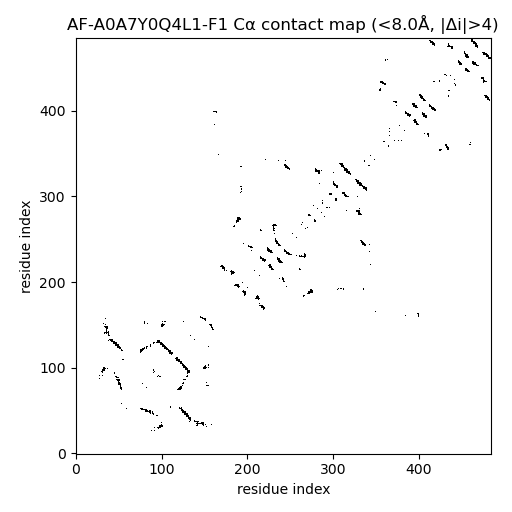YS A 1 380 ? 5.906 -18.218 -3.323 1.00 67.06 380 LYS A CA 1
ATOM 3006 C C . LYS A 1 380 ? 6.233 -16.730 -3.198 1.00 67.06 380 LYS A C 1
ATOM 3008 O O . LYS A 1 380 ? 5.922 -16.133 -2.169 1.00 67.06 380 LYS A O 1
ATOM 3013 N N . LEU A 1 381 ? 6.891 -16.158 -4.205 1.00 63.94 381 LEU A N 1
ATOM 3014 C CA . LEU A 1 381 ? 7.488 -14.818 -4.162 1.00 63.94 381 LEU A CA 1
ATOM 3015 C C . LEU A 1 381 ? 6.724 -13.783 -5.000 1.00 63.94 381 LEU A C 1
ATOM 3017 O O . LEU A 1 381 ? 7.011 -12.591 -4.912 1.00 63.94 381 LEU A O 1
ATOM 3021 N N . GLY A 1 382 ? 5.751 -14.211 -5.803 1.00 68.00 382 GLY A N 1
ATOM 3022 C CA . GLY A 1 382 ? 5.096 -13.369 -6.800 1.00 68.00 382 GLY A CA 1
ATOM 3023 C C . GLY A 1 382 ? 5.940 -13.193 -8.065 1.00 68.00 382 GLY A C 1
ATOM 3024 O O . GLY A 1 382 ? 6.889 -13.928 -8.315 1.00 68.00 382 GLY A O 1
ATOM 3025 N N . MET A 1 383 ? 5.578 -12.218 -8.901 1.00 71.62 383 MET A N 1
ATOM 3026 C CA . MET A 1 383 ? 6.316 -11.924 -10.135 1.00 71.62 383 MET A CA 1
ATOM 3027 C C . MET A 1 383 ? 7.633 -11.186 -9.836 1.00 71.62 383 MET A C 1
ATOM 3029 O O . MET A 1 383 ? 7.650 -10.322 -8.955 1.00 71.62 383 MET A O 1
ATOM 3033 N N . PRO A 1 384 ? 8.718 -11.449 -10.590 1.00 67.88 384 PRO A N 1
ATOM 3034 C CA . PRO A 1 384 ? 9.984 -10.752 -10.393 1.00 67.88 384 PRO A CA 1
ATOM 3035 C C . PRO A 1 384 ? 9.876 -9.266 -10.747 1.00 67.88 384 PRO A C 1
ATOM 3037 O O . PRO A 1 384 ? 9.146 -8.871 -11.658 1.00 67.88 384 PRO A O 1
ATOM 3040 N N . THR A 1 385 ? 10.672 -8.439 -10.070 1.00 64.50 385 THR A N 1
ATOM 3041 C CA . THR A 1 385 ? 10.824 -7.008 -10.378 1.00 64.50 385 THR A CA 1
ATOM 3042 C C . THR A 1 385 ? 11.452 -6.800 -11.758 1.00 64.50 385 THR A C 1
ATOM 3044 O O . THR A 1 385 ? 11.082 -5.871 -12.478 1.00 64.50 385 THR A O 1
ATOM 3047 N N . ALA A 1 386 ? 12.392 -7.666 -12.143 1.00 56.75 386 ALA A N 1
ATOM 3048 C CA . ALA A 1 386 ? 12.983 -7.677 -13.476 1.00 56.75 386 ALA A CA 1
ATOM 3049 C C . ALA A 1 386 ? 13.380 -9.091 -13.917 1.00 56.75 386 ALA A C 1
ATOM 3051 O O . ALA A 1 386 ? 13.757 -9.930 -13.102 1.00 56.75 386 ALA A O 1
ATOM 3052 N N . THR A 1 387 ? 13.364 -9.321 -15.230 1.00 75.75 387 THR A N 1
ATOM 3053 C CA . THR A 1 387 ? 13.865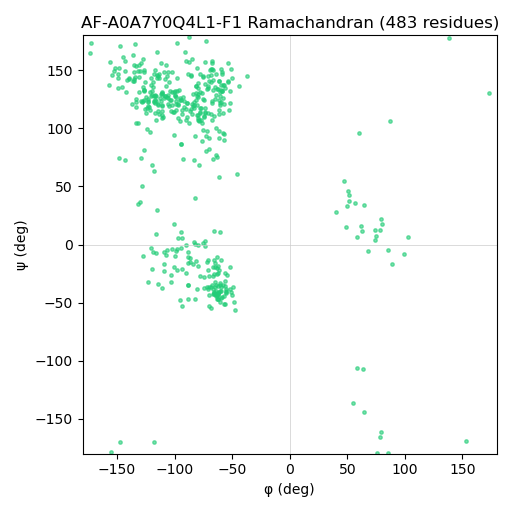 -10.549 -15.860 1.00 75.75 387 THR A CA 1
ATOM 3054 C C . THR A 1 387 ? 14.933 -10.188 -16.886 1.00 75.75 387 THR A C 1
ATOM 3056 O O . THR A 1 387 ? 14.677 -9.440 -17.828 1.00 75.75 387 THR A O 1
ATOM 3059 N N . ILE A 1 388 ? 16.133 -10.739 -16.723 1.00 69.62 388 ILE A N 1
ATOM 3060 C CA . ILE A 1 388 ? 17.292 -10.530 -17.592 1.00 69.62 388 ILE A CA 1
ATOM 3061 C C . ILE A 1 388 ? 17.563 -11.836 -18.339 1.00 69.62 388 ILE A C 1
ATOM 3063 O O . ILE A 1 388 ? 17.995 -12.821 -17.744 1.00 69.62 388 ILE A O 1
ATOM 3067 N N . LYS A 1 389 ? 17.334 -11.862 -19.654 1.00 82.19 389 LYS A N 1
ATOM 3068 C CA . LYS A 1 389 ? 17.660 -13.031 -20.485 1.00 82.19 389 LYS A CA 1
ATOM 3069 C C . LYS A 1 389 ? 19.164 -13.059 -20.770 1.00 82.19 389 LYS A C 1
ATOM 3071 O O . LYS A 1 389 ? 19.672 -12.176 -21.453 1.00 82.19 389 LYS A O 1
ATOM 3076 N N . LYS A 1 390 ? 19.869 -14.071 -20.253 1.00 68.31 390 LYS A N 1
ATOM 3077 C CA . LYS A 1 390 ? 21.308 -14.301 -20.489 1.00 68.31 390 LYS A CA 1
ATOM 3078 C C . LYS A 1 390 ? 21.551 -15.159 -21.735 1.00 68.31 390 LYS A C 1
ATOM 3080 O O . LYS A 1 390 ? 22.537 -14.955 -22.432 1.00 68.31 390 LYS A O 1
ATOM 3085 N N . SER A 1 391 ? 20.667 -16.115 -22.018 1.00 84.12 391 SER A N 1
ATOM 3086 C CA . SER A 1 391 ? 20.667 -16.920 -23.247 1.00 84.12 391 SER A CA 1
ATOM 3087 C C . SER A 1 391 ? 19.260 -17.457 -23.543 1.00 84.12 391 SER A C 1
ATOM 3089 O O . SER A 1 391 ? 18.324 -17.190 -22.791 1.00 84.12 391 SER A O 1
ATOM 3091 N N . ALA A 1 392 ? 19.098 -18.234 -24.622 1.00 81.31 392 ALA A N 1
ATOM 3092 C CA . ALA A 1 392 ? 17.813 -18.846 -24.984 1.00 81.31 392 ALA A CA 1
ATOM 3093 C C . ALA A 1 392 ? 17.221 -19.722 -23.867 1.00 81.31 392 ALA A C 1
ATOM 3095 O O . ALA A 1 392 ? 16.006 -19.806 -23.733 1.00 81.31 392 ALA A O 1
ATOM 3096 N N . LEU A 1 393 ? 18.084 -20.345 -23.060 1.00 87.00 393 LEU A N 1
ATOM 3097 C CA . LEU A 1 393 ? 17.694 -21.229 -21.966 1.00 87.00 393 LEU A CA 1
ATOM 3098 C C . LEU A 1 393 ? 18.117 -20.679 -20.606 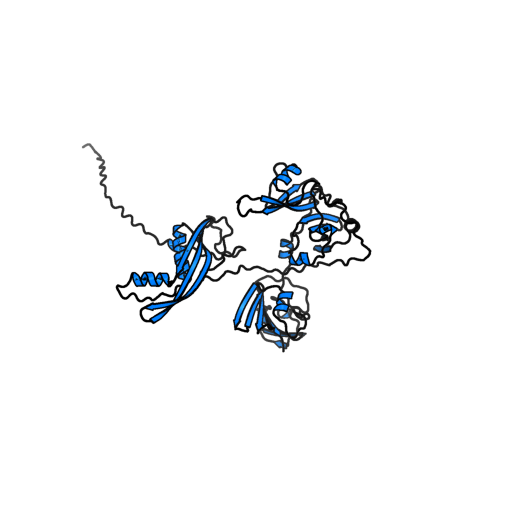1.00 87.00 393 LEU A C 1
ATOM 3100 O O . LEU A 1 393 ? 18.071 -21.422 -19.645 1.00 87.00 393 LEU A O 1
ATOM 3104 N N . LYS A 1 394 ? 18.603 -19.443 -20.493 1.00 87.62 394 LYS A N 1
ATOM 3105 C CA . LYS A 1 394 ? 19.085 -18.919 -19.211 1.00 87.62 394 LYS A CA 1
ATOM 3106 C C . LYS A 1 394 ? 18.538 -17.533 -18.974 1.00 87.62 394 LYS A C 1
ATOM 3108 O O . LYS A 1 394 ? 18.811 -16.615 -19.750 1.00 87.62 394 LYS A O 1
ATOM 3113 N N . ASP A 1 395 ? 17.840 -17.362 -17.869 1.00 85.62 395 ASP A N 1
ATOM 3114 C CA . ASP A 1 395 ? 17.352 -16.074 -17.414 1.00 85.62 395 ASP A CA 1
ATOM 3115 C C . ASP A 1 395 ? 17.625 -15.862 -15.929 1.00 85.62 395 ASP A C 1
ATOM 3117 O O . ASP A 1 395 ? 17.795 -16.789 -15.144 1.00 85.62 395 ASP A O 1
ATOM 3121 N N . THR A 1 396 ? 17.734 -14.591 -15.576 1.00 83.88 396 THR A N 1
ATOM 3122 C CA . THR A 1 396 ? 17.970 -14.124 -14.220 1.00 83.88 396 THR A CA 1
ATOM 3123 C C . THR A 1 396 ? 16.791 -13.283 -13.799 1.00 83.88 396 THR A C 1
ATOM 3125 O O . THR A 1 396 ? 16.437 -12.318 -14.472 1.00 83.88 396 THR A O 1
ATOM 3128 N N . TRP A 1 397 ? 16.168 -13.656 -12.700 1.00 85.31 397 TRP A N 1
ATOM 3129 C CA . TRP A 1 397 ? 15.047 -12.964 -12.104 1.00 85.31 397 TRP A CA 1
ATOM 3130 C C . TRP A 1 397 ? 15.541 -12.168 -10.910 1.00 85.31 397 TRP A C 1
ATOM 3132 O O . TRP A 1 397 ? 16.275 -12.683 -10.074 1.00 85.31 397 TRP A O 1
ATOM 3142 N N . VAL A 1 398 ? 15.154 -10.903 -10.844 1.00 72.94 398 VAL A N 1
ATOM 3143 C CA . VAL A 1 398 ? 15.540 -9.988 -9.773 1.00 72.94 398 VAL A CA 1
ATOM 3144 C C . VAL A 1 398 ? 14.293 -9.644 -8.977 1.00 72.94 398 VAL A C 1
ATOM 3146 O O . VAL A 1 398 ? 13.303 -9.191 -9.553 1.00 72.94 398 VAL A O 1
ATOM 3149 N N . TYR A 1 399 ? 14.352 -9.856 -7.667 1.00 70.00 399 TYR A N 1
ATOM 3150 C CA . TYR A 1 399 ? 13.309 -9.531 -6.702 1.00 70.00 399 TYR A CA 1
ATOM 3151 C C . TYR A 1 399 ? 13.850 -8.472 -5.738 1.00 70.00 399 TYR A C 1
ATOM 3153 O O . TYR A 1 399 ? 14.692 -8.754 -4.884 1.00 70.00 399 TYR A O 1
ATOM 3161 N N . GLY A 1 400 ? 13.374 -7.234 -5.886 1.00 64.44 400 GLY A N 1
ATOM 3162 C CA . GLY A 1 400 ? 13.871 -6.110 -5.093 1.00 64.44 400 GLY A CA 1
ATOM 3163 C C . GLY A 1 400 ? 15.346 -5.795 -5.371 1.00 64.44 400 GLY A C 1
ATOM 3164 O O . GLY A 1 400 ? 15.794 -5.863 -6.514 1.00 64.44 400 GLY A O 1
ATOM 3165 N N . GLU A 1 401 ? 16.087 -5.394 -4.335 1.00 60.16 401 GLU A N 1
ATOM 3166 C CA . GLU A 1 401 ? 17.523 -5.078 -4.441 1.00 60.16 401 GLU A CA 1
ATOM 3167 C C . GLU A 1 401 ? 18.431 -6.222 -3.971 1.00 60.16 401 GLU A C 1
ATOM 3169 O O . GLU A 1 401 ? 19.639 -6.153 -4.158 1.00 60.16 401 GLU A O 1
ATOM 3174 N N . GLU A 1 402 ? 17.853 -7.249 -3.351 1.00 65.88 402 GLU A N 1
ATOM 3175 C CA . GLU A 1 402 ? 18.610 -8.177 -2.512 1.00 65.88 402 GLU A CA 1
ATOM 3176 C C . GLU A 1 402 ? 18.549 -9.611 -3.022 1.00 65.88 402 GLU A C 1
ATOM 3178 O O . GLU A 1 402 ? 19.436 -10.374 -2.685 1.00 65.88 402 GLU A O 1
ATOM 3183 N N . LEU A 1 403 ? 17.559 -10.000 -3.836 1.00 75.69 403 LEU A N 1
ATOM 3184 C CA . LEU A 1 403 ? 17.411 -11.381 -4.301 1.00 75.69 403 LEU A CA 1
ATOM 3185 C C . LEU A 1 403 ? 17.534 -11.488 -5.822 1.00 75.69 403 LEU A C 1
ATOM 3187 O O . LEU A 1 403 ? 16.760 -10.905 -6.583 1.00 75.69 403 LEU A O 1
ATOM 3191 N N . ILE A 1 404 ? 18.483 -12.311 -6.260 1.00 78.62 404 ILE A N 1
ATOM 3192 C CA . ILE A 1 404 ? 18.731 -12.626 -7.667 1.00 78.62 404 ILE A CA 1
ATOM 3193 C C . ILE A 1 404 ? 18.633 -14.136 -7.851 1.00 78.62 404 ILE A C 1
ATOM 3195 O O . ILE A 1 404 ? 19.385 -14.874 -7.228 1.00 78.62 404 ILE A O 1
ATOM 3199 N N . ILE A 1 405 ? 17.763 -14.608 -8.737 1.00 83.06 405 ILE A N 1
ATOM 3200 C CA . ILE A 1 405 ? 17.544 -16.030 -9.019 1.00 83.06 405 ILE A CA 1
ATOM 3201 C C . ILE A 1 405 ? 17.939 -16.317 -10.468 1.00 83.06 405 ILE A C 1
ATOM 3203 O O . ILE A 1 405 ? 17.426 -15.697 -11.389 1.00 83.06 405 ILE A O 1
ATOM 3207 N N . ASP A 1 406 ? 18.856 -17.248 -10.689 1.00 82.12 406 ASP A N 1
ATOM 3208 C CA . ASP A 1 406 ? 19.259 -17.731 -12.006 1.00 82.12 406 ASP A CA 1
ATOM 3209 C C . ASP A 1 406 ? 18.537 -19.052 -12.323 1.00 82.12 406 ASP A C 1
ATOM 3211 O O . ASP A 1 406 ? 18.636 -20.028 -11.573 1.00 82.12 406 ASP A O 1
ATOM 3215 N N . PHE A 1 407 ? 17.883 -19.096 -13.482 1.00 87.62 407 PHE A N 1
ATOM 3216 C CA . PHE A 1 407 ? 17.234 -20.282 -14.035 1.00 87.62 407 PHE A CA 1
ATOM 3217 C C . PHE A 1 407 ? 17.991 -20.808 -15.257 1.00 87.62 407 PHE A C 1
ATOM 3219 O O . PHE A 1 407 ? 18.576 -20.042 -16.030 1.00 87.62 407 PHE A O 1
ATOM 3226 N N . LEU A 1 408 ? 17.948 -22.125 -15.450 1.00 88.31 408 LEU A N 1
ATOM 3227 C CA . LEU A 1 408 ? 18.323 -22.805 -16.685 1.00 88.31 408 LEU A CA 1
ATOM 3228 C C . LEU A 1 408 ? 17.113 -23.613 -17.161 1.00 88.31 408 LEU A C 1
ATOM 3230 O O . LEU A 1 408 ? 16.643 -24.522 -16.481 1.00 88.31 408 LEU A O 1
ATOM 3234 N N . ARG A 1 409 ? 16.618 -23.271 -18.349 1.00 89.31 409 ARG A N 1
ATOM 3235 C CA . ARG A 1 409 ? 15.279 -23.582 -18.850 1.00 89.31 409 ARG A CA 1
ATOM 3236 C C . ARG A 1 409 ? 14.259 -22.990 -17.882 1.00 89.31 409 ARG A C 1
ATOM 3238 O O . ARG A 1 409 ? 14.143 -21.767 -17.816 1.00 89.31 409 ARG A O 1
ATOM 3245 N N . ASP A 1 410 ? 13.622 -23.840 -17.092 1.00 89.06 410 ASP A N 1
ATOM 3246 C CA . ASP A 1 410 ? 12.685 -23.434 -16.050 1.00 89.06 410 ASP A CA 1
ATOM 3247 C C . ASP A 1 410 ? 13.138 -23.855 -14.656 1.00 89.06 410 ASP A C 1
ATOM 3249 O O . ASP A 1 410 ? 12.529 -23.420 -13.690 1.00 89.06 410 ASP A O 1
ATOM 3253 N N . GLY A 1 411 ? 14.224 -24.628 -14.540 1.00 86.94 411 GLY A N 1
ATOM 3254 C CA . GLY A 1 411 ? 14.771 -25.058 -13.258 1.00 86.94 411 GLY A CA 1
ATOM 3255 C C . GLY A 1 411 ? 15.639 -23.974 -12.630 1.00 86.94 411 GLY A C 1
ATOM 3256 O O . GLY A 1 411 ? 16.529 -23.420 -13.284 1.00 86.94 411 GLY A O 1
ATOM 3257 N N . LEU A 1 412 ? 15.387 -23.669 -11.359 1.00 82.62 412 LEU A N 1
ATOM 3258 C CA . LEU A 1 412 ? 16.263 -22.842 -10.541 1.00 82.62 412 LEU A CA 1
ATOM 3259 C C . LEU A 1 412 ? 17.620 -23.538 -10.453 1.00 82.62 412 LEU A C 1
ATOM 3261 O O . LEU A 1 412 ? 17.696 -24.728 -10.173 1.00 82.62 412 LEU A O 1
ATOM 3265 N N . VAL A 1 413 ? 18.696 -22.796 -10.693 1.00 83.88 413 VAL A N 1
ATOM 3266 C CA . VAL A 1 413 ? 20.066 -23.331 -10.584 1.00 83.88 413 VAL A CA 1
ATOM 3267 C C . VAL A 1 413 ? 20.816 -22.662 -9.449 1.00 83.88 413 VAL A C 1
ATOM 3269 O O . VAL A 1 413 ? 21.669 -23.267 -8.803 1.00 83.88 413 VAL A O 1
ATOM 3272 N N . LYS A 1 414 ? 20.524 -21.380 -9.234 1.00 81.31 414 LYS A N 1
ATOM 3273 C CA . LYS A 1 414 ? 21.225 -20.564 -8.260 1.00 81.31 414 LYS A CA 1
ATOM 3274 C C . LYS A 1 414 ? 20.336 -19.429 -7.791 1.00 81.31 414 LYS A C 1
ATOM 3276 O O . LYS A 1 414 ? 19.623 -18.840 -8.595 1.00 81.31 414 LYS A O 1
ATOM 3281 N N . PHE A 1 415 ? 20.463 -19.043 -6.531 1.00 80.44 415 PHE A N 1
ATOM 3282 C CA . PHE A 1 415 ? 20.057 -17.707 -6.112 1.00 80.44 415 PHE A CA 1
ATOM 3283 C C . PHE A 1 415 ? 21.146 -17.023 -5.289 1.00 80.44 415 PHE A C 1
ATOM 3285 O O . PHE A 1 415 ? 22.028 -17.671 -4.727 1.00 80.44 415 PHE A O 1
ATOM 3292 N N . THR A 1 416 ? 21.132 -15.696 -5.308 1.00 74.75 416 THR A N 1
ATOM 3293 C CA . THR A 1 416 ? 22.103 -14.818 -4.656 1.00 74.75 416 THR A CA 1
ATOM 3294 C C . THR A 1 416 ? 21.346 -13.841 -3.776 1.00 74.75 416 THR A C 1
ATOM 3296 O O . THR A 1 416 ? 20.372 -13.248 -4.246 1.00 74.75 416 THR A O 1
ATOM 3299 N N . LEU A 1 417 ? 21.801 -13.693 -2.534 1.00 69.12 417 LEU A N 1
ATOM 3300 C CA . LEU A 1 417 ? 21.373 -12.631 -1.634 1.00 69.12 417 LEU A CA 1
ATOM 3301 C C . LEU A 1 417 ? 22.484 -11.575 -1.529 1.00 69.12 417 LEU A C 1
ATOM 3303 O O . LEU A 1 417 ? 23.585 -11.913 -1.093 1.00 69.12 417 LEU A O 1
ATOM 3307 N N . GLU A 1 418 ? 22.207 -10.329 -1.923 1.00 67.00 418 GLU A N 1
ATOM 3308 C CA . GLU A 1 418 ? 23.162 -9.205 -1.907 1.00 67.00 418 GLU A CA 1
ATOM 3309 C C . GLU A 1 418 ? 22.754 -8.120 -0.898 1.00 67.00 418 GLU A C 1
ATOM 3311 O O . GLU A 1 418 ? 21.570 -7.837 -0.718 1.00 67.00 418 GLU A O 1
ATOM 3316 N N . THR A 1 419 ? 23.733 -7.495 -0.227 1.00 58.19 419 THR A N 1
ATOM 3317 C CA . THR A 1 419 ? 23.454 -6.443 0.770 1.00 58.19 419 THR A CA 1
ATOM 3318 C C . THR A 1 419 ? 23.304 -5.065 0.129 1.00 58.19 419 THR A C 1
ATOM 3320 O O . THR A 1 419 ? 24.068 -4.699 -0.766 1.00 58.19 419 THR A O 1
ATOM 3323 N N . THR A 1 420 ? 22.409 -4.239 0.681 1.00 54.41 420 THR A N 1
ATOM 3324 C CA . THR A 1 420 ? 22.292 -2.817 0.326 1.00 54.41 420 THR A CA 1
ATOM 3325 C C . THR A 1 420 ? 22.566 -1.884 1.508 1.00 54.41 420 THR A C 1
ATOM 3327 O O . THR A 1 420 ? 21.699 -1.130 1.916 1.00 54.41 420 THR A O 1
ATOM 3330 N N . ASN A 1 421 ? 23.778 -1.881 2.082 1.00 51.91 421 ASN A N 1
ATOM 3331 C CA . ASN A 1 421 ? 24.228 -0.891 3.096 1.00 51.91 421 ASN A CA 1
ATOM 3332 C C . ASN A 1 421 ? 23.279 -0.628 4.298 1.00 51.91 421 ASN A C 1
ATOM 3334 O O . ASN A 1 421 ? 23.447 0.357 5.024 1.00 51.91 421 ASN A O 1
ATOM 3338 N N . SER A 1 422 ? 22.286 -1.480 4.543 1.00 52.34 422 SER A N 1
ATOM 3339 C CA . SER A 1 422 ? 21.251 -1.269 5.546 1.00 52.34 422 SER A CA 1
ATOM 3340 C C . SER A 1 422 ? 21.700 -1.813 6.906 1.00 52.34 422 SER A C 1
ATOM 3342 O O . SER A 1 422 ? 22.480 -2.760 7.021 1.00 52.34 422 SER A O 1
ATOM 3344 N N . LYS A 1 423 ? 21.261 -1.153 7.983 1.00 50.88 423 LYS A N 1
ATOM 3345 C CA . LYS A 1 423 ? 21.514 -1.608 9.355 1.00 50.88 423 LYS A CA 1
ATOM 3346 C C . LYS A 1 423 ? 20.554 -2.759 9.661 1.00 50.88 423 LYS A C 1
ATOM 3348 O O . LYS A 1 423 ? 19.367 -2.519 9.844 1.00 50.88 423 LYS A O 1
ATOM 3353 N N . TYR A 1 424 ? 21.069 -3.984 9.724 1.00 55.81 424 TYR A N 1
ATOM 3354 C CA . TYR A 1 424 ? 20.275 -5.174 10.043 1.00 55.81 424 TYR A CA 1
ATOM 3355 C C . TYR A 1 424 ? 20.064 -5.330 11.555 1.00 55.81 424 TYR A C 1
ATOM 3357 O O . TYR A 1 424 ? 21.000 -5.186 12.346 1.00 55.81 424 TYR A O 1
ATOM 3365 N N . THR A 1 425 ? 18.838 -5.663 11.957 1.00 53.50 425 THR A N 1
ATOM 3366 C CA . THR A 1 425 ? 18.474 -5.962 13.349 1.00 53.50 425 THR A CA 1
ATOM 3367 C C . THR A 1 425 ? 18.526 -7.470 13.572 1.00 53.50 425 THR A C 1
ATOM 3369 O O . THR A 1 425 ? 17.886 -8.236 12.862 1.00 53.50 425 THR A O 1
ATOM 3372 N N . ARG A 1 426 ? 19.303 -7.924 14.555 1.00 55.03 426 ARG A N 1
ATOM 3373 C CA . ARG A 1 426 ? 19.533 -9.352 14.815 1.00 55.03 426 ARG A CA 1
ATOM 3374 C C . ARG A 1 426 ? 18.219 -10.088 15.122 1.00 55.03 426 ARG A C 1
ATOM 3376 O O . ARG A 1 426 ? 17.547 -9.744 16.090 1.00 55.03 426 ARG A O 1
ATOM 3383 N N . GLN A 1 427 ? 17.889 -11.124 14.349 1.00 53.91 427 GLN A N 1
ATOM 3384 C CA . GLN A 1 427 ? 16.882 -12.111 14.752 1.00 53.91 427 GLN A CA 1
ATOM 3385 C C . GLN A 1 427 ? 17.519 -13.215 15.605 1.00 53.91 427 GLN A C 1
ATOM 3387 O O . GLN A 1 427 ? 18.658 -13.623 15.376 1.00 53.91 427 GLN A O 1
ATOM 3392 N N . ASN A 1 428 ? 16.762 -13.730 16.575 1.00 54.19 428 ASN A N 1
ATOM 3393 C CA . ASN A 1 428 ? 17.156 -14.868 17.407 1.00 54.19 428 ASN A CA 1
ATOM 3394 C C . ASN A 1 428 ? 16.960 -16.189 16.642 1.00 54.19 428 ASN A C 1
ATOM 3396 O O . ASN A 1 428 ? 16.084 -16.978 16.979 1.00 54.19 428 ASN A O 1
ATOM 3400 N N . CYS A 1 429 ? 17.758 -16.425 15.601 1.00 60.78 429 CYS A N 1
ATOM 3401 C CA . CYS A 1 429 ? 17.831 -17.722 14.936 1.00 60.78 429 CYS A CA 1
ATOM 3402 C C . CYS A 1 429 ? 19.240 -18.299 15.085 1.00 60.78 429 CYS A C 1
ATOM 3404 O O . CYS A 1 429 ? 20.221 -17.677 14.685 1.00 60.78 429 CYS A O 1
ATOM 3406 N N . THR A 1 430 ? 19.343 -19.492 15.670 1.00 63.81 430 THR A N 1
ATOM 3407 C CA . THR A 1 430 ? 20.618 -20.192 15.898 1.00 63.81 430 THR A CA 1
ATOM 3408 C C . THR A 1 430 ? 21.120 -20.946 14.666 1.00 63.81 430 THR A C 1
ATOM 3410 O O . THR A 1 430 ? 22.278 -21.347 14.632 1.00 63.81 430 THR A O 1
ATOM 3413 N N . GLN A 1 431 ? 20.270 -21.137 13.652 1.00 71.31 431 GLN A N 1
ATOM 3414 C CA . GLN A 1 431 ? 20.557 -21.911 12.437 1.00 71.31 431 GLN A CA 1
ATOM 3415 C C . GLN A 1 431 ? 20.206 -21.123 11.168 1.00 71.31 431 GLN A C 1
ATOM 3417 O O . GLN A 1 431 ? 19.726 -21.684 10.189 1.00 71.31 431 GLN A O 1
ATOM 3422 N N . CYS A 1 432 ? 20.436 -19.809 11.187 1.00 71.81 432 CYS A N 1
ATOM 3423 C CA . CYS A 1 432 ? 20.196 -18.953 10.033 1.00 71.81 432 CYS A CA 1
ATOM 3424 C C . CYS A 1 432 ? 21.483 -18.287 9.546 1.00 71.81 432 CYS A C 1
ATOM 3426 O O . CYS A 1 432 ? 22.351 -17.929 10.347 1.00 71.81 432 CYS A O 1
ATOM 3428 N N . LEU A 1 433 ? 21.556 -18.080 8.232 1.00 74.94 433 LEU A N 1
ATOM 3429 C CA . LEU A 1 433 ? 22.492 -17.155 7.606 1.00 74.94 433 LEU A CA 1
ATOM 3430 C C . LEU A 1 433 ? 21.777 -15.837 7.320 1.00 74.94 433 LEU A C 1
ATOM 3432 O O . LEU A 1 433 ? 20.689 -15.838 6.747 1.00 74.94 433 LEU A O 1
ATOM 3436 N N . TYR A 1 434 ? 22.376 -14.710 7.685 1.00 75.62 434 TYR A N 1
ATOM 3437 C CA . TYR A 1 434 ? 21.867 -13.393 7.297 1.00 75.62 434 TYR A CA 1
ATOM 3438 C C . TYR A 1 434 ? 22.995 -12.489 6.819 1.00 75.62 434 TYR A C 1
ATOM 3440 O O . TYR A 1 434 ? 24.137 -12.572 7.275 1.00 75.62 434 TYR A O 1
ATOM 3448 N N . LEU A 1 435 ? 22.661 -11.598 5.891 1.00 69.44 435 LEU A N 1
ATOM 3449 C CA . LEU A 1 435 ? 23.583 -10.570 5.433 1.00 69.44 435 LEU A CA 1
ATOM 3450 C C . LEU A 1 435 ? 23.947 -9.657 6.614 1.00 69.44 435 LEU A C 1
ATOM 3452 O O . LEU A 1 435 ? 23.099 -9.268 7.415 1.00 69.44 435 LEU A O 1
ATOM 3456 N N . GLY A 1 436 ? 25.235 -9.370 6.776 1.00 73.88 436 GLY A N 1
ATOM 3457 C CA . GLY A 1 436 ? 25.778 -8.645 7.921 1.00 73.88 436 GLY A CA 1
ATOM 3458 C C . GLY A 1 436 ? 26.110 -9.499 9.156 1.00 73.88 436 GLY A C 1
ATOM 3459 O O . GLY A 1 436 ? 26.686 -8.953 10.103 1.00 73.88 436 GLY A O 1
ATOM 3460 N N . GLN A 1 437 ? 25.803 -10.804 9.170 1.00 82.25 437 GLN A N 1
ATOM 3461 C CA . GLN A 1 437 ? 26.182 -11.725 10.255 1.00 82.25 437 GLN A CA 1
ATOM 3462 C C . GLN A 1 437 ? 27.698 -11.785 10.410 1.00 82.25 437 GLN A C 1
ATOM 3464 O O . GLN A 1 437 ? 28.425 -11.862 9.421 1.00 82.25 437 GLN A O 1
ATOM 3469 N N . LEU A 1 438 ? 28.203 -11.769 11.645 1.00 85.69 438 LEU A N 1
ATOM 3470 C CA . LEU A 1 438 ? 29.643 -11.900 11.861 1.00 85.69 438 LEU A CA 1
ATOM 3471 C C . LEU A 1 438 ? 30.092 -13.326 11.525 1.00 85.69 438 LEU A C 1
ATOM 3473 O O . LEU A 1 438 ? 29.443 -14.286 11.924 1.00 85.69 438 LEU A O 1
ATOM 3477 N N . LYS A 1 439 ? 31.261 -13.485 10.890 1.00 88.00 439 LYS A N 1
ATOM 3478 C CA . LYS A 1 439 ? 31.826 -14.809 10.544 1.00 88.00 439 LYS A CA 1
ATOM 3479 C C . LYS A 1 439 ? 31.843 -15.796 11.721 1.00 88.00 439 LYS A C 1
ATOM 3481 O O . LYS A 1 439 ? 31.611 -16.983 11.532 1.00 88.00 439 LYS A O 1
ATOM 3486 N N . ARG A 1 440 ? 32.101 -15.303 12.937 1.00 87.25 440 ARG A N 1
ATOM 3487 C CA . ARG A 1 440 ? 32.142 -16.103 14.179 1.00 87.25 440 ARG A CA 1
ATOM 3488 C C . ARG A 1 440 ? 30.776 -16.597 14.671 1.00 87.25 440 ARG A C 1
ATOM 3490 O O . ARG A 1 440 ? 30.732 -17.405 15.585 1.00 87.25 440 ARG A O 1
ATOM 3497 N N . GLU A 1 441 ? 29.686 -16.060 14.130 1.00 85.25 441 GLU A N 1
ATOM 3498 C CA . GLU A 1 441 ? 28.309 -16.421 14.489 1.00 85.25 441 GLU A CA 1
ATOM 3499 C C . GLU A 1 441 ? 27.734 -17.491 13.551 1.00 85.25 441 GLU A C 1
ATOM 3501 O O . GLU A 1 441 ? 26.599 -17.915 13.750 1.00 85.25 441 GLU A O 1
ATOM 3506 N N . ILE A 1 442 ? 28.481 -17.904 12.520 1.00 84.44 442 ILE A N 1
ATOM 3507 C CA . ILE A 1 442 ? 28.038 -18.930 11.577 1.00 84.44 442 ILE A CA 1
ATOM 3508 C C . ILE A 1 442 ? 28.061 -20.302 12.265 1.00 84.44 442 ILE A C 1
ATOM 3510 O O . ILE A 1 442 ? 29.073 -20.639 12.889 1.00 84.44 442 ILE A O 1
ATOM 3514 N N . PRO A 1 443 ? 27.000 -21.121 12.132 1.00 80.19 443 PRO A N 1
ATOM 3515 C CA . PRO A 1 443 ? 26.977 -22.443 12.739 1.00 80.19 443 PRO A CA 1
ATOM 3516 C C . PRO A 1 443 ? 27.998 -23.363 12.057 1.00 80.19 443 PRO A C 1
ATOM 3518 O O . PRO A 1 443 ? 27.857 -23.727 10.889 1.00 80.19 443 PRO A O 1
ATOM 3521 N N . VAL A 1 444 ? 29.044 -23.730 12.800 1.00 82.38 444 VAL A N 1
ATOM 3522 C CA . VAL A 1 444 ? 30.197 -24.501 12.303 1.00 82.38 444 VAL A CA 1
ATOM 3523 C C . VAL A 1 444 ? 29.820 -25.893 11.798 1.00 82.38 444 VAL A C 1
ATOM 3525 O O . VAL A 1 444 ? 30.512 -26.427 10.940 1.00 82.38 444 VAL A O 1
ATOM 3528 N N . GLN A 1 445 ? 28.713 -26.464 12.279 1.00 83.12 445 GLN A N 1
ATOM 3529 C CA . GLN A 1 445 ? 28.277 -27.812 11.913 1.00 83.12 445 GLN A CA 1
ATOM 3530 C C . GLN A 1 445 ? 27.889 -27.973 10.436 1.00 83.12 445 GLN A C 1
ATOM 3532 O O . GLN A 1 445 ? 27.864 -29.097 9.950 1.00 83.12 445 GLN A O 1
ATOM 3537 N N . TYR A 1 446 ? 27.592 -26.880 9.727 1.00 81.12 446 TYR A N 1
ATOM 3538 C CA . TYR A 1 446 ? 27.258 -26.929 8.298 1.00 81.12 446 TYR A CA 1
ATOM 3539 C C . TYR A 1 446 ? 28.449 -26.604 7.401 1.00 81.12 446 TYR A C 1
ATOM 3541 O O . TYR A 1 446 ? 28.314 -26.624 6.184 1.00 81.12 446 TYR A O 1
ATOM 3549 N N . VAL A 1 447 ? 29.605 -26.251 7.964 1.00 86.38 447 VAL A N 1
ATOM 3550 C CA . VAL A 1 447 ? 30.732 -25.737 7.188 1.00 86.38 447 VAL A CA 1
ATOM 3551 C C . VAL A 1 447 ? 31.537 -26.881 6.584 1.00 86.38 447 VAL A C 1
ATOM 3553 O O . VAL A 1 447 ? 32.113 -27.689 7.306 1.00 86.38 447 VAL A O 1
ATOM 3556 N N . THR A 1 448 ? 31.634 -26.910 5.256 1.00 83.38 448 THR A N 1
ATOM 3557 C CA . THR A 1 448 ? 32.376 -27.940 4.513 1.00 83.38 448 THR A CA 1
ATOM 3558 C C . THR A 1 448 ? 33.725 -27.450 4.007 1.00 83.38 448 THR A C 1
ATOM 3560 O O . THR A 1 448 ? 34.649 -28.239 3.820 1.00 83.38 448 THR A O 1
ATOM 3563 N N . THR A 1 449 ? 33.898 -26.143 3.785 1.00 81.25 449 THR A N 1
ATOM 3564 C CA . THR A 1 449 ? 35.188 -25.586 3.347 1.00 81.25 449 THR A CA 1
ATOM 3565 C C . THR A 1 449 ? 35.432 -24.198 3.924 1.00 81.25 449 THR A C 1
ATOM 3567 O O . THR A 1 449 ? 34.565 -23.322 3.880 1.00 81.25 449 THR A O 1
ATOM 3570 N N . HIS A 1 450 ? 36.656 -23.972 4.408 1.00 82.25 450 HIS A N 1
ATOM 3571 C CA . HIS A 1 450 ? 37.099 -22.693 4.955 1.00 82.25 450 HIS A CA 1
ATOM 3572 C C . HIS A 1 450 ? 38.048 -21.963 4.001 1.00 82.25 450 HIS A C 1
ATOM 3574 O O . HIS A 1 450 ? 39.139 -22.433 3.697 1.00 82.25 450 HIS A O 1
ATOM 3580 N N . GLY A 1 451 ? 37.664 -20.752 3.603 1.00 81.31 451 GLY A N 1
ATOM 3581 C CA . GLY A 1 451 ? 38.552 -19.752 3.025 1.00 81.31 451 GLY A CA 1
ATOM 3582 C C . GLY A 1 451 ? 38.673 -18.522 3.929 1.00 81.31 451 GLY A C 1
ATOM 3583 O O . GLY A 1 451 ? 37.879 -18.286 4.850 1.00 81.31 451 GLY A O 1
ATOM 3584 N N . GLN A 1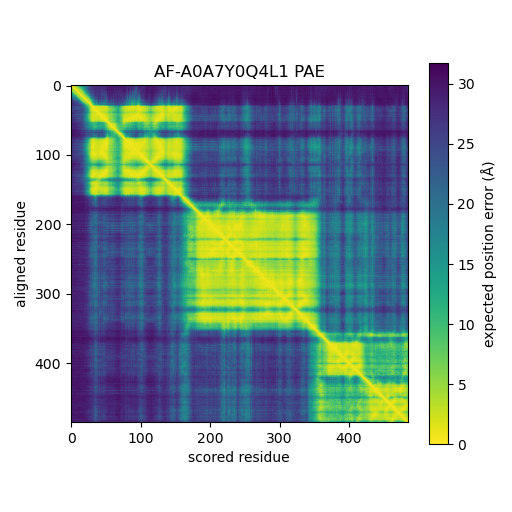 452 ? 39.675 -17.682 3.657 1.00 80.38 452 GLN A N 1
ATOM 3585 C CA . GLN A 1 452 ? 39.825 -16.412 4.375 1.00 80.38 452 GLN A CA 1
ATOM 3586 C C . GLN A 1 452 ? 38.622 -15.489 4.119 1.00 80.38 452 GLN A C 1
ATOM 3588 O O . GLN A 1 452 ? 38.024 -14.991 5.074 1.00 80.38 452 GLN A O 1
ATOM 3593 N N . ARG A 1 453 ? 38.224 -15.345 2.846 1.00 87.62 453 ARG A N 1
ATOM 3594 C CA . ARG A 1 453 ? 37.143 -14.451 2.382 1.00 87.62 453 ARG A CA 1
ATOM 3595 C C . ARG A 1 453 ? 35.855 -15.159 1.969 1.00 87.62 453 ARG A C 1
ATOM 3597 O O . ARG A 1 453 ? 34.884 -14.492 1.630 1.00 87.62 453 ARG A O 1
ATOM 3604 N N . LYS A 1 454 ? 35.844 -16.491 1.964 1.00 90.19 454 LYS A N 1
ATOM 3605 C CA . LYS A 1 454 ? 34.682 -17.293 1.576 1.00 90.19 454 LYS A CA 1
ATOM 3606 C C . LYS A 1 454 ? 34.563 -18.537 2.441 1.00 90.19 454 LYS A C 1
ATOM 3608 O O . LYS A 1 454 ? 35.553 -18.982 3.013 1.00 90.19 454 LYS A O 1
ATOM 3613 N N . MET A 1 455 ? 33.369 -19.089 2.517 1.00 91.25 455 MET A N 1
ATOM 3614 C CA . MET A 1 455 ? 33.063 -20.344 3.182 1.00 91.25 455 MET A CA 1
ATOM 3615 C C . MET A 1 455 ? 32.031 -21.090 2.349 1.00 91.25 455 MET A C 1
ATOM 3617 O O . MET A 1 455 ? 31.127 -20.459 1.808 1.00 91.25 455 MET A O 1
ATOM 3621 N N . THR A 1 456 ? 32.165 -22.408 2.268 1.00 89.00 456 THR A N 1
ATOM 3622 C CA . THR A 1 456 ? 31.106 -23.266 1.733 1.00 89.00 456 THR A CA 1
ATOM 3623 C C . THR A 1 456 ? 30.416 -23.955 2.898 1.00 89.00 456 THR A C 1
ATOM 3625 O O . THR A 1 456 ? 31.095 -24.472 3.790 1.00 89.00 456 THR A O 1
ATOM 3628 N N . LEU A 1 457 ? 29.087 -23.927 2.905 1.00 87.19 457 LEU A N 1
ATOM 3629 C CA . LEU A 1 457 ? 28.257 -24.693 3.821 1.00 87.19 457 LEU A CA 1
ATOM 3630 C C . LEU A 1 457 ? 27.401 -25.678 3.033 1.00 87.19 457 LEU A C 1
ATOM 3632 O O . LEU A 1 457 ? 27.017 -25.379 1.906 1.00 87.19 457 LEU A O 1
ATOM 3636 N N . GLU A 1 458 ? 27.061 -26.812 3.628 1.00 84.19 458 GLU A N 1
ATOM 3637 C CA . GLU A 1 458 ? 26.118 -27.770 3.056 1.00 84.19 458 GLU A CA 1
ATOM 3638 C C . GLU A 1 458 ? 25.015 -28.091 4.058 1.00 84.19 458 GLU A C 1
ATOM 3640 O O . GLU A 1 458 ? 25.265 -28.339 5.237 1.00 84.19 458 GLU A O 1
ATOM 3645 N N . SER A 1 459 ? 23.771 -28.054 3.588 1.00 79.00 459 SER A N 1
ATOM 3646 C CA . SER A 1 459 ? 22.600 -28.443 4.372 1.00 79.00 459 SER A CA 1
ATOM 3647 C C . SER A 1 459 ? 21.464 -28.818 3.429 1.00 79.00 459 SER A C 1
ATOM 3649 O O . SER A 1 459 ? 21.232 -28.122 2.444 1.00 79.00 459 SER A O 1
ATOM 3651 N N . ASN A 1 460 ? 20.747 -29.905 3.727 1.00 72.06 460 ASN A N 1
ATOM 3652 C CA . ASN A 1 460 ? 19.508 -30.298 3.040 1.00 72.06 460 ASN A CA 1
ATOM 3653 C C . ASN A 1 460 ? 19.591 -30.358 1.497 1.00 72.06 460 ASN A C 1
ATOM 3655 O O . ASN A 1 460 ? 18.642 -29.983 0.817 1.00 72.06 460 ASN A O 1
ATOM 3659 N N . GLY A 1 461 ? 20.717 -30.816 0.936 1.00 69.56 461 GLY A N 1
ATOM 3660 C CA . GLY A 1 461 ? 20.904 -30.905 -0.523 1.00 69.56 461 GLY A CA 1
ATOM 3661 C C . GLY A 1 461 ? 21.243 -29.575 -1.208 1.00 69.56 461 GLY A C 1
ATOM 3662 O O . GLY A 1 461 ? 21.221 -29.487 -2.432 1.00 69.56 461 GLY A O 1
ATOM 3663 N N . PHE A 1 462 ? 21.579 -28.541 -0.435 1.00 74.31 462 PHE A N 1
ATOM 3664 C CA . PHE A 1 462 ? 22.044 -27.255 -0.941 1.00 74.31 462 PHE A CA 1
ATOM 3665 C C . PHE A 1 462 ? 23.486 -26.990 -0.524 1.00 74.31 462 PHE A C 1
ATOM 3667 O O . PHE A 1 462 ? 23.898 -27.315 0.593 1.00 74.31 462 PHE A O 1
ATOM 3674 N N . SER A 1 463 ? 24.222 -26.323 -1.410 1.00 81.94 463 SER A N 1
ATOM 3675 C CA . SER A 1 463 ? 25.545 -25.771 -1.140 1.00 81.94 463 SER A CA 1
ATOM 3676 C C . SER A 1 463 ? 25.466 -24.246 -1.078 1.00 81.94 463 SER A C 1
ATOM 3678 O O . SER A 1 463 ? 24.981 -23.590 -2.002 1.00 81.94 463 SER A O 1
ATOM 3680 N N . TYR A 1 464 ? 25.941 -23.667 0.018 1.00 82.81 464 TYR A N 1
ATOM 3681 C CA . TYR A 1 464 ? 25.919 -22.236 0.296 1.00 82.81 464 TYR A CA 1
ATOM 3682 C C . TYR A 1 464 ? 27.344 -21.696 0.235 1.00 82.81 464 TYR A C 1
ATOM 3684 O O . TYR A 1 464 ? 28.149 -21.951 1.125 1.00 82.81 464 TYR A O 1
ATOM 3692 N N . LEU A 1 465 ? 27.667 -20.912 -0.788 1.00 87.69 465 LEU A N 1
ATOM 3693 C CA . LEU A 1 465 ? 28.907 -20.152 -0.852 1.00 87.69 465 LEU A CA 1
ATOM 3694 C C . LEU A 1 465 ? 28.689 -18.773 -0.226 1.00 87.69 465 LEU A C 1
ATOM 3696 O O . LEU A 1 465 ? 28.064 -17.894 -0.818 1.00 87.69 465 LEU A O 1
ATOM 3700 N N . VAL A 1 466 ? 29.244 -18.587 0.962 1.00 86.06 466 VAL A N 1
ATOM 3701 C CA . VAL A 1 466 ? 29.166 -17.361 1.754 1.00 86.06 466 VAL A CA 1
ATOM 3702 C C . VAL A 1 466 ? 30.447 -16.561 1.561 1.00 86.06 466 VAL A C 1
ATOM 3704 O O . VAL A 1 466 ? 31.535 -17.082 1.806 1.00 86.06 466 VAL A O 1
ATOM 3707 N N . ALA A 1 467 ? 30.349 -15.305 1.128 1.00 86.81 467 ALA A N 1
ATOM 3708 C CA . ALA A 1 467 ? 31.484 -14.388 1.049 1.00 86.81 467 ALA A CA 1
ATOM 3709 C C . ALA A 1 467 ? 31.434 -13.345 2.168 1.00 86.81 467 ALA A C 1
ATOM 3711 O O . ALA A 1 467 ? 30.360 -12.940 2.618 1.00 86.81 467 ALA A O 1
ATOM 3712 N N . PHE A 1 468 ? 32.615 -12.913 2.604 1.00 87.50 468 PHE A N 1
ATOM 3713 C CA . PHE A 1 468 ? 32.765 -11.999 3.727 1.00 87.50 468 PHE A CA 1
ATOM 3714 C C . PHE A 1 468 ? 33.325 -10.635 3.328 1.00 87.50 468 PHE A C 1
ATOM 3716 O O . PHE A 1 468 ? 34.214 -10.554 2.476 1.00 87.50 468 PHE A O 1
ATOM 3723 N N . SER A 1 469 ? 32.876 -9.604 4.040 1.00 85.62 469 SER A N 1
ATOM 3724 C CA . SER A 1 469 ? 33.436 -8.258 4.026 1.00 85.62 469 SER A CA 1
ATOM 3725 C C . SER A 1 469 ? 34.901 -8.255 4.454 1.00 85.62 469 SER A C 1
ATOM 3727 O O . SER A 1 469 ? 35.339 -9.055 5.288 1.00 85.62 469 SER A O 1
ATOM 3729 N N . GLU A 1 470 ? 35.666 -7.294 3.947 1.00 83.94 470 GLU A N 1
ATOM 3730 C CA . GLU A 1 470 ? 37.016 -7.039 4.445 1.00 83.94 470 GLU A CA 1
ATOM 3731 C C . GLU A 1 470 ? 36.964 -6.313 5.804 1.00 83.94 470 GLU A C 1
ATOM 3733 O O . GLU A 1 470 ? 36.075 -5.498 6.057 1.00 83.94 470 GLU A O 1
ATOM 3738 N N . GLY A 1 471 ? 37.902 -6.614 6.710 1.00 85.56 471 GLY A N 1
ATOM 3739 C CA . GLY A 1 471 ? 38.038 -5.923 7.998 1.00 85.56 471 GLY A CA 1
ATOM 3740 C C . GLY A 1 471 ? 38.334 -6.838 9.190 1.00 85.56 471 GLY A C 1
ATOM 3741 O O . GLY A 1 471 ? 38.403 -8.057 9.064 1.00 85.56 471 GLY A O 1
ATOM 3742 N N . LYS A 1 472 ? 38.505 -6.233 10.377 1.00 84.69 472 LYS A N 1
ATOM 3743 C CA . LYS A 1 472 ? 38.814 -6.945 11.640 1.00 84.69 472 LYS A CA 1
ATOM 3744 C C . LYS A 1 472 ? 37.680 -7.860 12.121 1.00 84.69 472 LYS A C 1
ATOM 3746 O O . LYS A 1 472 ? 37.931 -8.831 12.825 1.00 84.69 472 LYS A O 1
ATOM 3751 N N . SER A 1 473 ? 36.449 -7.542 11.730 1.00 86.62 473 SER A N 1
ATOM 3752 C CA . SER A 1 473 ? 35.236 -8.279 12.086 1.00 86.62 473 SER A CA 1
ATOM 3753 C C . SER A 1 473 ? 34.456 -8.579 10.805 1.00 86.62 473 SER A C 1
ATOM 3755 O O . SER A 1 473 ? 33.473 -7.886 10.538 1.00 86.62 473 SER A O 1
ATOM 3757 N N . PRO A 1 474 ? 34.924 -9.538 9.982 1.00 86.81 474 PRO A N 1
ATOM 3758 C CA . PRO A 1 474 ? 34.316 -9.846 8.694 1.00 86.81 474 PRO A CA 1
ATOM 3759 C C . PRO A 1 474 ? 32.854 -10.255 8.873 1.00 86.81 474 PRO A C 1
ATOM 3761 O O . PRO A 1 474 ? 32.527 -11.085 9.733 1.00 86.81 474 PRO A O 1
ATOM 3764 N N . LYS A 1 475 ? 31.988 -9.655 8.060 1.00 87.62 475 LYS A N 1
ATOM 3765 C CA . LYS A 1 475 ? 30.547 -9.912 8.028 1.00 87.62 475 LYS A CA 1
ATOM 3766 C C . LYS A 1 475 ? 30.166 -10.603 6.731 1.00 87.62 475 LYS A C 1
ATOM 3768 O O . LYS A 1 475 ? 30.904 -10.497 5.765 1.00 87.62 475 LYS A O 1
ATOM 3773 N N . ILE A 1 476 ? 29.054 -11.326 6.704 1.00 82.44 476 ILE A N 1
ATOM 3774 C CA . ILE A 1 476 ? 28.535 -11.902 5.463 1.00 82.44 476 ILE A CA 1
ATOM 3775 C C . ILE A 1 476 ? 28.073 -10.771 4.537 1.00 82.44 476 ILE A C 1
ATOM 3777 O O . ILE A 1 476 ? 27.179 -10.018 4.910 1.00 82.44 476 ILE A O 1
ATOM 3781 N N . ASP A 1 477 ? 28.636 -10.698 3.334 1.00 80.75 477 ASP A N 1
ATOM 3782 C CA . ASP A 1 477 ? 28.258 -9.705 2.315 1.00 80.75 477 ASP A CA 1
ATOM 3783 C C . ASP A 1 477 ? 27.505 -10.325 1.131 1.00 80.75 477 ASP A C 1
ATOM 3785 O O . ASP A 1 477 ? 26.778 -9.643 0.414 1.00 80.75 477 ASP A O 1
ATOM 3789 N N . ASP A 1 478 ? 27.685 -11.622 0.905 1.00 77.81 478 ASP A N 1
ATOM 3790 C CA . ASP A 1 478 ? 27.102 -12.331 -0.230 1.00 77.81 478 ASP A CA 1
ATOM 3791 C C . ASP A 1 478 ? 26.829 -13.774 0.178 1.00 77.81 478 ASP A C 1
ATOM 3793 O O . ASP A 1 478 ? 27.679 -14.430 0.790 1.00 77.81 478 ASP A O 1
ATOM 3797 N N . ILE A 1 479 ? 25.644 -14.270 -0.166 1.00 79.06 479 ILE A N 1
ATOM 3798 C CA . ILE A 1 479 ? 25.286 -15.679 -0.017 1.00 79.06 479 ILE A CA 1
ATOM 3799 C C . ILE A 1 479 ? 24.817 -16.171 -1.378 1.00 79.06 479 ILE A C 1
ATOM 3801 O O . ILE A 1 479 ? 23.787 -15.734 -1.892 1.00 79.06 479 ILE A O 1
ATOM 3805 N N . LYS A 1 480 ? 25.555 -17.121 -1.946 1.00 79.81 480 LYS A N 1
ATOM 3806 C CA . LYS A 1 480 ? 25.178 -17.834 -3.166 1.00 79.81 480 LYS A CA 1
ATOM 3807 C C . LYS A 1 480 ? 24.741 -19.235 -2.806 1.00 79.81 480 LYS A C 1
ATOM 3809 O O . LYS A 1 480 ? 25.500 -19.963 -2.179 1.00 79.81 480 LYS A O 1
ATOM 3814 N N . VAL A 1 481 ? 23.554 -19.617 -3.240 1.00 75.62 481 VAL A N 1
ATOM 3815 C CA . VAL A 1 481 ? 23.008 -20.949 -2.988 1.00 75.62 481 VAL A CA 1
ATOM 3816 C C . VAL A 1 481 ? 22.945 -21.713 -4.292 1.00 75.62 481 VAL A C 1
ATOM 3818 O O . VAL A 1 481 ? 22.464 -21.193 -5.300 1.00 75.62 481 VAL A O 1
ATOM 3821 N N . PHE A 1 482 ? 23.446 -22.937 -4.254 1.00 75.62 482 PHE A N 1
ATOM 3822 C CA . PHE A 1 482 ? 23.465 -23.886 -5.351 1.00 75.62 482 PHE A CA 1
ATOM 3823 C C . PHE A 1 482 ? 22.670 -25.121 -4.935 1.00 75.62 482 PHE A C 1
ATOM 3825 O O . PHE A 1 482 ? 22.772 -25.567 -3.792 1.00 75.62 482 PHE A O 1
ATOM 3832 N N . LEU A 1 483 ? 21.893 -25.669 -5.865 1.00 67.69 483 LEU A N 1
ATOM 3833 C CA . LEU A 1 483 ? 21.320 -27.002 -5.704 1.00 67.69 483 LEU A CA 1
ATOM 3834 C C . LEU A 1 483 ? 22.427 -28.028 -5.935 1.00 67.69 483 LEU A C 1
ATOM 3836 O O . LEU A 1 483 ? 23.102 -27.986 -6.969 1.00 67.69 483 LEU A O 1
ATOM 3840 N N . THR A 1 484 ? 22.628 -28.913 -4.966 1.00 68.00 484 THR A N 1
ATOM 3841 C CA . THR A 1 484 ? 23.516 -30.060 -5.129 1.00 68.00 484 THR A CA 1
ATOM 3842 C C . THR A 1 484 ? 22.734 -31.130 -5.903 1.00 68.00 484 THR A C 1
ATOM 3844 O O . THR A 1 484 ? 21.586 -31.390 -5.538 1.00 68.00 484 THR A O 1
ATOM 3847 N N . PRO A 1 485 ? 23.277 -31.667 -7.010 1.00 58.09 485 PRO A N 1
ATOM 3848 C CA . PRO A 1 485 ? 22.576 -32.641 -7.847 1.00 58.09 485 PRO A CA 1
ATOM 3849 C C . PRO A 1 485 ? 22.246 -33.951 -7.129 1.00 58.09 485 PRO A C 1
ATOM 3851 O O . PRO A 1 485 ? 22.964 -34.301 -6.162 1.00 58.09 485 PRO A O 1
#

Nearest PDB structures (foldseek):
  8xaq-assembly1_B  TM=4.623E-01  e=1.405E-01  Sulfolobus acidocaldarius DSM 639
  3toe-assembly1_B  TM=5.643E-01  e=3.984E-01  Methanothermobacter thermautotrophicus str. Delta H
  2bky-assembly1_A  TM=3.604E-01  e=4.446E-01  Saccharolobus solfataricus P2
  4ilm-assembly4_N-3  TM=3.664E-01  e=7.282E-01  Saccharolobus solfataricus P2

Radius of gyration: 33.8 Å; Cα contacts (8 Å, |Δi|>4): 908; chains: 1; bounding box: 72×125×86 Å

Mean predicted aligned error: 18.58 Å

Organism: NCBI:txid2716224

pLDDT: mean 78.22, std 18.14, range [27.66, 98.0]

Sequence (485 aa):
MNKSLTVLLILTLQACVSTEQQAEIDNHTNIVVLKYYPECEYKILGTVTGRSGASEADHNYNENMLFKRTTSFRNAKGTPELAVKQAKERAAKLGADAVAIIDYRATQQRLKLGKGRAVNAEKHTMRVQAIKLCDDATVKINAKNDKPVKYNEHGQRNHGKVFTSTVSFNMHKVDKKKDAQSKGLISENIDINGDVLGMPLGISKKALINQLGVPSAIITVKTHQQALLYGRKHLFFVNQDIVVGYEHTSWFLPPHISNRVSYHDDFDEADITIANELAMENSLQQVVEKLKLIAPKLRGNAITIQNQSHITLLTFIRKRDLYDNVNNYQLNGISVYQRGFQPFNWHKLLAEQPIVPYLDLNKSLLDNKSVIDKSDVIAKLGMPTATIKKSALKDTWVYGEELIIDFLRDGLVKFTLETTNSKYTRQNCTQCLYLGQLKREIPVQYVTTHGQRKMTLESNGFSYLVAFSEGKSPKIDDIKVFLTP

Solvent-accessible surface area (backbone atoms only — not comparable to full-atom values): 28060 Å² total; per-residue (Å²): 135,88,81,91,78,90,78,85,82,86,77,92,72,89,74,94,74,80,79,79,74,73,75,76,68,79,71,79,73,70,54,43,74,28,54,18,60,65,100,62,83,57,45,79,72,48,76,38,66,9,60,16,42,41,50,67,68,59,45,57,55,46,58,76,72,51,84,73,73,92,70,77,83,80,57,39,53,33,41,45,60,53,8,47,50,44,24,43,57,52,21,44,77,65,67,26,47,29,36,34,32,74,44,67,47,78,47,79,46,76,38,76,43,84,93,85,40,70,47,75,20,26,28,24,40,33,36,27,37,16,25,32,71,54,92,57,89,82,65,62,78,53,47,89,66,97,47,50,22,50,18,42,75,73,58,48,70,47,75,61,88,71,77,75,80,85,83,88,72,76,64,49,72,59,79,81,57,92,81,60,71,53,72,46,66,81,34,54,34,34,39,76,84,40,37,49,36,77,40,57,63,66,43,42,48,67,58,50,36,74,44,58,16,77,44,49,31,41,38,72,77,51,95,58,30,37,35,40,26,36,28,70,36,37,39,37,31,29,47,77,57,23,27,44,29,39,38,36,35,88,68,85,51,62,68,81,58,41,70,72,44,62,88,31,67,70,50,65,69,50,77,51,24,38,67,80,74,40,50,68,58,40,38,55,67,57,52,38,58,77,69,64,52,81,84,75,63,72,55,92,51,27,38,76,49,76,62,95,62,28,38,22,38,42,32,40,45,78,47,68,52,95,85,43,95,55,80,44,40,22,33,51,31,43,34,39,29,36,62,89,64,74,80,82,52,65,70,56,55,60,70,67,51,76,84,58,74,64,45,50,60,86,48,64,96,60,72,98,53,99,69,48,40,58,65,59,48,34,75,74,72,45,79,60,76,40,76,48,77,78,49,100,48,27,38,34,36,27,43,67,90,34,40,38,38,36,28,50,68,51,34,61,52,35,40,35,43,45,69,76,93,67,88,72,67,88,71,98,57,87,58,48,52,40,66,64,39,47,63,89,70,54,62,67,92,35,57,77,43,87,52,98,54,37,35,34,29,49,47,94,61,32,37,34,46,35,30,44,43,88,68,99,75,30,20,29,47,33,41,37,40,32,71,54,131

Foldseek 3Di:
DDDDDDDDDDDPDDDPDPPPPPPPPPPLPQAAEAQFDWPDDKDFLFKDKFKFADDLVRVVVCVVVPPDDDDDPPGNETALLRSVSRRSNVLVVSVARYKFWQDKDKDWDWHQDPPRDIDIGIMIMTMITRMHDDPDPPIDGRDQDQGGRQATSRRHGPLRQPAPQDDDFPKDQDPQDPPFDAPFQCALEDELQAQGSNRGFFDFLVVVCSHGPAALIWTDQDDQWIWGHHFLFKIFIGGNRTGFKIKGFPPPDDPVVSVVRDGDCRPVVRQHDYPVQDTFFDWPVSVCVVVVPDPFDQDPQWTWDDDDFKIKIFGWDFDDDPVDNDTITTTGMMMMGTPPDDDDDPVVSSVPPFPWDKDFLADDPQHLDLWDFPVSCCVRQNAASDWADPDPQWIWGHHRPFKIWIGGNGTTFKMKGADDPDDGDDDPDQRMATFFAWPVSHDPVQWDDDDPFWTWGDGSQKIWIFGWDDDPGTTTGMIMIGGRD

Secondary structure (DSSP, 8-state):
--------------------------GGG-PEEPSB--SS--EEEEEEEEEES--HHHHHHHHHH--SS------SB--HHHHHHHHHHHHHTTT-SEEEEEEEEEEEEEEEPGGG-EEEEEEEEEEEEEEEPPS-TT--TT---S-B-SB-TTS-B-------------EE-----TT------S-SEE-TTSEETTEETT-BHHHHHHHH-S-SEEEEEETTEEEEEETTTEEEEEETTEEEEEEEES-SS-HHHHTTSPP-HHHHS---EETTTEETT-BHHHHHHHTT-SS--EETTEEEEE-SSEEEEEEEEEEEPSS---EEEEEEEEEEEETT--PPPHHHHHHHS----EEESSS-SS-S-S--BHHHHHHHH-S-SEEEEEETTEEEEEETTTEEEEEETTEEEEEEEE--S--PPPP--TTEEETT-BGGGS-GGGEEEE-SSEEEEEETTEEEEEEE-SSSS-BEEEEEEEE--